Protein AF-A0A3A9S993-F1 (afdb_monomer)

Solvent-accessible surface area (backbone atoms only — not comparable to full-atom values): 33428 Å² total; per-residue (Å²): 135,88,78,90,83,90,81,91,81,90,83,92,88,86,88,84,90,84,88,78,88,81,77,88,74,76,76,78,79,77,74,83,68,61,94,80,61,79,64,64,43,38,79,45,79,43,74,45,74,96,81,61,45,75,48,29,54,49,59,45,53,54,51,40,36,55,51,61,76,62,25,7,29,41,31,34,38,33,38,44,38,29,40,39,41,36,42,41,33,54,72,67,96,79,45,78,22,34,43,37,39,35,38,45,25,48,34,39,37,44,37,26,16,35,92,86,67,34,37,20,30,41,40,36,38,41,34,39,37,41,37,39,38,42,44,79,54,94,88,46,104,55,74,61,71,45,80,50,74,50,49,27,37,35,41,38,36,41,34,41,46,98,92,46,76,50,76,47,60,36,29,34,70,42,61,63,76,50,64,59,62,43,60,65,49,59,75,40,68,67,72,89,62,42,32,30,67,49,75,48,80,54,91,64,33,37,37,39,35,34,33,67,61,46,62,68,54,42,70,23,40,32,90,54,42,74,50,50,89,39,52,47,38,37,37,43,32,25,35,58,85,81,53,44,70,40,36,42,36,42,31,21,64,50,74,50,75,68,57,42,79,46,67,57,82,60,86,88,58,102,60,82,59,65,45,40,36,42,36,36,40,38,40,39,24,39,38,38,37,38,51,76,45,78,34,75,56,62,31,79,72,70,83,79,79,91,70,90,51,48,43,40,61,58,34,28,34,75,73,56,77,31,59,30,34,67,48,80,44,65,44,37,91,86,46,65,88,36,70,45,29,48,53,46,43,51,45,49,46,50,36,53,59,68,69,68,57,74,57,46,33,58,60,56,51,52,53,39,44,49,60,52,36,45,83,74,64,20,80,45,67,47,45,29,36,36,80,20,35,43,63,54,100,80,71,57,64,67,54,29,36,37,37,34,40,36,34,16,38,95,86,39,60,54,31,32,38,39,36,50,32,26,57,54,98,88,40,38,34,24,57,45,34,39,33,35,44,38,85,43,46,77,46,35,32,40,51,31,31,39,42,36,39,40,75,80,46,101,56,30,39,40,40,35,33,33,34,56,42,98,86,47,47,76,41,75,49,36,39,35,42,38,33,60,32,32,41,54,32,69,38,68,74,60,33,62,76,48,60,78,89,50,38,68,52,48,32,49,41,22,78,67,44,92,54,15,84,76,21,17,35,31,44,38,32,38,51,38,67,63,58,92,84,61,66,88,83,70,85,76,79,66,80,86,76,46,62,70,43,72,50,71,35,32,30,56,62,53,98,64,56,73,70,50,45,52,54,51,24,72,73,61,76,49,62,53,52,52,63,70,55,52,54,50,54,38,59,76,68,65,67,72,90,82,89,54,77,55,74,76,42,73,61,77,88,130

Structure (mmCIF, N/CA/C/O backbone):
data_AF-A0A3A9S993-F1
#
_entry.id   AF-A0A3A9S993-F1
#
loop_
_atom_site.group_PDB
_atom_site.id
_atom_site.type_symbol
_atom_site.label_atom_id
_atom_site.label_alt_id
_atom_site.label_comp_id
_atom_site.label_asym_id
_atom_site.label_entity_id
_atom_site.label_seq_id
_atom_site.pdbx_PDB_ins_code
_atom_site.Cartn_x
_atom_site.Cartn_y
_atom_site.Cartn_z
_atom_site.occupancy
_atom_site.B_iso_or_equiv
_atom_site.auth_seq_id
_atom_site.auth_comp_id
_atom_site.auth_asym_id
_atom_site.auth_atom_id
_atom_site.pdbx_PDB_model_num
ATOM 1 N N . MET A 1 1 ? -81.563 -21.029 -22.749 1.00 35.44 1 MET A N 1
ATOM 2 C CA . MET A 1 1 ? -81.215 -22.412 -23.151 1.00 35.44 1 MET A CA 1
ATOM 3 C C . MET A 1 1 ? -80.610 -23.067 -21.913 1.00 35.44 1 MET A C 1
ATOM 5 O O . MET A 1 1 ? -79.522 -22.673 -21.546 1.00 35.44 1 MET A O 1
ATOM 9 N N . GLY A 1 2 ? -81.398 -23.685 -21.022 1.00 29.56 2 GLY A N 1
ATOM 10 C CA . GLY A 1 2 ? -81.874 -25.085 -21.059 1.00 29.56 2 GLY A CA 1
ATOM 11 C C . GLY A 1 2 ? -80.790 -25.985 -20.436 1.00 29.56 2 GLY A C 1
ATOM 12 O O . GLY A 1 2 ? -79.682 -25.943 -20.938 1.00 29.56 2 GLY A O 1
ATOM 13 N N . LYS A 1 3 ? -80.963 -26.784 -19.373 1.00 28.95 3 LYS A N 1
ATOM 14 C CA . LYS A 1 3 ? -82.096 -27.455 -18.689 1.00 28.95 3 LYS A CA 1
ATOM 15 C C . LYS A 1 3 ? -81.629 -27.811 -17.244 1.00 28.95 3 LYS A C 1
ATOM 17 O O . LYS A 1 3 ? -80.444 -28.054 -17.073 1.00 28.95 3 LYS A O 1
ATOM 22 N N . ASN A 1 4 ? -82.456 -27.648 -16.195 1.00 28.47 4 ASN A N 1
ATOM 23 C CA . ASN A 1 4 ? -83.209 -28.678 -15.415 1.00 28.47 4 ASN A CA 1
ATOM 24 C C . ASN A 1 4 ? -82.358 -29.870 -14.887 1.00 28.47 4 ASN A C 1
ATOM 26 O O . ASN A 1 4 ? -81.570 -30.401 -15.650 1.00 28.47 4 ASN A O 1
ATOM 30 N N . SER A 1 5 ? -82.492 -30.428 -13.670 1.00 27.62 5 SER A N 1
ATOM 31 C CA . SER A 1 5 ? -83.633 -30.513 -12.740 1.00 27.62 5 SER A CA 1
ATOM 32 C C . SER A 1 5 ? -83.249 -30.975 -11.314 1.00 27.62 5 SER A C 1
ATOM 34 O O . SER A 1 5 ? -82.358 -31.794 -11.122 1.00 27.62 5 SER A O 1
ATOM 36 N N . THR A 1 6 ? -84.068 -30.511 -10.371 1.00 32.75 6 THR A N 1
ATOM 37 C CA . THR A 1 6 ? -84.478 -30.978 -9.026 1.00 32.75 6 THR A CA 1
ATOM 38 C C . THR A 1 6 ? -84.558 -32.487 -8.717 1.00 32.75 6 THR A C 1
ATOM 40 O O . THR A 1 6 ? -84.897 -33.251 -9.606 1.00 32.75 6 THR A O 1
ATOM 43 N N . TYR A 1 7 ? -84.435 -32.861 -7.422 1.00 26.62 7 TYR A N 1
ATOM 44 C CA . TYR A 1 7 ? -85.343 -33.728 -6.600 1.00 26.62 7 TYR A CA 1
ATOM 45 C C . TYR A 1 7 ? -84.819 -33.789 -5.128 1.00 26.62 7 TYR A C 1
ATOM 47 O O . TYR A 1 7 ? -83.678 -34.171 -4.917 1.00 26.62 7 TYR A O 1
ATOM 55 N N . ARG A 1 8 ? -85.463 -33.170 -4.108 1.00 26.23 8 ARG A N 1
ATOM 56 C CA . ARG A 1 8 ? -86.430 -33.713 -3.093 1.00 26.23 8 ARG A CA 1
ATOM 57 C C . ARG A 1 8 ? -86.058 -35.088 -2.489 1.00 26.23 8 ARG A C 1
ATOM 59 O O . ARG A 1 8 ? -85.755 -35.980 -3.256 1.00 26.23 8 ARG A O 1
ATOM 66 N N . SER A 1 9 ? -86.262 -35.470 -1.218 1.00 26.28 9 SER A N 1
ATOM 67 C CA . SER A 1 9 ? -86.637 -34.909 0.105 1.00 26.28 9 SER A CA 1
ATOM 68 C C . SER A 1 9 ? -86.984 -36.116 1.025 1.00 26.28 9 SER A C 1
ATOM 70 O O . SER A 1 9 ? -87.501 -37.089 0.477 1.00 26.28 9 SER A O 1
ATOM 72 N N . LYS A 1 10 ? -86.923 -35.962 2.371 1.00 27.38 10 LYS A N 1
ATOM 73 C CA . LYS A 1 10 ? -87.619 -36.745 3.455 1.00 27.38 10 LYS A CA 1
ATOM 74 C C . LYS A 1 10 ? -86.937 -38.062 3.917 1.00 27.38 10 LYS A C 1
ATOM 76 O O . LYS A 1 10 ? -86.484 -38.804 3.065 1.00 27.38 10 LYS A O 1
ATOM 81 N N . LYS A 1 11 ? -86.831 -38.470 5.202 1.00 26.39 11 LYS A N 1
ATOM 82 C CA . LYS A 1 11 ? -87.576 -38.351 6.503 1.00 26.39 11 LYS A CA 1
ATOM 83 C C . LYS A 1 11 ? -86.542 -38.505 7.662 1.00 26.39 11 LYS A C 1
ATOM 85 O O . LYS A 1 11 ? -85.628 -39.292 7.478 1.00 26.39 11 LYS A O 1
ATOM 90 N N . ILE A 1 12 ? -86.477 -37.720 8.750 1.00 28.62 12 ILE A N 1
ATOM 91 C CA . ILE A 1 12 ? -87.251 -37.613 10.028 1.00 28.62 12 ILE A CA 1
ATOM 92 C C . ILE A 1 12 ? -87.418 -38.907 10.869 1.00 28.62 12 ILE A C 1
ATOM 94 O O . ILE A 1 12 ? -88.012 -39.864 10.377 1.00 28.62 12 ILE A O 1
ATOM 98 N N . TRP A 1 13 ? -87.052 -38.771 12.165 1.00 24.09 13 TRP A N 1
ATOM 99 C CA . TRP A 1 13 ? -87.422 -39.460 13.435 1.00 24.09 13 TRP A CA 1
ATOM 100 C C . TRP A 1 13 ? -86.230 -40.191 14.096 1.00 24.09 13 TRP A C 1
ATOM 102 O O . TRP A 1 13 ? -85.585 -40.988 13.436 1.00 24.09 13 TRP A O 1
ATOM 112 N N . GLY A 1 14 ? -85.861 -39.976 15.368 1.00 25.41 14 GLY A N 1
ATOM 113 C CA . GLY A 1 14 ? -86.586 -39.363 16.483 1.00 25.41 14 GLY A CA 1
ATOM 114 C C . GLY A 1 14 ? -85.701 -38.969 17.682 1.00 25.41 14 GLY A C 1
ATOM 115 O O . GLY A 1 14 ? -84.487 -39.139 17.686 1.00 25.41 14 GLY A O 1
ATOM 116 N N . ILE A 1 15 ? -86.383 -38.371 18.657 1.00 31.98 15 ILE A N 1
ATOM 117 C CA . ILE A 1 15 ? -85.934 -37.665 19.868 1.00 31.98 15 ILE A CA 1
ATOM 118 C C . ILE A 1 15 ? -85.658 -38.657 21.021 1.00 31.98 15 ILE A C 1
ATOM 120 O O . ILE A 1 15 ? -86.372 -3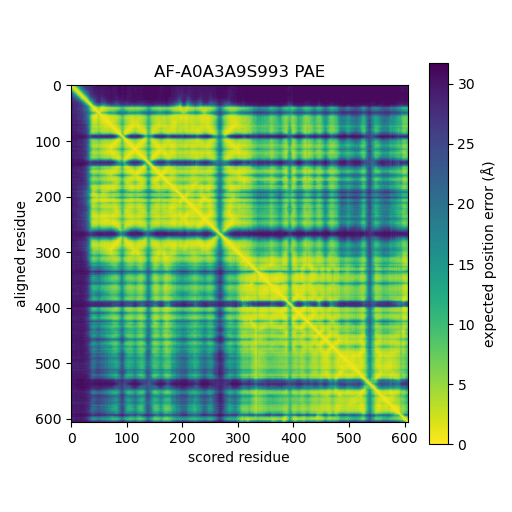9.652 21.103 1.00 31.98 15 ILE A O 1
ATOM 124 N N . ILE A 1 16 ? -84.701 -38.358 21.921 1.00 27.09 16 ILE A N 1
ATOM 125 C CA . ILE A 1 16 ? -84.865 -38.239 23.398 1.00 27.09 16 ILE A CA 1
ATOM 126 C C . ILE A 1 16 ? -83.532 -37.819 24.072 1.00 27.09 16 ILE A C 1
ATOM 128 O O . ILE A 1 16 ? -82.536 -38.530 24.056 1.00 27.09 16 ILE A O 1
ATOM 132 N N . SER A 1 17 ? -83.585 -36.609 24.630 1.00 28.86 17 SER A N 1
ATOM 133 C CA . SER A 1 17 ? -83.055 -36.056 25.889 1.00 28.86 17 SER A CA 1
ATOM 134 C C . SER A 1 17 ? -82.134 -36.893 26.799 1.00 28.86 17 SER A C 1
ATOM 136 O O . SER A 1 17 ? -82.541 -37.956 27.253 1.00 28.86 17 SER A O 1
ATOM 138 N N . ALA A 1 18 ? -81.021 -36.299 27.259 1.00 26.59 18 ALA A N 1
ATOM 139 C CA . ALA A 1 18 ? -80.761 -35.986 28.680 1.00 26.59 18 ALA A CA 1
ATOM 140 C C . ALA A 1 18 ? -79.409 -35.260 28.867 1.00 26.59 18 ALA A C 1
ATOM 142 O O . ALA A 1 18 ? -78.454 -35.487 28.136 1.00 26.59 18 ALA A O 1
ATOM 143 N N . ALA A 1 19 ? -79.384 -34.350 29.838 1.00 28.53 19 ALA A N 1
ATOM 144 C CA . ALA A 1 19 ? -78.362 -33.347 30.120 1.00 28.53 19 ALA A CA 1
ATOM 145 C C . ALA A 1 19 ? -77.058 -33.880 30.743 1.00 28.53 19 ALA A C 1
ATOM 147 O O . ALA A 1 19 ? -77.114 -34.800 31.551 1.00 28.53 19 ALA A O 1
ATOM 148 N N . ALA A 1 20 ? -75.935 -33.199 30.478 1.00 26.92 20 ALA A N 1
ATOM 149 C CA . ALA A 1 20 ? -74.957 -32.745 31.481 1.00 26.92 20 ALA A CA 1
ATOM 150 C C . ALA A 1 20 ? -73.824 -31.935 30.812 1.00 26.92 20 ALA A C 1
ATOM 152 O O . ALA A 1 20 ? -73.426 -32.235 29.694 1.00 26.92 20 ALA A O 1
ATOM 153 N N . LEU A 1 21 ? -73.369 -30.896 31.522 1.00 28.75 21 LEU A N 1
ATOM 154 C CA . LEU A 1 21 ? -72.207 -30.016 31.316 1.00 28.75 21 LEU A CA 1
ATOM 155 C C . LEU A 1 21 ? -71.199 -30.381 30.202 1.00 28.75 21 LEU A C 1
ATOM 157 O O . LEU A 1 21 ? -70.571 -31.434 30.255 1.00 28.75 21 LEU A O 1
ATOM 161 N N . ILE A 1 22 ? -70.896 -29.412 29.329 1.00 27.41 22 ILE A N 1
ATOM 162 C CA . ILE A 1 22 ? -69.614 -29.340 28.609 1.00 27.41 22 ILE A CA 1
ATOM 163 C C . ILE A 1 22 ? -68.898 -28.064 29.061 1.00 27.41 22 ILE A C 1
ATOM 165 O O . ILE A 1 22 ? -69.388 -26.953 28.862 1.00 27.41 22 ILE A O 1
ATOM 169 N N . ILE A 1 23 ? -67.754 -28.263 29.709 1.00 31.62 23 ILE A N 1
ATOM 170 C CA . ILE A 1 23 ? -66.717 -27.261 29.969 1.00 31.62 23 ILE A CA 1
ATOM 171 C C . ILE A 1 23 ? -66.101 -26.901 28.607 1.00 31.62 23 ILE A C 1
ATOM 173 O O . ILE A 1 23 ? -65.766 -27.829 27.866 1.00 31.62 23 ILE A O 1
ATOM 177 N N . PRO A 1 24 ? -65.928 -25.620 28.236 1.00 31.56 24 PRO A N 1
ATOM 178 C CA . PRO A 1 24 ? -65.099 -25.290 27.087 1.00 31.56 24 PRO A CA 1
ATOM 179 C C . PRO A 1 24 ? -63.650 -25.654 27.432 1.00 31.56 24 PRO A C 1
ATOM 181 O O . PRO A 1 24 ? -62.988 -24.955 28.193 1.00 31.56 24 PRO A O 1
ATOM 184 N N . MET A 1 25 ? -63.176 -26.787 26.907 1.00 28.31 25 MET A N 1
ATOM 185 C CA . MET A 1 25 ? -61.746 -27.038 26.776 1.00 28.31 25 MET A CA 1
ATOM 186 C C . MET A 1 25 ? -61.230 -26.054 25.733 1.00 28.31 25 MET A C 1
ATOM 188 O O . MET A 1 25 ? -61.443 -26.230 24.533 1.00 28.31 25 MET A O 1
ATOM 192 N N . THR A 1 26 ? -60.588 -24.993 26.206 1.00 33.97 26 THR A N 1
ATOM 193 C CA . THR A 1 26 ? -59.587 -24.265 25.437 1.00 33.97 26 THR A CA 1
ATOM 194 C C . THR A 1 26 ? -58.546 -25.304 25.040 1.00 33.97 26 THR A C 1
ATOM 196 O O . THR A 1 26 ? -57.849 -25.847 25.895 1.00 33.97 26 THR A O 1
ATOM 199 N N . ALA A 1 27 ? -58.532 -25.681 23.765 1.00 29.56 27 ALA A N 1
ATOM 200 C CA . ALA A 1 27 ? -57.491 -26.532 23.231 1.00 29.56 27 ALA A CA 1
ATOM 201 C C . ALA A 1 27 ? -56.166 -25.778 23.392 1.00 29.56 27 ALA A C 1
ATOM 203 O O . ALA A 1 27 ? -55.988 -24.725 22.780 1.00 29.56 27 ALA A O 1
ATOM 204 N N . CYS A 1 28 ? -55.270 -26.304 24.232 1.00 28.89 28 CYS A N 1
ATOM 205 C CA . CYS A 1 28 ? -53.845 -26.074 24.061 1.00 28.89 28 CYS A CA 1
ATOM 206 C C . CYS A 1 28 ? -53.520 -26.504 22.632 1.00 28.89 28 CYS A C 1
ATOM 208 O O . CYS A 1 28 ? -53.608 -27.685 22.294 1.00 28.89 28 CYS A O 1
ATOM 210 N N . SER A 1 29 ? -53.226 -25.538 21.769 1.00 33.25 29 SER A N 1
ATOM 211 C CA . SER A 1 29 ? -52.398 -25.811 20.611 1.00 33.25 29 SER A CA 1
ATOM 212 C C . SER A 1 29 ? -51.008 -26.085 21.164 1.00 33.25 29 SER A C 1
ATOM 214 O O . SER A 1 29 ? -50.263 -25.147 21.437 1.00 33.25 29 SER A O 1
ATOM 216 N N . ASP A 1 30 ? -50.699 -27.358 21.389 1.00 31.61 30 ASP A N 1
ATOM 217 C CA . ASP A 1 30 ? -49.319 -27.800 21.516 1.00 31.61 30 ASP A CA 1
ATOM 218 C C . ASP A 1 30 ? -48.651 -27.476 20.176 1.00 31.61 30 ASP A C 1
ATOM 220 O O . ASP A 1 30 ? -48.812 -28.187 19.180 1.00 31.61 30 ASP A O 1
ATOM 224 N N . THR A 1 31 ? -47.993 -26.321 20.117 1.00 34.41 31 THR A N 1
ATOM 225 C CA . THR A 1 31 ? -46.997 -26.029 19.095 1.00 34.41 31 THR A CA 1
ATOM 226 C C . THR A 1 31 ? -45.928 -27.093 19.244 1.00 34.41 31 THR A C 1
ATOM 228 O O . THR A 1 31 ? -45.228 -27.146 20.252 1.00 34.41 31 THR A O 1
ATOM 231 N N . TYR A 1 32 ? -45.866 -27.988 18.265 1.00 34.81 32 TYR A N 1
ATOM 232 C CA . TYR A 1 32 ? -44.762 -28.914 18.099 1.00 34.81 32 TYR A CA 1
ATOM 233 C C . TYR A 1 32 ? -43.539 -28.074 17.717 1.00 34.81 32 TYR A C 1
ATOM 235 O O . TYR A 1 32 ? -43.328 -27.794 16.540 1.00 34.81 32 TYR A O 1
ATOM 243 N N . THR A 1 33 ? -42.812 -27.585 18.718 1.00 38.16 33 THR A N 1
ATOM 244 C CA . THR A 1 33 ? -41.451 -27.080 18.553 1.00 38.16 33 THR A CA 1
ATOM 245 C C . THR A 1 33 ? -40.565 -28.273 18.221 1.00 38.16 33 THR A C 1
ATOM 247 O O . THR A 1 33 ? -40.626 -29.310 18.891 1.00 38.16 33 THR A O 1
ATOM 250 N N . ASP A 1 34 ? -39.788 -28.158 17.146 1.00 37.00 34 ASP A N 1
ATOM 251 C CA . ASP A 1 34 ? -38.694 -29.086 16.888 1.00 37.00 34 ASP A CA 1
ATOM 252 C C . ASP A 1 34 ? -37.802 -29.100 18.147 1.00 37.00 34 ASP A C 1
ATOM 254 O O . ASP A 1 34 ? -37.414 -28.029 18.614 1.00 37.00 34 ASP A O 1
ATOM 258 N N . PRO A 1 35 ? -37.503 -30.261 18.758 1.00 44.19 35 PRO A N 1
ATOM 259 C CA . PRO A 1 35 ? -36.670 -30.330 19.960 1.00 44.19 35 PRO A CA 1
ATOM 260 C C . PRO A 1 35 ? -35.242 -29.782 19.776 1.00 44.19 35 PRO A C 1
ATOM 262 O O . PRO A 1 35 ? -34.510 -29.726 20.762 1.00 44.19 35 PRO A O 1
ATOM 265 N N . ASN A 1 36 ? -34.854 -29.390 18.556 1.00 53.97 36 ASN A N 1
ATOM 266 C CA . ASN A 1 36 ? -33.572 -28.762 18.239 1.00 53.97 36 ASN A CA 1
ATOM 267 C C . ASN A 1 36 ? -33.658 -27.268 17.868 1.00 53.97 36 ASN A C 1
ATOM 269 O O . ASN A 1 36 ? -32.625 -26.692 17.534 1.00 53.97 36 ASN A O 1
ATOM 273 N N . GLU A 1 37 ? -34.833 -26.624 17.895 1.00 56.59 37 GLU A N 1
ATOM 274 C CA . GLU A 1 37 ? -34.885 -25.163 17.735 1.00 56.59 37 GLU A CA 1
ATOM 275 C C . GLU A 1 37 ? -34.406 -24.487 19.032 1.00 56.59 37 GLU A C 1
ATOM 277 O O . GLU A 1 37 ? -34.955 -24.772 20.104 1.00 56.59 37 GLU A O 1
ATOM 282 N N . PRO A 1 38 ? -33.385 -23.610 18.978 1.00 61.19 38 PRO A N 1
ATOM 283 C CA . PRO A 1 38 ? -32.906 -22.912 20.162 1.00 61.19 38 PRO A CA 1
ATOM 284 C C . PRO A 1 38 ? -34.041 -22.067 20.754 1.00 61.19 38 PRO A C 1
ATOM 286 O O . PRO A 1 38 ? -34.644 -21.227 20.084 1.00 61.19 38 PRO A O 1
ATOM 289 N N . VAL A 1 39 ? -34.367 -22.317 22.024 1.00 77.25 39 VAL A N 1
ATOM 290 C CA . VAL A 1 39 ? -35.382 -21.546 22.749 1.00 77.25 39 VAL A CA 1
ATOM 291 C C . VAL A 1 39 ? -34.809 -20.162 23.015 1.00 77.25 39 VAL A C 1
ATOM 293 O O . VAL A 1 39 ? -33.837 -20.039 23.749 1.00 77.25 39 VAL A O 1
ATOM 296 N N . ASN A 1 40 ? -35.421 -19.125 22.445 1.00 86.44 40 ASN A N 1
ATOM 297 C CA . ASN A 1 40 ? -34.977 -17.757 22.672 1.00 86.44 40 ASN A CA 1
ATOM 298 C C . ASN A 1 40 ? -35.274 -17.315 24.116 1.00 86.44 40 ASN A C 1
ATOM 300 O O . ASN A 1 40 ? -36.433 -17.109 24.483 1.00 86.44 40 ASN A O 1
ATOM 304 N N . ARG A 1 41 ? -34.224 -17.147 24.925 1.00 90.38 41 ARG A N 1
ATOM 305 C CA . ARG A 1 41 ? -34.296 -16.756 26.345 1.00 90.38 41 ARG A CA 1
ATOM 306 C C . ARG A 1 41 ? -34.270 -15.246 26.577 1.00 90.38 41 ARG A C 1
ATOM 308 O O . ARG A 1 41 ? -34.105 -14.799 27.707 1.00 90.38 41 ARG A O 1
ATOM 315 N N . ILE A 1 42 ? -34.446 -14.438 25.533 1.00 91.06 42 ILE A N 1
ATOM 316 C CA . ILE A 1 42 ? -34.303 -12.975 25.597 1.00 91.06 42 ILE A CA 1
ATOM 317 C C . ILE A 1 42 ? -35.191 -12.288 26.656 1.00 91.06 42 ILE A C 1
ATOM 319 O O . ILE A 1 42 ? -34.821 -11.243 27.194 1.00 91.06 42 ILE A O 1
ATOM 323 N N . ASP A 1 43 ? -36.336 -12.891 26.985 1.00 92.19 43 ASP A N 1
ATOM 324 C CA . ASP A 1 43 ? -37.299 -12.405 27.983 1.00 92.19 43 ASP A CA 1
ATOM 325 C C . ASP A 1 43 ? -37.334 -13.258 29.270 1.00 92.19 43 ASP A C 1
ATOM 327 O O . ASP A 1 43 ? -38.211 -13.066 30.113 1.00 92.19 43 ASP A O 1
ATOM 331 N N . GLU A 1 44 ? -36.399 -14.202 29.441 1.00 91.38 44 GLU A N 1
ATOM 332 C CA . GLU A 1 44 ? -36.276 -14.996 30.668 1.00 91.38 44 GLU A CA 1
ATOM 333 C C . GLU A 1 44 ? -35.801 -14.105 31.829 1.00 91.38 44 GLU A C 1
ATOM 335 O O . GLU A 1 44 ? -34.873 -13.305 31.687 1.00 91.38 44 GLU A O 1
ATOM 340 N N . GLU A 1 45 ? -36.471 -14.205 32.982 1.00 92.56 45 GLU A N 1
ATOM 341 C CA . GLU A 1 45 ? -36.102 -13.437 34.172 1.00 92.56 45 GLU A CA 1
ATOM 342 C C . GLU A 1 45 ? -34.791 -13.960 34.765 1.00 92.56 45 GLU A C 1
ATOM 344 O O . GLU A 1 45 ? -34.645 -15.145 35.062 1.00 92.56 45 GLU A O 1
ATOM 349 N N . ILE A 1 46 ? -33.854 -13.044 34.990 1.00 90.75 46 ILE A N 1
ATOM 350 C CA . ILE A 1 46 ? -32.575 -13.297 35.645 1.00 90.75 46 ILE A CA 1
ATOM 351 C C . ILE A 1 46 ? -32.654 -12.702 37.047 1.00 90.75 46 ILE A C 1
ATOM 353 O O . ILE A 1 46 ? -32.928 -11.508 37.189 1.00 90.75 46 ILE A O 1
ATOM 357 N N . THR A 1 47 ? -32.390 -13.510 38.073 1.00 85.94 47 THR A N 1
ATOM 358 C CA . THR A 1 47 ? -32.247 -13.049 39.462 1.00 85.94 47 THR A CA 1
ATOM 359 C C . THR A 1 47 ? -30.775 -13.034 39.856 1.00 85.94 47 THR A C 1
ATOM 361 O O . THR A 1 47 ? -30.073 -14.016 39.615 1.00 85.94 47 THR A O 1
ATOM 364 N N . TYR A 1 48 ? -30.301 -11.934 40.441 1.00 83.94 48 TYR A N 1
ATOM 365 C CA . TYR A 1 48 ? -28.888 -11.756 40.780 1.00 83.94 48 TYR A CA 1
ATOM 366 C C . TYR A 1 48 ? -28.678 -10.825 41.991 1.00 83.94 48 TYR A C 1
ATOM 368 O O . TYR A 1 48 ? -29.567 -10.058 42.373 1.00 83.94 48 TYR A O 1
ATOM 376 N N . GLY A 1 49 ? -27.471 -10.869 42.568 1.00 75.25 49 GLY A N 1
ATOM 377 C CA . GLY A 1 49 ? -27.076 -10.064 43.730 1.00 75.25 49 GLY A CA 1
ATOM 378 C C . GLY A 1 49 ? -27.708 -10.515 45.055 1.00 75.25 49 GLY A C 1
ATOM 379 O O . GLY A 1 49 ? -28.547 -11.410 45.094 1.00 75.25 49 GLY A O 1
ATOM 380 N N . GLU A 1 50 ? -27.301 -9.887 46.164 1.00 72.25 50 GLU A N 1
ATOM 381 C CA . GLU A 1 50 ? -27.814 -10.217 47.510 1.00 72.25 50 GLU A CA 1
ATOM 382 C C . GLU A 1 50 ? -29.271 -9.767 47.744 1.00 72.25 50 GLU A C 1
ATOM 384 O O . GLU A 1 50 ? -29.944 -10.298 48.627 1.00 72.25 50 GLU A O 1
ATOM 389 N N . ASP A 1 51 ? -29.762 -8.813 46.945 1.00 79.19 51 ASP A N 1
ATOM 390 C CA . ASP A 1 51 ? -31.110 -8.234 47.048 1.00 79.19 51 ASP A CA 1
ATOM 391 C C . ASP A 1 51 ? -32.144 -8.902 46.113 1.00 79.19 51 ASP A C 1
ATOM 393 O O . ASP A 1 51 ? -33.247 -8.373 45.949 1.00 79.19 51 ASP A O 1
ATOM 397 N N . ASP A 1 52 ? -31.805 -10.036 45.482 1.00 81.75 52 ASP A N 1
ATOM 398 C CA . ASP A 1 52 ? -32.643 -10.730 44.487 1.00 81.75 52 ASP A CA 1
ATOM 399 C C . ASP A 1 52 ? -33.163 -9.773 43.391 1.00 81.75 52 ASP A C 1
ATOM 401 O O . ASP A 1 52 ? -34.352 -9.740 43.051 1.00 81.75 52 ASP A O 1
ATOM 405 N N . LEU A 1 53 ? -32.269 -8.946 42.839 1.00 84.81 53 LEU A N 1
ATOM 406 C CA . LEU A 1 53 ? -32.615 -8.026 41.758 1.00 84.81 53 LEU A CA 1
ATOM 407 C C . LEU A 1 53 ? -33.029 -8.820 40.516 1.00 84.81 53 LEU A C 1
ATOM 409 O O . LEU A 1 53 ? -32.397 -9.815 40.171 1.00 84.81 53 LEU A O 1
ATOM 413 N N . VAL A 1 54 ? -34.077 -8.358 39.827 1.00 89.19 54 VAL A N 1
ATOM 414 C CA . VAL A 1 54 ? -34.632 -9.032 38.643 1.00 89.19 54 VAL A CA 1
ATOM 415 C C . VAL A 1 54 ? -34.434 -8.185 37.389 1.00 89.19 54 VAL A C 1
ATOM 417 O O . VAL A 1 54 ? -34.817 -7.011 37.352 1.00 89.19 54 VAL A O 1
ATOM 420 N N . THR A 1 55 ? -33.879 -8.791 36.341 1.00 92.88 55 THR A N 1
ATOM 421 C CA . THR A 1 55 ? -33.750 -8.204 34.997 1.00 92.88 55 THR A CA 1
ATOM 422 C C . THR A 1 55 ? -34.054 -9.246 33.913 1.00 92.88 55 THR A C 1
ATOM 424 O O . THR A 1 55 ? -34.443 -10.366 34.228 1.00 92.88 55 THR A O 1
ATOM 427 N N . THR A 1 56 ? -33.923 -8.879 32.640 1.00 94.12 56 THR A N 1
ATOM 428 C CA . THR A 1 56 ? -33.965 -9.801 31.491 1.00 94.12 56 THR A CA 1
ATOM 429 C C . THR A 1 56 ? -32.819 -9.468 30.531 1.00 94.12 56 THR A C 1
ATOM 431 O O . THR A 1 56 ? -32.361 -8.317 30.538 1.00 94.12 56 THR A O 1
ATOM 434 N N . PRO A 1 57 ? -32.369 -10.410 29.677 1.00 94.25 57 PRO A N 1
ATOM 435 C CA . PRO A 1 57 ? -31.400 -10.121 28.618 1.00 94.25 57 PRO A CA 1
ATOM 436 C C . PRO A 1 57 ? -31.807 -8.917 27.765 1.00 94.25 57 PRO A C 1
ATOM 438 O O . PRO A 1 57 ? -31.004 -8.007 27.574 1.00 94.25 57 PRO A O 1
ATOM 441 N N . ARG A 1 58 ? -33.083 -8.851 27.353 1.00 94.31 58 ARG A N 1
ATOM 442 C CA . ARG A 1 58 ? -33.643 -7.718 26.602 1.00 94.31 58 ARG A CA 1
ATOM 443 C C . ARG A 1 58 ? -33.352 -6.378 27.269 1.00 94.31 58 ARG A C 1
ATOM 445 O O . ARG A 1 58 ? -32.827 -5.481 26.628 1.00 94.31 58 ARG A O 1
ATOM 452 N N . LYS A 1 59 ? -33.676 -6.249 28.560 1.00 94.00 59 LYS A N 1
ATOM 453 C CA . LYS A 1 59 ? -33.515 -4.986 29.295 1.00 94.00 59 LYS A CA 1
ATOM 454 C C . LYS A 1 59 ? -32.057 -4.562 29.405 1.00 94.00 59 LYS A C 1
ATOM 456 O O . LYS A 1 59 ? -31.789 -3.369 29.380 1.00 94.00 59 LYS A O 1
ATOM 461 N N . LEU A 1 60 ? -31.140 -5.517 29.570 1.00 94.94 60 LEU A N 1
ATOM 462 C CA . LEU A 1 60 ? -29.707 -5.228 29.632 1.00 94.94 60 LEU A CA 1
ATOM 463 C C . LEU A 1 60 ? -29.189 -4.740 28.273 1.00 94.94 60 LEU A C 1
ATOM 465 O O . LEU A 1 60 ? -28.520 -3.712 28.213 1.00 94.94 60 LEU A O 1
ATOM 469 N N . LEU A 1 61 ? -29.562 -5.425 27.188 1.00 94.56 61 LEU A N 1
ATOM 470 C CA . LEU A 1 61 ? -29.151 -5.076 25.825 1.00 94.56 61 LEU A CA 1
ATOM 471 C C . LEU A 1 61 ? -29.747 -3.731 25.371 1.00 94.56 61 LEU A C 1
ATOM 473 O O . LEU A 1 61 ? -29.003 -2.873 24.909 1.00 94.56 61 LEU A O 1
ATOM 477 N N . GLU A 1 62 ? -31.046 -3.495 25.587 1.00 93.69 62 GLU A N 1
ATOM 478 C CA . GLU A 1 62 ? -31.714 -2.221 25.253 1.00 93.69 62 GLU A CA 1
ATOM 479 C C . GLU A 1 62 ? -31.154 -1.041 26.070 1.00 93.69 62 GLU A C 1
ATOM 481 O O . GLU A 1 62 ? -30.953 0.049 25.536 1.00 93.69 62 GLU A O 1
ATOM 486 N N . ALA A 1 63 ? -30.858 -1.243 27.361 1.00 91.94 63 ALA A N 1
ATOM 487 C CA . ALA A 1 63 ? -30.239 -0.202 28.186 1.00 91.94 63 ALA A CA 1
ATOM 488 C C . ALA A 1 63 ? -28.800 0.110 27.740 1.00 91.94 63 ALA A C 1
ATOM 490 O O . ALA A 1 63 ? -28.375 1.268 27.786 1.00 91.94 63 ALA A O 1
ATOM 491 N N . SER A 1 64 ? -28.054 -0.907 27.299 1.00 94.25 64 SER A N 1
ATOM 492 C CA . SER A 1 64 ? -26.714 -0.733 26.733 1.00 94.25 64 SER A CA 1
ATOM 493 C C . SER A 1 64 ? -26.754 0.012 25.404 1.00 94.25 64 SER A C 1
ATOM 495 O O . SER A 1 64 ? -25.970 0.940 25.219 1.00 94.25 64 SER A O 1
ATOM 497 N N . GLU A 1 65 ? -27.691 -0.332 24.515 1.00 94.12 65 GLU A N 1
ATOM 498 C CA . GLU A 1 65 ? -27.926 0.403 23.267 1.00 94.12 65 GLU A CA 1
ATOM 499 C C . GLU A 1 65 ? -28.147 1.890 23.553 1.00 94.12 65 GLU A C 1
ATOM 501 O O . GLU A 1 65 ? -27.453 2.733 22.987 1.00 94.12 65 GLU A O 1
ATOM 506 N N . GLU A 1 66 ? -29.086 2.220 24.446 1.00 92.75 66 GLU A N 1
ATOM 507 C CA . GLU A 1 66 ? -29.392 3.611 24.790 1.00 92.75 66 GLU A CA 1
ATOM 508 C C . GLU A 1 66 ? -28.152 4.326 25.347 1.00 92.75 66 GLU A C 1
ATOM 510 O O . GLU A 1 66 ? -27.838 5.446 24.940 1.00 92.75 66 GLU A O 1
ATOM 515 N N . THR A 1 67 ? -27.407 3.655 26.227 1.00 93.69 67 THR A N 1
ATOM 516 C CA . THR A 1 67 ? -26.195 4.206 26.843 1.00 93.69 67 THR A CA 1
ATOM 517 C C . THR A 1 67 ? -25.113 4.507 25.805 1.00 93.69 67 THR A C 1
ATOM 519 O O . THR A 1 67 ? -24.564 5.604 25.810 1.00 93.69 67 THR A O 1
ATOM 522 N N . ILE A 1 68 ? -24.832 3.583 24.883 1.00 94.00 68 ILE A N 1
ATOM 523 C CA . ILE A 1 68 ? -23.794 3.751 23.852 1.00 94.00 68 ILE A CA 1
ATOM 524 C C . ILE A 1 68 ? -24.222 4.798 22.818 1.00 94.00 68 ILE A C 1
ATOM 526 O O . ILE A 1 68 ? -23.451 5.697 22.481 1.00 94.00 68 ILE A O 1
ATOM 530 N N . LYS A 1 69 ? -25.472 4.733 22.350 1.00 91.38 69 LYS A N 1
ATOM 531 C CA . LYS A 1 69 ? -26.009 5.610 21.299 1.00 91.38 69 LYS A CA 1
ATOM 532 C C . LYS A 1 69 ? -26.017 7.087 21.688 1.00 91.38 69 LYS A C 1
ATOM 534 O O . LYS A 1 69 ? -25.867 7.946 20.819 1.00 91.38 69 LYS A O 1
ATOM 539 N N . TYR A 1 70 ? -26.205 7.382 22.974 1.00 91.44 70 TYR A N 1
ATOM 540 C CA . TYR A 1 70 ? -26.239 8.748 23.507 1.00 91.44 70 TYR A CA 1
ATOM 541 C C . TYR A 1 70 ? -24.972 9.149 24.275 1.00 91.44 70 TYR A C 1
ATOM 543 O O . TYR A 1 70 ? -24.913 10.260 24.806 1.00 91.44 70 TYR A O 1
ATOM 551 N N . ALA A 1 71 ? -23.948 8.294 24.317 1.00 95.44 71 ALA A N 1
ATOM 552 C CA . ALA A 1 71 ? -22.678 8.628 24.943 1.00 95.44 71 ALA A CA 1
ATOM 553 C C . ALA A 1 71 ? -21.924 9.697 24.138 1.00 95.44 71 ALA A C 1
ATOM 555 O O . ALA A 1 71 ? -21.769 9.596 22.918 1.00 95.44 71 ALA A O 1
ATOM 556 N N . GLY A 1 72 ? -21.401 10.700 24.846 1.00 96.94 72 GLY A N 1
ATOM 557 C CA . GLY A 1 72 ? -20.468 11.686 24.302 1.00 96.94 72 GLY A CA 1
ATOM 558 C C . GLY A 1 72 ? -19.075 11.110 24.034 1.00 96.94 72 GLY A C 1
ATOM 559 O O . GLY A 1 72 ? -18.358 11.632 23.182 1.00 96.94 72 GLY A O 1
ATOM 560 N N . LEU A 1 73 ? -18.708 10.020 24.716 1.00 97.62 73 LEU A N 1
ATOM 561 C CA . LEU A 1 73 ? -17.477 9.258 24.497 1.00 97.62 73 LEU A CA 1
ATOM 562 C C . LEU A 1 73 ? -17.723 7.762 24.723 1.00 97.62 73 LEU A C 1
ATOM 564 O O . LEU A 1 73 ? -18.298 7.388 25.748 1.00 97.62 73 LEU A O 1
ATOM 568 N N . VAL A 1 74 ? -17.226 6.933 23.807 1.00 97.75 74 VAL A N 1
ATOM 569 C CA . VAL A 1 74 ? -17.149 5.471 23.919 1.00 97.75 74 VAL A CA 1
ATOM 570 C C . VAL A 1 74 ? -15.725 5.050 23.580 1.00 97.75 74 VAL A C 1
ATOM 572 O O . VAL A 1 74 ? -15.248 5.337 22.485 1.00 97.75 74 VAL A O 1
ATOM 575 N N . GLU A 1 75 ? -15.049 4.372 24.501 1.00 98.25 75 GLU A N 1
ATOM 576 C CA . GLU A 1 75 ? -13.709 3.823 24.284 1.00 98.25 75 GLU A CA 1
ATOM 577 C C . GLU A 1 75 ? -13.727 2.315 24.507 1.00 98.25 75 GLU A C 1
ATOM 579 O O . GLU A 1 75 ? -14.214 1.829 25.534 1.00 98.25 75 GLU A O 1
ATOM 584 N N . ALA A 1 76 ? -13.179 1.579 23.545 1.00 98.19 76 ALA A N 1
ATOM 585 C CA . ALA A 1 76 ? -13.034 0.135 23.624 1.00 98.19 76 ALA A CA 1
ATOM 586 C C . ALA A 1 76 ? -11.642 -0.285 23.149 1.00 98.19 76 ALA A C 1
ATOM 588 O O . ALA A 1 76 ? -11.069 0.327 22.248 1.00 98.19 76 ALA A O 1
ATOM 589 N N . SER A 1 77 ? -11.100 -1.337 23.747 1.00 97.94 77 SER A N 1
ATOM 590 C CA . SER A 1 77 ? -9.861 -1.977 23.317 1.00 97.94 77 SER A CA 1
ATOM 591 C C . SER A 1 77 ? -10.115 -3.459 23.088 1.00 97.94 77 SER A C 1
ATOM 593 O O . SER A 1 77 ? -11.047 -4.027 23.649 1.00 97.94 77 SER A O 1
ATOM 595 N N . GLY A 1 78 ? -9.345 -4.101 22.224 1.00 96.56 78 GLY A N 1
ATOM 596 C CA . GLY A 1 78 ? -9.671 -5.459 21.833 1.00 96.56 78 GLY A CA 1
ATOM 597 C C . GLY A 1 78 ? -8.567 -6.191 21.114 1.00 96.56 78 GLY A C 1
ATOM 598 O O . GLY A 1 78 ? -7.474 -5.665 20.893 1.00 96.56 78 GLY A O 1
ATOM 599 N N . ARG A 1 79 ? -8.871 -7.430 20.744 1.00 96.81 79 ARG A N 1
ATOM 600 C CA . ARG A 1 79 ? -7.969 -8.279 19.977 1.00 96.81 79 ARG A CA 1
ATOM 601 C C . ARG A 1 79 ? -8.743 -9.062 18.930 1.00 96.81 79 ARG A C 1
ATOM 603 O O . ARG A 1 79 ? -9.711 -9.743 19.260 1.00 96.81 79 ARG A O 1
ATOM 610 N N . TYR A 1 80 ? -8.290 -8.959 17.690 1.00 95.25 80 TYR A N 1
ATOM 611 C CA . TYR A 1 80 ? -8.713 -9.792 16.574 1.00 95.25 80 TYR A CA 1
ATOM 612 C C . TYR A 1 80 ? -7.736 -10.960 16.441 1.00 95.25 80 TYR A C 1
ATOM 614 O O . TYR A 1 80 ? -6.520 -10.769 16.504 1.00 95.25 80 TYR A O 1
ATOM 622 N N . ARG A 1 81 ? -8.266 -12.172 16.277 1.00 97.12 81 ARG A N 1
ATOM 623 C CA . ARG A 1 81 ? -7.499 -13.370 15.956 1.00 97.12 81 ARG A CA 1
ATOM 624 C C . ARG A 1 81 ? -8.210 -14.199 14.898 1.00 97.12 81 ARG A C 1
ATOM 626 O O . ARG A 1 81 ? -9.405 -14.474 15.000 1.00 97.12 81 ARG A O 1
ATOM 633 N N . TYR A 1 82 ? -7.428 -14.685 13.952 1.00 97.12 82 TYR A N 1
ATOM 634 C CA . TYR A 1 82 ? -7.802 -15.746 13.036 1.00 97.12 82 TYR A CA 1
ATOM 635 C C . TYR A 1 82 ? -6.711 -16.810 13.028 1.00 97.12 82 TYR A C 1
ATOM 637 O O . TYR A 1 82 ? -5.524 -16.485 13.073 1.00 97.12 82 TYR A O 1
ATOM 645 N N . SER A 1 83 ? -7.101 -18.077 12.943 1.00 97.06 83 SER A N 1
ATOM 646 C CA . SER A 1 83 ? -6.166 -19.172 12.703 1.00 97.06 83 SER A CA 1
ATOM 647 C C . SER A 1 83 ? -6.765 -20.196 11.754 1.00 97.06 83 SER A C 1
ATOM 649 O O . SER A 1 83 ? -7.870 -20.680 12.002 1.00 97.06 83 SER A O 1
ATOM 651 N N . TYR A 1 84 ? -5.992 -20.571 10.748 1.00 95.94 84 TYR A N 1
ATOM 652 C CA . TYR A 1 84 ? -6.216 -21.700 9.863 1.00 95.94 84 TYR A CA 1
ATOM 653 C C . TYR A 1 84 ? -5.076 -22.703 10.029 1.00 95.94 84 TYR A C 1
ATOM 655 O O . TYR A 1 84 ? -3.901 -22.333 10.029 1.00 95.94 84 TYR A O 1
ATOM 663 N N . ASP A 1 85 ? -5.432 -23.972 10.183 1.00 93.56 85 ASP A N 1
ATOM 664 C CA . ASP A 1 85 ? -4.502 -25.098 10.188 1.00 93.56 85 ASP A CA 1
ATOM 665 C C . ASP A 1 85 ? -5.069 -26.184 9.275 1.00 93.56 85 ASP A C 1
ATOM 667 O O . ASP A 1 85 ? -6.149 -26.729 9.536 1.00 93.56 85 ASP A O 1
ATOM 671 N N . HIS A 1 86 ? -4.351 -26.475 8.193 1.00 91.62 86 HIS A N 1
ATOM 672 C CA . HIS A 1 86 ? -4.627 -27.589 7.300 1.00 91.62 86 HIS A CA 1
ATOM 673 C C . HIS A 1 86 ? -3.503 -28.599 7.380 1.00 91.62 86 HIS A C 1
ATOM 675 O O . HIS A 1 86 ? -2.398 -28.370 6.895 1.00 91.62 86 HIS A O 1
ATOM 681 N N . SER A 1 87 ? -3.816 -29.741 7.974 1.00 86.88 87 SER A N 1
ATOM 682 C CA . SER A 1 87 ? -2.916 -30.880 8.071 1.00 86.88 87 SER A CA 1
ATOM 683 C C . SER A 1 87 ? -3.365 -31.959 7.092 1.00 86.88 87 SER A C 1
ATOM 685 O O . SER A 1 87 ? -4.491 -32.460 7.190 1.00 86.88 87 SER A O 1
ATOM 687 N N . PHE A 1 88 ? -2.489 -32.347 6.162 1.00 83.62 88 PHE A N 1
ATOM 688 C CA . PHE A 1 88 ? -2.781 -33.399 5.190 1.00 83.62 88 PHE A CA 1
ATOM 689 C C . PHE A 1 88 ? -1.591 -34.332 4.957 1.00 83.62 88 PHE A C 1
ATOM 691 O O . PHE A 1 88 ? -0.444 -33.911 4.819 1.00 83.62 88 PHE A O 1
ATOM 698 N N . GLY A 1 89 ? -1.849 -35.639 4.878 1.00 77.25 89 GLY A N 1
ATOM 699 C CA . GLY A 1 89 ? -0.769 -36.607 4.692 1.00 77.25 89 GLY A CA 1
ATOM 700 C C . GLY A 1 89 ? -1.118 -38.042 5.054 1.00 77.25 89 GLY A C 1
ATOM 701 O O . GLY A 1 89 ? -2.223 -38.374 5.480 1.00 77.25 89 GLY A O 1
ATOM 702 N N . ALA A 1 90 ? -0.156 -38.944 4.856 1.00 68.88 90 ALA A N 1
ATOM 703 C CA . ALA A 1 90 ? -0.285 -40.326 5.306 1.00 68.88 90 ALA A CA 1
ATOM 704 C C . ALA A 1 90 ? 0.128 -40.397 6.782 1.00 68.88 90 ALA A C 1
ATOM 706 O O . ALA A 1 90 ? 1.312 -40.255 7.072 1.00 68.88 90 ALA A O 1
ATOM 707 N N . GLY A 1 91 ? -0.828 -40.667 7.680 1.00 56.31 91 GLY A N 1
ATOM 708 C CA . GLY A 1 91 ? -0.733 -40.640 9.151 1.00 56.31 91 GLY A CA 1
ATOM 709 C C . GLY A 1 91 ? 0.218 -41.664 9.792 1.00 56.31 91 GLY A C 1
ATOM 710 O O . GLY A 1 91 ? -0.120 -42.346 10.760 1.00 56.31 91 GLY A O 1
ATOM 711 N N . SER A 1 92 ? 1.424 -41.817 9.248 1.00 54.31 92 SER A N 1
ATOM 712 C CA . SER A 1 92 ? 2.546 -42.538 9.837 1.00 54.31 92 SER A CA 1
ATOM 713 C C . SER A 1 92 ? 3.682 -41.568 10.168 1.00 54.31 92 SER A C 1
ATOM 715 O O . SER A 1 92 ? 4.728 -41.625 9.534 1.00 54.31 92 SER A O 1
ATOM 717 N N . SER A 1 93 ? 3.454 -40.687 11.147 1.00 51.88 93 SER A N 1
ATOM 718 C CA . SER A 1 93 ? 4.425 -39.987 12.020 1.00 51.88 93 SER A CA 1
ATOM 719 C C . SER A 1 93 ? 5.685 -39.334 11.415 1.00 51.88 93 SER A C 1
ATOM 721 O O . SER A 1 93 ? 6.595 -39.006 12.172 1.00 51.88 93 SER A O 1
ATOM 723 N N . TYR A 1 94 ? 5.802 -39.198 10.095 1.00 49.50 94 TYR A N 1
ATOM 724 C CA . TYR A 1 94 ? 7.014 -38.723 9.413 1.00 49.50 94 TYR A CA 1
ATOM 725 C C . TYR A 1 94 ? 6.717 -37.895 8.150 1.00 49.50 94 TYR A C 1
ATOM 727 O O . TYR A 1 94 ? 7.655 -37.583 7.424 1.00 49.50 94 TYR A O 1
ATOM 735 N N . LEU A 1 95 ? 5.445 -37.610 7.844 1.00 55.12 95 LEU A N 1
ATOM 736 C CA . LEU A 1 95 ? 4.995 -37.077 6.548 1.00 55.12 95 LEU A CA 1
ATOM 737 C C . LEU A 1 95 ? 3.746 -36.192 6.715 1.00 55.12 95 LEU A C 1
ATOM 739 O O . LEU A 1 95 ? 2.758 -36.383 6.003 1.00 55.12 95 LEU A O 1
ATOM 743 N N . ASP A 1 96 ? 3.769 -35.300 7.701 1.00 63.81 96 ASP A N 1
ATOM 744 C CA . ASP A 1 96 ? 2.668 -34.368 7.931 1.00 63.81 96 ASP A CA 1
ATOM 745 C C . ASP A 1 96 ? 2.982 -33.102 7.134 1.00 63.81 96 ASP A C 1
ATOM 747 O O . ASP A 1 96 ? 3.884 -32.356 7.507 1.00 63.81 96 ASP A O 1
ATOM 751 N N . ASN A 1 97 ? 2.291 -32.906 6.007 1.00 78.81 97 ASN A N 1
ATOM 752 C CA . ASN A 1 97 ? 2.307 -31.613 5.337 1.00 78.81 97 ASN A CA 1
ATOM 753 C C . ASN A 1 97 ? 1.309 -30.706 6.048 1.00 78.81 97 ASN A C 1
ATOM 755 O O . ASN A 1 97 ? 0.234 -31.157 6.461 1.00 78.81 97 ASN A O 1
ATOM 759 N N . GLY A 1 98 ? 1.670 -29.438 6.174 1.00 85.19 98 GLY A N 1
ATOM 760 C CA . GLY A 1 98 ? 0.886 -28.458 6.898 1.00 85.19 98 GLY A CA 1
ATOM 761 C C . GLY A 1 98 ? 0.859 -27.128 6.173 1.00 85.19 98 GLY A C 1
ATOM 762 O O . GLY A 1 98 ? 1.893 -26.653 5.709 1.00 85.19 98 GLY A O 1
ATOM 763 N N . ILE A 1 99 ? -0.315 -26.515 6.115 1.00 88.94 99 ILE A N 1
ATOM 764 C CA . ILE A 1 99 ? -0.454 -25.089 5.839 1.00 88.94 99 ILE A CA 1
ATOM 765 C C . ILE A 1 99 ? -1.020 -24.456 7.100 1.00 88.94 99 ILE A C 1
ATOM 767 O O . ILE A 1 99 ? -2.042 -24.904 7.620 1.00 88.94 99 ILE A O 1
ATOM 771 N N . LYS A 1 100 ? -0.349 -23.424 7.599 1.00 92.19 100 LYS A N 1
ATOM 772 C CA . LYS A 1 100 ? -0.830 -22.626 8.722 1.00 92.19 100 LYS A CA 1
ATOM 773 C C . LYS A 1 100 ? -0.898 -21.179 8.317 1.00 92.19 100 LYS A C 1
ATOM 775 O O . LYS A 1 100 ? 0.030 -20.658 7.710 1.00 92.19 100 LYS A O 1
ATOM 780 N N . GLU A 1 101 ? -1.980 -20.533 8.696 1.00 94.69 101 GLU A N 1
ATOM 781 C CA . GLU A 1 101 ? -2.167 -19.108 8.497 1.00 94.69 101 GLU A CA 1
ATOM 782 C C . GLU A 1 101 ? -2.765 -18.519 9.768 1.00 94.69 101 GLU A C 1
ATOM 784 O O . GLU A 1 101 ? -3.676 -19.094 10.365 1.00 94.69 101 GLU A O 1
ATOM 789 N N . SER A 1 102 ? -2.252 -17.385 10.220 1.00 95.25 102 SER A N 1
ATOM 790 C CA . SER A 1 102 ? -2.808 -16.707 11.383 1.00 95.25 102 SER A CA 1
ATOM 791 C C . SER A 1 102 ? -2.740 -15.205 11.235 1.00 95.25 102 SER A C 1
ATOM 793 O O . SER A 1 102 ? -1.725 -14.679 10.785 1.00 95.25 102 SER A O 1
ATOM 795 N N . TYR A 1 1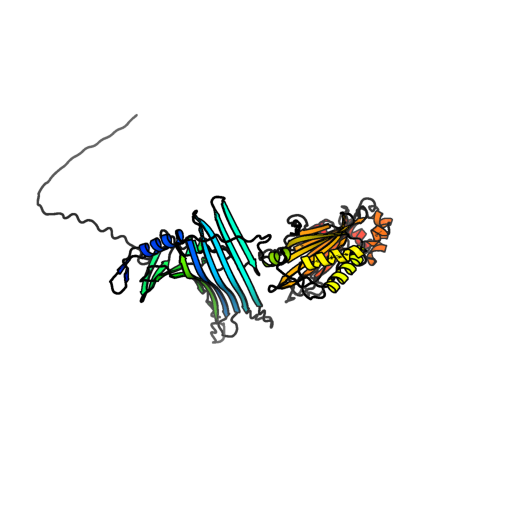03 ? -3.795 -14.545 11.701 1.00 95.69 103 TYR A N 1
ATOM 796 C CA . TYR A 1 103 ? -3.840 -13.106 11.909 1.00 95.69 103 TYR A CA 1
ATOM 797 C C . TYR A 1 103 ? -4.015 -12.877 13.400 1.00 95.69 103 TYR A C 1
ATOM 799 O O . TYR A 1 103 ? -4.857 -13.517 14.030 1.00 95.69 103 TYR A O 1
ATOM 807 N N . ASP A 1 104 ? -3.239 -11.978 13.978 1.00 95.62 104 ASP A N 1
ATOM 808 C CA . ASP A 1 104 ? -3.350 -11.643 15.389 1.00 95.62 104 ASP A CA 1
ATOM 809 C C . ASP A 1 104 ? -3.041 -10.164 15.570 1.00 95.62 104 ASP A C 1
ATOM 811 O O . ASP A 1 104 ? -1.979 -9.694 15.173 1.00 95.62 104 ASP A O 1
ATOM 815 N N . GLY A 1 105 ? -3.964 -9.414 16.162 1.00 95.19 105 GLY A N 1
ATOM 816 C CA . GLY A 1 105 ? -3.745 -7.993 16.336 1.00 95.19 105 GLY A CA 1
ATOM 817 C C . GLY A 1 105 ? -4.591 -7.339 17.403 1.00 95.19 105 GLY A C 1
ATOM 818 O O . GLY A 1 105 ? -5.687 -7.789 17.732 1.00 95.19 105 GLY A O 1
ATOM 819 N N . VAL A 1 106 ? -4.057 -6.255 17.955 1.00 96.62 106 VAL A N 1
ATOM 820 C CA . VAL A 1 106 ? -4.748 -5.411 18.935 1.00 96.62 106 VAL A CA 1
ATOM 821 C C . VAL A 1 106 ? -5.478 -4.305 18.193 1.00 96.62 106 VAL A C 1
ATOM 823 O O . VAL A 1 106 ? -4.926 -3.713 17.267 1.00 96.62 106 VAL A O 1
ATOM 826 N N . ILE A 1 107 ? -6.693 -4.003 18.636 1.00 96.88 107 ILE A N 1
ATOM 827 C CA . ILE A 1 107 ? -7.495 -2.895 18.124 1.00 96.88 107 ILE A CA 1
ATOM 828 C C . ILE A 1 107 ? -7.903 -1.955 19.257 1.00 96.88 107 ILE A C 1
ATOM 830 O O . ILE A 1 107 ? -8.085 -2.374 20.401 1.00 96.88 107 ILE A O 1
ATOM 834 N N . THR A 1 108 ? -8.063 -0.678 18.942 1.00 98.00 108 THR A N 1
ATOM 835 C CA . THR A 1 108 ? -8.572 0.345 19.858 1.00 98.00 108 THR A CA 1
ATOM 836 C C . THR A 1 108 ? -9.568 1.232 19.139 1.00 98.00 108 THR A C 1
ATOM 838 O O . THR A 1 108 ? -9.360 1.596 17.988 1.00 98.00 108 THR A O 1
ATOM 841 N N . TYR A 1 109 ? -10.630 1.617 19.828 1.00 98.38 109 TYR A N 1
ATOM 842 C CA . TYR A 1 109 ? -11.705 2.437 19.300 1.00 98.38 109 TYR A CA 1
ATOM 843 C C . TYR A 1 109 ? -11.960 3.629 20.212 1.00 98.38 109 TYR A C 1
ATOM 845 O O . TYR A 1 109 ? -12.031 3.474 21.433 1.00 98.38 109 TYR A O 1
ATOM 853 N N . SER A 1 110 ? -12.151 4.802 19.614 1.00 98.31 110 SER A N 1
ATOM 854 C CA . SER A 1 110 ? -12.652 5.994 20.295 1.00 98.31 110 SER A CA 1
ATOM 855 C C . SER A 1 110 ? -13.756 6.614 19.449 1.00 98.31 110 SER A C 1
ATOM 857 O O . SER A 1 110 ? -13.487 7.135 18.370 1.00 98.31 110 SER A O 1
ATOM 859 N N . GLY A 1 111 ? -14.994 6.545 19.933 1.00 97.81 111 GLY A N 1
ATOM 860 C CA . GLY A 1 111 ? -16.165 7.205 19.362 1.00 97.81 111 GLY A CA 1
ATOM 861 C C . GLY A 1 111 ? -16.554 8.425 20.189 1.00 97.81 111 GLY A C 1
ATOM 862 O O . GLY A 1 111 ? -16.566 8.372 21.419 1.00 97.81 111 GLY A O 1
ATOM 863 N N . ARG A 1 112 ? -16.871 9.538 19.531 1.00 97.75 112 ARG A N 1
ATOM 864 C CA . ARG A 1 112 ? -17.156 10.835 20.151 1.00 97.75 112 ARG A CA 1
ATOM 865 C C . ARG A 1 112 ? -18.418 11.456 19.580 1.00 97.75 112 ARG A C 1
ATOM 867 O O . ARG A 1 112 ? -18.657 11.382 18.375 1.00 97.75 112 ARG A O 1
ATOM 874 N N . ARG A 1 113 ? -19.194 12.106 20.448 1.00 97.19 113 ARG A N 1
ATOM 875 C CA . ARG A 1 113 ? -20.354 12.929 20.080 1.00 97.19 113 ARG A CA 1
ATOM 876 C C . ARG A 1 113 ? -20.256 14.312 20.704 1.00 97.19 113 ARG A C 1
ATOM 878 O O . ARG A 1 113 ? -20.034 14.429 21.912 1.00 97.19 113 ARG A O 1
ATOM 885 N N . ASP A 1 114 ? -20.443 15.343 19.887 1.00 95.94 114 ASP A N 1
ATOM 886 C CA . ASP A 1 114 ? -20.452 16.734 20.344 1.00 95.94 114 ASP A CA 1
ATOM 887 C C . ASP A 1 114 ? -21.842 17.181 20.846 1.00 95.94 114 ASP A C 1
ATOM 889 O O . ASP A 1 114 ? -22.817 16.428 20.825 1.00 95.94 114 ASP A O 1
ATOM 893 N N . GLU A 1 115 ? -21.953 18.428 21.318 1.00 93.94 115 GLU A N 1
ATOM 894 C CA . GLU A 1 115 ? -23.221 18.986 21.825 1.00 93.94 115 GLU A CA 1
ATOM 895 C C . GLU A 1 115 ? -24.324 19.088 20.758 1.00 93.94 115 GLU A C 1
ATOM 897 O O . GLU A 1 115 ? -25.507 19.155 21.100 1.00 93.94 115 GLU A O 1
ATOM 902 N N . SER A 1 116 ? -23.947 19.118 19.479 1.00 93.12 116 SER A N 1
ATOM 903 C CA . SER A 1 116 ? -24.874 19.207 18.346 1.00 93.12 116 SER A CA 1
ATOM 904 C C . SER A 1 116 ? -25.323 17.826 17.859 1.00 93.12 116 SER A C 1
ATOM 906 O O . SER A 1 116 ? -26.213 17.738 17.015 1.00 93.12 116 SER A O 1
ATOM 908 N N . GLY A 1 117 ? -24.748 16.751 18.408 1.00 91.94 117 GLY A N 1
ATOM 909 C CA . GLY A 1 117 ? -25.004 15.376 17.993 1.00 91.94 117 GLY A CA 1
ATOM 910 C C . GLY A 1 117 ? -24.191 14.935 16.775 1.00 91.94 117 GLY A C 1
ATOM 911 O O . GLY A 1 117 ? -24.490 13.877 16.220 1.00 91.94 117 GLY A O 1
ATOM 912 N N . ASN A 1 118 ? -23.176 15.702 16.360 1.00 95.94 118 ASN A N 1
ATOM 913 C CA . ASN A 1 118 ? -22.224 15.243 15.350 1.00 95.94 118 ASN A CA 1
ATOM 914 C C . ASN A 1 118 ? -21.394 14.097 15.936 1.00 95.94 118 ASN A C 1
ATOM 916 O O . ASN A 1 118 ? -21.080 14.107 17.127 1.00 95.94 118 ASN A O 1
ATOM 920 N N . THR A 1 119 ? -21.030 13.121 15.106 1.00 96.31 119 THR A N 1
ATOM 921 C CA . THR A 1 119 ? -20.246 11.950 15.527 1.00 96.31 119 THR A CA 1
ATOM 922 C C . THR A 1 119 ? -18.885 11.949 14.850 1.00 96.31 119 THR A C 1
ATOM 924 O O . THR A 1 119 ? -18.775 12.288 13.674 1.00 96.31 119 THR A O 1
ATOM 927 N N . SER A 1 120 ? -17.843 11.569 15.579 1.00 97.56 120 SER A N 1
ATOM 928 C CA . SER A 1 120 ? -16.545 11.213 15.003 1.00 97.56 120 SER A CA 1
ATOM 929 C C . SER A 1 120 ? -16.007 9.980 15.699 1.00 97.56 120 SER A C 1
ATOM 931 O O . SER A 1 120 ? -16.211 9.808 16.898 1.00 97.56 120 SER A O 1
ATOM 933 N N . SER A 1 121 ? -15.325 9.119 14.967 1.00 97.62 121 SER A N 1
ATOM 934 C CA . SER A 1 121 ? -14.712 7.928 15.525 1.00 97.62 121 SER A CA 1
ATOM 935 C C . SER A 1 121 ? -13.402 7.610 14.837 1.00 97.62 121 SER A C 1
ATOM 937 O O . SER A 1 121 ? -13.269 7.848 13.639 1.00 97.62 121 SER A O 1
ATOM 939 N N . VAL A 1 122 ? -12.483 7.016 15.591 1.00 98.06 122 VAL A N 1
ATOM 940 C CA . VAL A 1 122 ? -11.282 6.371 15.064 1.00 98.06 122 VAL A CA 1
ATOM 941 C C . VAL A 1 122 ? -11.230 4.929 15.560 1.00 98.06 122 VAL A C 1
ATOM 943 O O . VAL A 1 122 ? -11.396 4.671 16.756 1.00 98.06 122 VAL A O 1
ATOM 946 N N . LEU A 1 123 ? -11.032 3.995 14.635 1.00 97.81 123 LEU A N 1
ATOM 947 C CA . LEU A 1 123 ? -10.641 2.617 14.911 1.00 97.81 123 LEU A CA 1
ATOM 948 C C . LEU A 1 123 ? -9.183 2.455 14.495 1.00 97.81 123 LEU A C 1
ATOM 950 O O . LEU A 1 123 ? -8.882 2.550 13.311 1.00 97.81 123 LEU A O 1
ATOM 954 N N . SER A 1 124 ? -8.318 2.155 15.450 1.00 97.50 124 SER A N 1
ATOM 955 C CA . SER A 1 124 ? -6.915 1.842 15.204 1.00 97.50 124 SER A CA 1
ATOM 956 C C . SER A 1 124 ? -6.672 0.348 15.364 1.00 97.50 124 SER A C 1
ATOM 958 O O . SER A 1 124 ? -7.210 -0.262 16.290 1.00 97.50 124 SER A O 1
ATOM 960 N N . GLY A 1 125 ? -5.827 -0.240 14.526 1.00 95.81 125 GLY A N 1
ATOM 961 C CA . GLY A 1 125 ? -5.417 -1.635 14.642 1.00 95.81 125 GLY A CA 1
ATOM 962 C C . GLY A 1 125 ? -3.939 -1.846 14.344 1.00 95.81 125 GLY A C 1
ATOM 963 O O . GLY A 1 125 ? -3.314 -1.070 13.626 1.00 95.81 125 GLY A O 1
ATOM 964 N N . ASN A 1 126 ? -3.371 -2.894 14.932 1.00 95.44 126 ASN A N 1
ATOM 965 C CA . ASN A 1 126 ? -2.035 -3.397 14.624 1.00 95.44 126 ASN A CA 1
ATOM 966 C C . ASN A 1 126 ? -2.117 -4.918 14.496 1.00 95.44 126 ASN A C 1
ATOM 968 O O . ASN A 1 126 ? -2.365 -5.581 15.506 1.00 95.44 126 ASN A O 1
ATOM 972 N N . ILE A 1 127 ? -1.981 -5.426 13.273 1.00 93.06 127 ILE A N 1
ATOM 973 C CA . ILE A 1 127 ? -2.238 -6.810 12.883 1.00 93.06 127 ILE A CA 1
ATOM 974 C C . ILE A 1 127 ? -0.946 -7.444 12.376 1.00 93.06 127 ILE A C 1
ATOM 976 O O . ILE A 1 127 ? -0.338 -6.954 11.426 1.00 93.06 127 ILE A O 1
ATOM 980 N N . ASP A 1 128 ? -0.583 -8.569 12.978 1.00 93.31 128 ASP A N 1
ATOM 981 C CA . ASP A 1 128 ? 0.471 -9.454 12.505 1.00 93.31 128 ASP A CA 1
ATOM 982 C C . ASP A 1 128 ? -0.157 -10.602 11.708 1.00 93.31 128 ASP A C 1
ATOM 984 O O . ASP A 1 128 ? -1.141 -11.212 12.136 1.00 93.31 128 ASP A O 1
ATOM 988 N N . TYR A 1 129 ? 0.442 -10.927 10.569 1.00 91.69 129 TYR A N 1
ATOM 989 C CA . TYR A 1 129 ? 0.108 -12.071 9.731 1.00 91.69 129 TYR A CA 1
ATOM 990 C C . TYR A 1 129 ? 1.299 -13.023 9.631 1.00 91.69 129 TYR A C 1
ATOM 992 O O . TYR A 1 129 ? 2.453 -12.611 9.469 1.00 91.69 129 TYR A O 1
ATOM 1000 N N . LEU A 1 130 ? 1.001 -14.316 9.698 1.00 92.19 130 LEU A N 1
ATOM 1001 C CA . LEU A 1 130 ? 1.958 -15.399 9.531 1.00 92.19 130 LEU A CA 1
ATOM 1002 C C . LEU A 1 130 ? 1.346 -16.458 8.623 1.00 92.19 130 LEU A C 1
ATOM 1004 O O . LEU A 1 130 ? 0.256 -16.947 8.915 1.00 92.19 130 LEU A O 1
ATOM 1008 N N . HIS A 1 131 ? 2.085 -16.853 7.591 1.00 90.56 131 HIS A N 1
ATOM 1009 C CA . HIS A 1 131 ? 1.762 -18.001 6.757 1.00 90.56 131 HIS A CA 1
ATOM 1010 C C . HIS A 1 131 ? 2.957 -18.946 6.681 1.00 90.56 131 HIS A C 1
ATOM 1012 O O . HIS A 1 131 ? 4.077 -18.539 6.369 1.00 90.56 131 HIS A O 1
ATOM 1018 N N . GLU A 1 132 ? 2.724 -20.211 7.009 1.00 88.50 132 GLU A N 1
ATOM 1019 C CA . GLU A 1 132 ? 3.732 -21.263 7.052 1.00 88.50 132 GLU A CA 1
ATOM 1020 C C . GLU A 1 132 ? 3.284 -22.434 6.182 1.00 88.50 132 GLU A C 1
ATOM 1022 O O . GLU A 1 132 ? 2.185 -22.966 6.347 1.00 88.50 132 GLU A O 1
ATOM 1027 N N . ILE A 1 133 ? 4.170 -22.851 5.281 1.00 84.94 133 ILE A N 1
ATOM 1028 C CA . ILE A 1 133 ? 4.016 -24.046 4.461 1.00 84.94 133 ILE A CA 1
ATOM 1029 C C . ILE A 1 133 ? 5.114 -25.029 4.857 1.00 84.94 133 ILE A C 1
ATOM 1031 O O . ILE A 1 133 ? 6.300 -24.728 4.718 1.00 84.94 133 ILE A O 1
ATOM 1035 N N . ASP A 1 134 ? 4.702 -26.210 5.306 1.00 79.50 134 ASP A N 1
ATOM 1036 C CA . ASP A 1 134 ? 5.563 -27.371 5.522 1.00 79.50 134 ASP A CA 1
ATOM 1037 C C . ASP A 1 134 ? 5.155 -28.448 4.507 1.00 79.50 134 ASP A C 1
ATOM 1039 O O . ASP A 1 134 ? 4.072 -29.036 4.597 1.00 79.50 134 ASP A O 1
ATOM 1043 N N . MET A 1 135 ? 5.980 -28.647 3.474 1.00 72.25 135 MET A N 1
ATOM 1044 C CA . MET A 1 135 ? 5.736 -29.634 2.420 1.00 72.25 135 MET A CA 1
ATOM 1045 C C . MET A 1 135 ? 6.907 -30.604 2.284 1.00 72.25 135 MET A C 1
ATOM 1047 O O . MET A 1 135 ? 8.015 -30.250 1.877 1.00 72.25 135 MET A O 1
ATOM 1051 N N . TYR A 1 136 ? 6.611 -31.878 2.519 1.00 65.31 136 TYR A N 1
ATOM 1052 C CA . TYR A 1 136 ? 7.509 -33.001 2.318 1.00 65.31 136 TYR A CA 1
ATOM 1053 C C . TYR A 1 136 ? 7.232 -33.677 0.962 1.00 65.31 136 TYR A C 1
ATOM 1055 O O . TYR A 1 136 ? 6.301 -34.477 0.818 1.00 65.31 136 TYR A O 1
ATOM 1063 N N . ASP A 1 137 ? 8.046 -33.383 -0.057 1.00 55.34 137 ASP A N 1
ATOM 1064 C CA . ASP A 1 137 ? 7.954 -34.052 -1.363 1.00 55.34 137 ASP A CA 1
ATOM 1065 C C . ASP A 1 137 ? 8.664 -35.423 -1.347 1.00 55.34 137 ASP A C 1
ATOM 1067 O O . ASP A 1 137 ? 9.854 -35.557 -1.062 1.00 55.34 137 ASP A O 1
ATOM 1071 N N . PHE A 1 138 ? 7.934 -36.479 -1.716 1.00 48.03 138 PHE A N 1
ATOM 1072 C CA . PHE A 1 138 ? 8.457 -37.843 -1.853 1.00 48.03 138 PHE A CA 1
ATOM 1073 C C . PHE A 1 138 ? 9.469 -38.015 -2.996 1.00 48.03 138 PHE A C 1
ATOM 1075 O O . PHE A 1 138 ? 10.178 -39.028 -3.021 1.00 48.03 138 PHE A O 1
ATOM 1082 N N . GLN A 1 139 ? 9.506 -37.106 -3.976 1.00 45.62 139 GLN A N 1
ATOM 1083 C CA . GLN A 1 139 ? 10.319 -37.268 -5.188 1.00 45.62 139 GLN A CA 1
ATOM 1084 C C . GLN A 1 139 ? 11.563 -36.376 -5.237 1.00 45.62 139 GLN A C 1
ATOM 1086 O O . GLN A 1 139 ? 12.453 -36.640 -6.054 1.00 45.62 139 GLN A O 1
ATOM 1091 N N . ARG A 1 140 ? 11.689 -35.384 -4.349 1.00 41.91 140 ARG A N 1
ATOM 1092 C CA . ARG A 1 140 ? 12.833 -34.467 -4.301 1.00 41.91 140 ARG A CA 1
ATOM 1093 C C . ARG A 1 140 ? 13.214 -34.149 -2.862 1.00 41.91 140 ARG A C 1
ATOM 1095 O O . ARG A 1 140 ? 12.385 -33.756 -2.061 1.00 41.91 140 ARG A O 1
ATOM 1102 N N . ILE A 1 141 ? 14.498 -34.313 -2.544 1.00 45.25 141 ILE A N 1
ATOM 1103 C CA . ILE A 1 141 ? 15.112 -33.884 -1.277 1.00 45.25 141 ILE A CA 1
ATOM 1104 C C . ILE A 1 141 ? 15.238 -32.352 -1.308 1.00 45.25 141 ILE A C 1
ATOM 1106 O O . ILE A 1 141 ? 16.337 -31.809 -1.374 1.00 45.25 141 ILE A O 1
ATOM 1110 N N . THR A 1 142 ? 14.114 -31.654 -1.368 1.00 42.16 142 THR A N 1
ATOM 1111 C CA . THR A 1 142 ? 14.029 -30.198 -1.297 1.00 42.16 142 THR A CA 1
ATOM 1112 C C . THR A 1 142 ? 12.787 -29.892 -0.485 1.00 42.16 142 THR A C 1
ATOM 1114 O O . THR A 1 142 ? 11.680 -29.972 -1.008 1.00 42.16 142 THR A O 1
ATOM 1117 N N . ASN A 1 143 ? 12.982 -29.610 0.802 1.00 48.06 143 ASN A N 1
ATOM 1118 C CA . ASN A 1 143 ? 11.958 -28.973 1.613 1.00 48.06 143 ASN A CA 1
ATOM 1119 C C . ASN A 1 143 ? 11.681 -27.606 0.983 1.00 48.06 143 ASN A C 1
ATOM 1121 O O . ASN A 1 143 ? 12.600 -26.790 0.881 1.00 48.06 143 ASN A O 1
ATOM 1125 N N . SER A 1 144 ? 10.455 -27.363 0.538 1.00 53.38 144 SER A N 1
ATOM 1126 C CA . SER A 1 144 ? 9.986 -26.007 0.268 1.00 53.38 144 SER A CA 1
ATOM 1127 C C . SER A 1 144 ? 9.334 -25.494 1.548 1.00 53.38 144 SER A C 1
ATOM 1129 O O . SER A 1 144 ? 8.112 -25.411 1.632 1.00 53.38 144 SER A O 1
ATOM 1131 N N . ASP A 1 145 ? 10.161 -25.237 2.561 1.00 62.28 145 ASP A N 1
ATOM 1132 C CA . ASP A 1 145 ? 9.717 -24.573 3.783 1.00 62.28 145 ASP A CA 1
ATOM 1133 C C . ASP A 1 145 ? 9.584 -23.085 3.444 1.00 62.28 145 ASP A C 1
ATOM 1135 O O . ASP A 1 145 ? 10.575 -22.416 3.134 1.00 62.28 145 ASP A O 1
ATOM 1139 N N . GLY A 1 146 ? 8.351 -22.586 3.435 1.00 74.00 146 GLY A N 1
ATOM 1140 C CA . GLY A 1 146 ? 8.042 -21.181 3.191 1.00 74.00 146 GLY A CA 1
ATOM 1141 C C . GLY A 1 146 ? 7.448 -20.568 4.448 1.00 74.00 146 GLY A C 1
ATOM 1142 O O . GLY A 1 146 ? 6.448 -21.066 4.959 1.00 74.00 146 GLY A O 1
ATOM 1143 N N . THR A 1 147 ? 8.049 -19.495 4.956 1.00 81.50 147 THR A N 1
ATOM 1144 C CA . THR A 1 147 ? 7.444 -18.675 6.011 1.00 81.50 147 THR A CA 1
ATOM 1145 C C . THR A 1 147 ? 7.323 -17.250 5.504 1.00 81.50 147 THR A C 1
ATOM 1147 O O . THR A 1 147 ? 8.330 -16.586 5.271 1.00 81.50 147 THR A O 1
ATOM 1150 N N . GLU A 1 148 ? 6.091 -16.786 5.360 1.00 84.38 148 GLU A N 1
ATOM 1151 C CA . GLU A 1 148 ? 5.757 -15.403 5.048 1.00 84.38 148 GLU A CA 1
ATOM 1152 C C . GLU A 1 148 ? 5.284 -14.711 6.330 1.00 84.38 148 GLU A C 1
ATOM 1154 O O . GLU A 1 148 ? 4.525 -15.277 7.122 1.00 84.38 148 GLU A O 1
ATOM 1159 N N . ARG A 1 149 ? 5.752 -13.483 6.551 1.00 86.56 149 ARG A N 1
ATOM 1160 C CA . ARG A 1 149 ? 5.316 -12.628 7.654 1.00 86.56 149 ARG A CA 1
ATOM 1161 C C . ARG A 1 149 ? 4.991 -11.254 7.114 1.00 86.56 149 ARG A C 1
ATOM 1163 O O . ARG A 1 149 ? 5.756 -10.724 6.316 1.00 86.56 149 ARG A O 1
ATOM 1170 N N . LYS A 1 150 ? 3.877 -10.699 7.572 1.00 86.31 150 LYS A N 1
ATOM 1171 C CA . LYS A 1 150 ? 3.461 -9.331 7.270 1.00 86.31 150 LYS A CA 1
ATOM 1172 C C . LYS A 1 150 ? 2.986 -8.673 8.546 1.00 86.31 150 LYS A C 1
ATOM 1174 O O . LYS A 1 150 ? 2.404 -9.334 9.401 1.00 86.31 150 LYS A O 1
ATOM 1179 N N . ASP A 1 151 ? 3.199 -7.378 8.637 1.00 87.69 151 ASP A N 1
ATOM 1180 C CA . ASP A 1 151 ? 2.603 -6.530 9.651 1.00 87.69 151 ASP A CA 1
ATOM 1181 C C . ASP A 1 151 ? 1.855 -5.386 8.979 1.00 87.69 151 ASP A C 1
ATOM 1183 O O . ASP A 1 151 ? 2.175 -4.953 7.861 1.00 87.69 151 ASP A O 1
ATOM 1187 N N . ALA A 1 152 ? 0.813 -4.924 9.655 1.00 88.44 152 ALA A N 1
ATOM 1188 C CA . ALA A 1 152 ? 0.095 -3.750 9.227 1.00 88.44 152 ALA A CA 1
ATOM 1189 C C . ALA A 1 152 ? -0.524 -3.011 10.405 1.00 88.44 152 ALA A C 1
ATOM 1191 O O . ALA A 1 152 ? -1.062 -3.597 11.346 1.00 88.44 152 ALA A O 1
ATOM 1192 N N . ARG A 1 153 ? -0.470 -1.686 10.331 1.00 93.00 153 ARG A N 1
ATOM 1193 C CA . ARG A 1 153 ? -1.091 -0.785 11.301 1.00 93.00 153 ARG A CA 1
ATOM 1194 C C . ARG A 1 153 ? -2.077 0.081 10.558 1.00 93.00 153 ARG A C 1
ATOM 1196 O O . ARG A 1 153 ? -1.736 0.558 9.489 1.00 93.00 153 ARG A O 1
ATOM 1203 N N . TYR A 1 154 ? -3.262 0.310 11.094 1.00 94.44 154 TYR A N 1
ATOM 1204 C CA . TYR A 1 154 ? -4.255 1.120 10.400 1.00 94.44 154 TYR A CA 1
ATOM 1205 C C . TYR A 1 154 ? -5.046 1.999 11.350 1.00 94.44 154 TYR A C 1
ATOM 1207 O O . TYR A 1 154 ? -5.209 1.652 12.516 1.00 94.44 154 TYR A O 1
ATOM 1215 N N . ASP A 1 155 ? -5.555 3.100 10.809 1.00 96.62 155 ASP A N 1
ATOM 1216 C CA . ASP A 1 155 ? -6.500 4.014 11.426 1.00 96.62 155 ASP A CA 1
ATOM 1217 C C . ASP A 1 155 ? -7.671 4.245 10.458 1.00 96.62 155 ASP A C 1
ATOM 1219 O O . ASP A 1 155 ? -7.496 4.665 9.311 1.00 96.62 155 ASP A O 1
ATOM 1223 N N . TYR A 1 156 ? -8.886 3.964 10.921 1.00 96.38 156 TYR A N 1
ATOM 1224 C CA . TYR A 1 156 ? -10.129 4.224 10.206 1.00 96.38 156 TYR A CA 1
ATOM 1225 C C . TYR A 1 156 ? -10.919 5.321 10.912 1.00 96.38 156 TYR A C 1
ATOM 1227 O O . TYR A 1 156 ? -11.452 5.119 12.005 1.00 96.38 156 TYR A O 1
ATOM 1235 N N . TYR A 1 157 ? -11.004 6.473 10.260 1.00 97.12 157 TYR A N 1
ATOM 1236 C CA . TYR A 1 157 ? -11.749 7.639 10.696 1.00 97.12 157 TYR A CA 1
ATOM 1237 C C . TYR A 1 157 ? -13.124 7.658 10.036 1.00 97.12 157 TYR A C 1
ATOM 1239 O O . TYR A 1 157 ? -13.248 7.472 8.824 1.00 97.12 157 TYR A O 1
ATOM 1247 N N . ARG A 1 158 ? -14.155 7.949 10.826 1.00 96.38 158 ARG A N 1
ATOM 1248 C CA . ARG A 1 158 ? -15.515 8.219 10.346 1.00 96.38 158 ARG A CA 1
ATOM 1249 C C . ARG A 1 158 ? -16.045 9.442 11.068 1.00 96.38 158 ARG A C 1
ATOM 1251 O O . ARG A 1 158 ? -15.980 9.503 12.293 1.00 96.38 158 ARG A O 1
ATOM 1258 N N . GLN A 1 159 ? -16.586 10.400 10.335 1.00 96.44 159 GLN A N 1
ATOM 1259 C CA . GLN A 1 159 ? -17.212 11.595 10.878 1.00 96.44 159 GLN A CA 1
ATOM 1260 C C . GLN A 1 159 ? -18.560 11.819 10.199 1.00 96.44 159 GLN A C 1
ATOM 1262 O O . GLN A 1 159 ? -18.658 11.776 8.982 1.00 96.44 159 GLN A O 1
ATOM 1267 N N . SER A 1 160 ? -19.604 12.091 10.978 1.00 96.25 160 SER A N 1
ATOM 1268 C CA . SER A 1 160 ? -20.914 12.496 10.467 1.00 96.25 160 SER A CA 1
ATOM 1269 C C . SER A 1 160 ? -21.314 13.819 11.102 1.00 96.25 160 SER A C 1
ATOM 1271 O O . SER A 1 160 ? -21.466 13.916 12.324 1.00 96.25 160 SER A O 1
ATOM 1273 N N . THR A 1 161 ? -21.522 14.829 10.262 1.00 94.25 161 THR A N 1
ATOM 1274 C CA . THR A 1 161 ? -21.969 16.171 10.652 1.00 94.25 161 THR A CA 1
ATOM 1275 C C . THR A 1 161 ? -23.220 16.585 9.876 1.00 94.25 161 THR A C 1
ATOM 1277 O O . THR A 1 161 ? -23.625 15.915 8.928 1.00 94.25 161 THR A O 1
ATOM 1280 N N . GLU A 1 162 ? -23.814 17.736 10.206 1.00 90.12 162 GLU A N 1
ATOM 1281 C CA . GLU A 1 162 ? -24.875 18.333 9.374 1.00 90.12 162 GLU A CA 1
ATOM 1282 C C . GLU A 1 162 ? -24.445 18.584 7.912 1.00 90.12 162 GLU A C 1
ATOM 1284 O O . GLU A 1 162 ? -25.297 18.635 7.023 1.00 90.12 162 GLU A O 1
ATOM 1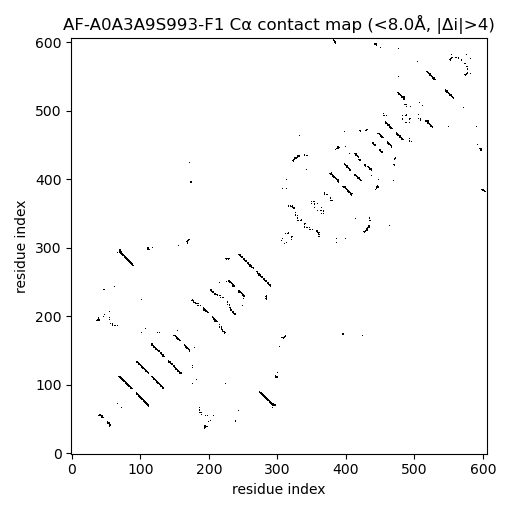289 N N . ALA A 1 163 ? -23.142 18.759 7.653 1.00 89.12 163 ALA A N 1
ATOM 1290 C CA . ALA A 1 163 ? -22.608 18.997 6.313 1.00 89.12 163 ALA A CA 1
ATOM 1291 C C . ALA A 1 163 ? -22.491 17.713 5.470 1.00 89.12 163 ALA A C 1
ATOM 1293 O O . ALA A 1 163 ? -22.459 17.805 4.242 1.00 89.12 163 ALA A O 1
ATOM 1294 N N . GLY A 1 164 ? -22.457 16.540 6.110 1.00 93.69 164 GLY A N 1
ATOM 1295 C CA . GLY A 1 164 ? -22.296 15.242 5.460 1.00 93.69 164 GLY A CA 1
ATOM 1296 C C . GLY A 1 164 ? -21.468 14.256 6.283 1.00 93.69 164 GLY A C 1
ATOM 1297 O O . GLY A 1 164 ? -21.066 14.547 7.414 1.00 93.69 164 GLY A O 1
ATOM 1298 N N . GLU A 1 165 ? -21.228 13.093 5.682 1.00 94.62 165 GLU A N 1
ATOM 1299 C CA . GLU A 1 165 ? -20.344 12.047 6.196 1.00 94.62 165 GLU A CA 1
ATOM 1300 C C . GLU A 1 165 ? -18.979 12.131 5.506 1.00 94.62 165 GLU A C 1
ATOM 1302 O O . GLU A 1 165 ? -18.897 12.337 4.293 1.00 94.62 165 GLU A O 1
ATOM 1307 N N . GLU A 1 166 ? -17.917 11.966 6.284 1.00 94.69 166 GLU A N 1
ATOM 1308 C CA . GLU A 1 166 ? -16.540 11.870 5.820 1.00 94.69 166 GLU A CA 1
ATOM 1309 C C . GLU A 1 166 ? -15.894 10.618 6.416 1.00 94.69 166 GLU A C 1
ATOM 1311 O O . GLU A 1 166 ? -16.039 10.327 7.604 1.00 94.69 166 GLU A O 1
ATOM 1316 N N . GLU A 1 167 ? -15.170 9.871 5.588 1.00 93.69 167 GLU A N 1
ATOM 1317 C CA . GLU A 1 167 ? -14.410 8.700 6.008 1.00 93.69 167 GLU A CA 1
ATOM 1318 C C . GLU A 1 167 ? -12.962 8.810 5.543 1.00 93.69 167 GLU A C 1
ATOM 1320 O O . GLU A 1 167 ? -12.674 9.350 4.469 1.00 93.69 167 GLU A O 1
ATOM 1325 N N . ARG A 1 168 ? -12.042 8.251 6.331 1.00 93.88 168 ARG A N 1
ATOM 1326 C CA . ARG A 1 168 ? -10.649 8.087 5.925 1.00 93.88 168 ARG A CA 1
ATOM 1327 C C . ARG A 1 168 ? -10.082 6.778 6.432 1.00 93.88 168 ARG A C 1
ATOM 1329 O O . ARG A 1 168 ? -10.225 6.469 7.608 1.00 93.88 168 ARG A O 1
ATOM 1336 N N . PHE A 1 169 ? -9.431 6.026 5.556 1.00 92.19 169 PHE A N 1
ATOM 1337 C CA . PHE A 1 169 ? -8.702 4.820 5.921 1.00 92.19 169 PHE A CA 1
ATOM 1338 C C . PHE A 1 169 ? -7.225 5.038 5.620 1.00 92.19 169 PHE A C 1
ATOM 1340 O O . PHE A 1 169 ? -6.873 5.387 4.495 1.00 92.19 169 PHE A O 1
ATOM 1347 N N . VAL A 1 170 ? -6.383 4.883 6.635 1.00 92.19 170 VAL A N 1
ATOM 1348 C CA . VAL A 1 170 ? -4.932 5.020 6.518 1.00 92.19 170 VAL A CA 1
ATOM 1349 C C . VAL A 1 170 ? -4.307 3.758 7.069 1.00 92.19 170 VAL A C 1
ATOM 1351 O O . VAL A 1 170 ? -4.621 3.374 8.191 1.00 92.19 170 VAL A O 1
ATOM 1354 N N . PHE A 1 171 ? -3.417 3.121 6.320 1.00 89.94 171 PHE A N 1
ATOM 1355 C CA . PHE A 1 171 ? -2.668 1.969 6.809 1.00 89.94 171 PHE A CA 1
ATOM 1356 C C . PHE A 1 171 ? -1.174 2.112 6.526 1.00 89.94 171 PHE A C 1
ATOM 1358 O O . PHE A 1 171 ? -0.755 2.781 5.593 1.00 89.94 171 PHE A O 1
ATOM 1365 N N . PHE A 1 172 ? -0.363 1.457 7.335 1.00 88.00 172 PHE A N 1
ATOM 1366 C CA . PHE A 1 172 ? 1.080 1.339 7.217 1.00 88.00 172 PHE A CA 1
ATOM 1367 C C . PHE A 1 172 ? 1.399 -0.149 7.106 1.00 88.00 172 PHE A C 1
ATOM 1369 O O . PHE A 1 172 ? 0.780 -0.954 7.802 1.00 88.00 172 PHE A O 1
ATOM 1376 N N . GLY A 1 173 ? 2.354 -0.515 6.256 1.00 82.88 173 GLY A N 1
ATOM 1377 C CA . GLY A 1 173 ? 2.663 -1.918 5.974 1.00 82.88 173 GLY A CA 1
ATOM 1378 C C . GLY A 1 173 ? 1.702 -2.509 4.941 1.00 82.88 173 GLY A C 1
ATOM 1379 O O . GLY A 1 173 ? 1.467 -1.895 3.903 1.00 82.88 173 GLY A O 1
ATOM 1380 N N . SER A 1 174 ? 1.170 -3.703 5.207 1.00 79.12 174 SER A N 1
ATOM 1381 C CA . SER A 1 174 ? 0.370 -4.467 4.234 1.00 79.12 174 SER A CA 1
ATOM 1382 C C . SER A 1 174 ? -1.135 -4.151 4.299 1.00 79.12 174 SER A C 1
ATOM 1384 O O . SER A 1 174 ? -1.837 -4.647 5.183 1.00 79.12 174 SER A O 1
ATOM 1386 N N . GLY A 1 175 ? -1.682 -3.407 3.330 1.00 77.19 175 GLY A N 1
ATOM 1387 C CA . GLY A 1 175 ? -3.116 -3.067 3.283 1.00 77.19 175 GLY A CA 1
ATOM 1388 C C . GLY A 1 175 ? -4.062 -4.263 3.080 1.00 77.19 175 GLY A C 1
ATOM 1389 O O . GLY A 1 175 ? -5.266 -4.169 3.314 1.00 77.19 175 GLY A O 1
ATOM 1390 N N . GLU A 1 176 ? -3.534 -5.421 2.680 1.00 76.06 176 GLU A N 1
ATOM 1391 C CA . GLU A 1 176 ? -4.290 -6.662 2.462 1.00 76.06 176 GLU A CA 1
ATOM 1392 C C . GLU A 1 176 ? -4.818 -7.339 3.731 1.00 76.06 176 GLU A C 1
ATOM 1394 O O . GLU A 1 176 ? -5.754 -8.133 3.644 1.00 76.06 176 GLU A O 1
ATOM 1399 N N . ILE A 1 177 ? -4.219 -7.053 4.889 1.00 82.06 177 ILE A N 1
ATOM 1400 C CA . ILE A 1 177 ? -4.564 -7.690 6.169 1.00 82.06 177 ILE A CA 1
ATOM 1401 C C . ILE A 1 177 ? -5.341 -6.751 7.105 1.00 82.06 177 ILE A C 1
ATOM 1403 O O . ILE A 1 177 ? -5.546 -7.074 8.274 1.00 82.06 177 ILE A O 1
ATOM 1407 N N . CYS A 1 178 ? -5.769 -5.589 6.597 1.00 84.00 178 CYS A N 1
ATOM 1408 C CA . CYS A 1 178 ? -6.491 -4.564 7.349 1.00 84.00 178 CYS A CA 1
ATOM 1409 C C . CYS A 1 178 ? -7.861 -4.272 6.732 1.00 84.00 178 CYS A C 1
ATOM 1411 O O . CYS A 1 178 ? -8.022 -4.278 5.511 1.00 84.00 178 CYS A O 1
ATOM 1413 N N . ASP A 1 179 ? -8.842 -3.951 7.579 1.00 87.75 179 ASP A N 1
ATOM 1414 C CA . ASP A 1 179 ? -10.142 -3.447 7.135 1.00 87.75 179 ASP A CA 1
ATOM 1415 C C . ASP A 1 179 ? -10.871 -2.664 8.238 1.00 87.75 179 ASP A C 1
ATOM 1417 O O . ASP A 1 179 ? -10.460 -2.616 9.401 1.00 87.75 179 ASP A O 1
ATOM 1421 N N . LYS A 1 180 ? -12.000 -2.072 7.855 1.00 91.19 180 LYS A N 1
ATOM 1422 C CA . LYS A 1 180 ? -12.949 -1.371 8.713 1.00 91.19 180 LYS A CA 1
ATOM 1423 C C . LYS A 1 180 ? -13.706 -2.360 9.609 1.00 91.19 180 LYS A C 1
ATOM 1425 O O . LYS A 1 180 ? -14.094 -3.444 9.177 1.00 91.19 180 LYS A O 1
ATOM 1430 N N . ILE A 1 181 ? -13.978 -1.959 10.849 1.00 93.56 181 ILE A N 1
ATOM 1431 C CA . ILE A 1 181 ? -14.873 -2.670 11.773 1.00 93.56 181 ILE A CA 1
ATOM 1432 C C . ILE A 1 181 ? -15.812 -1.634 12.403 1.00 93.56 181 ILE A C 1
ATOM 1434 O O . ILE A 1 181 ? -15.351 -0.670 13.015 1.00 93.56 181 ILE A O 1
ATOM 1438 N N . ASP A 1 182 ? -17.125 -1.817 12.272 1.00 94.31 182 ASP A N 1
ATOM 1439 C CA . ASP A 1 182 ? -18.119 -1.004 12.975 1.00 94.31 182 ASP A CA 1
ATOM 1440 C C . ASP A 1 182 ? -18.255 -1.490 14.421 1.00 94.31 182 ASP A C 1
ATOM 1442 O O . ASP A 1 182 ? -19.076 -2.344 14.763 1.00 94.31 182 ASP A O 1
ATOM 1446 N N . ILE A 1 183 ? -17.404 -0.936 15.283 1.00 95.88 183 ILE A N 1
ATOM 1447 C CA . ILE A 1 183 ? -17.360 -1.285 16.703 1.00 95.88 183 ILE A CA 1
ATOM 1448 C C . ILE A 1 183 ? -18.700 -1.009 17.382 1.00 95.88 183 ILE A C 1
ATOM 1450 O O . ILE A 1 183 ? -19.169 -1.844 18.148 1.00 95.88 183 ILE A O 1
ATOM 1454 N N . GLU A 1 184 ? -19.362 0.111 17.088 1.00 93.12 184 GLU A N 1
ATOM 1455 C CA . GLU A 1 184 ? -20.666 0.402 17.693 1.00 93.12 184 GLU A CA 1
ATOM 1456 C C . GLU A 1 184 ? -21.745 -0.576 17.222 1.00 93.12 184 GLU A C 1
ATOM 1458 O O . GLU A 1 184 ? -22.560 -1.000 18.040 1.00 93.12 184 GLU A O 1
ATOM 1463 N N . GLY A 1 185 ? -21.703 -1.006 15.957 1.00 92.06 185 GLY A N 1
ATOM 1464 C CA . GLY A 1 185 ? -22.568 -2.070 15.436 1.00 92.06 185 GLY A CA 1
ATOM 1465 C C . GLY A 1 185 ? -22.370 -3.427 16.126 1.00 92.06 185 GLY A C 1
ATOM 1466 O O . GLY A 1 185 ? -23.325 -4.182 16.288 1.00 92.06 185 GLY A O 1
ATOM 1467 N N . ILE A 1 186 ? -21.157 -3.728 16.601 1.00 95.12 186 ILE A N 1
ATOM 1468 C CA . ILE A 1 186 ? -20.874 -4.945 17.385 1.00 95.12 186 ILE A CA 1
ATOM 1469 C C . ILE A 1 186 ? -21.341 -4.790 18.838 1.00 95.12 186 ILE A C 1
ATOM 1471 O O . ILE A 1 186 ? -21.923 -5.715 19.418 1.00 95.12 186 ILE A O 1
ATOM 1475 N N . LEU A 1 187 ? -21.094 -3.623 19.441 1.00 94.31 187 LEU A N 1
ATOM 1476 C CA . LEU A 1 187 ? -21.485 -3.338 20.823 1.00 94.31 187 LEU A CA 1
ATOM 1477 C C . LEU A 1 187 ? -23.012 -3.227 20.995 1.00 94.31 187 LEU A C 1
ATOM 1479 O O . LEU A 1 187 ? -23.516 -3.461 22.096 1.00 94.31 187 LEU A O 1
ATOM 1483 N N . ILE A 1 188 ? -23.739 -2.890 19.926 1.00 90.62 188 ILE A N 1
ATOM 1484 C CA . ILE A 1 188 ? -25.198 -2.744 19.891 1.00 90.62 188 ILE A CA 1
ATOM 1485 C C . ILE A 1 188 ? -25.801 -3.852 19.010 1.00 90.62 188 ILE A C 1
ATOM 1487 O O . ILE A 1 188 ? -25.993 -3.651 17.810 1.00 90.62 188 ILE A O 1
ATOM 1491 N N . PRO A 1 189 ? -26.126 -5.031 19.571 1.00 85.81 189 PRO A N 1
ATOM 1492 C CA . PRO A 1 189 ? -26.664 -6.123 18.770 1.00 85.81 189 PRO A CA 1
ATOM 1493 C C . PRO A 1 189 ? -28.081 -5.847 18.265 1.00 85.81 189 PRO A C 1
ATOM 1495 O O . PRO A 1 189 ? -28.931 -5.352 19.009 1.00 85.81 189 PRO A O 1
ATOM 1498 N N . ASP A 1 190 ? -28.385 -6.302 17.044 1.00 83.62 190 ASP A N 1
ATOM 1499 C CA . ASP A 1 190 ? -29.765 -6.373 16.556 1.00 83.62 190 ASP A CA 1
ATOM 1500 C C . ASP A 1 190 ? -30.503 -7.555 17.206 1.00 83.62 190 ASP A C 1
ATOM 1502 O O . ASP A 1 190 ? -30.561 -8.684 16.706 1.00 83.62 190 ASP A O 1
ATOM 1506 N N . ILE A 1 191 ? -31.125 -7.273 18.349 1.00 81.38 191 ILE A N 1
ATOM 1507 C CA . ILE A 1 191 ? -31.910 -8.243 19.118 1.00 81.38 191 ILE A CA 1
ATOM 1508 C C . ILE A 1 191 ? -33.188 -8.728 18.408 1.00 81.38 191 ILE A C 1
ATOM 1510 O O . ILE A 1 191 ? -33.897 -9.577 18.956 1.00 81.38 191 ILE A O 1
ATOM 1514 N N . SER A 1 192 ? -33.532 -8.190 17.229 1.00 79.12 192 SER A N 1
ATOM 1515 C CA . SER A 1 192 ? -34.669 -8.668 16.430 1.00 79.12 192 SER A CA 1
ATOM 1516 C C . SER A 1 192 ? -34.338 -9.903 15.585 1.00 79.12 192 SER A C 1
ATOM 1518 O O . SER A 1 192 ? -35.256 -10.649 15.231 1.00 79.12 192 SER A O 1
ATOM 1520 N N . GLN A 1 193 ? -33.052 -10.134 15.302 1.00 71.44 193 GLN A N 1
ATOM 1521 C CA . GLN A 1 193 ? -32.570 -11.215 14.433 1.00 71.44 193 GLN A CA 1
ATOM 1522 C C . GLN A 1 193 ? -31.879 -12.340 15.213 1.00 71.44 193 GLN A C 1
ATOM 1524 O O . GLN A 1 193 ? -31.964 -13.506 14.827 1.00 71.44 193 GLN A O 1
ATOM 1529 N N . ALA A 1 194 ? -31.248 -12.013 16.340 1.00 73.88 194 ALA A N 1
ATOM 1530 C CA . ALA A 1 194 ? -30.475 -12.966 17.124 1.00 73.88 194 ALA A CA 1
ATOM 1531 C C . ALA A 1 194 ? -31.304 -13.755 18.157 1.00 73.88 194 ALA A C 1
ATOM 1533 O O . ALA A 1 194 ? -32.315 -13.288 18.695 1.00 73.88 194 ALA A O 1
ATOM 1534 N N . VAL A 1 195 ? -30.832 -14.960 18.487 1.00 86.88 195 VAL A N 1
ATOM 1535 C CA . VAL A 1 195 ? -31.418 -15.826 19.516 1.00 86.88 195 VAL A CA 1
ATOM 1536 C C . VAL A 1 195 ? -30.527 -15.817 20.752 1.00 86.88 195 VAL A C 1
ATOM 1538 O O . VAL A 1 195 ? -29.341 -16.123 20.669 1.00 86.88 195 VAL A O 1
ATOM 1541 N N . VAL A 1 196 ? -31.096 -15.504 21.919 1.00 89.75 196 VAL A N 1
ATOM 1542 C CA . VAL A 1 196 ? -30.391 -15.696 23.194 1.00 89.75 196 VAL A CA 1
ATOM 1543 C C . VAL A 1 196 ? -30.475 -17.174 23.564 1.00 89.75 196 VAL A C 1
ATOM 1545 O O . VAL A 1 196 ? -31.553 -17.658 23.915 1.00 89.75 196 VAL A O 1
ATOM 1548 N N . GLU A 1 197 ? -29.353 -17.885 23.464 1.00 90.62 197 GLU A N 1
ATOM 1549 C CA . GLU A 1 197 ? -29.260 -19.327 23.733 1.00 90.62 197 GLU A CA 1
ATOM 1550 C C . GLU A 1 197 ? -29.129 -19.613 25.231 1.00 90.62 197 GLU A C 1
ATOM 1552 O O . GLU A 1 197 ? -29.789 -20.513 25.764 1.00 90.62 197 GLU A O 1
ATOM 1557 N N . ASP A 1 198 ? -28.275 -18.842 25.907 1.00 90.56 198 ASP A N 1
ATOM 1558 C CA . ASP A 1 198 ? -27.919 -19.065 27.303 1.00 90.56 198 ASP A CA 1
ATOM 1559 C C . ASP A 1 198 ? -27.629 -17.758 28.043 1.00 90.56 198 ASP A C 1
ATOM 1561 O O . ASP A 1 198 ? -27.220 -16.750 27.456 1.00 90.56 198 ASP A O 1
ATOM 1565 N N . VAL A 1 199 ? -27.844 -17.796 29.355 1.00 91.69 199 VAL A N 1
ATOM 1566 C CA . VAL A 1 199 ? -27.557 -16.694 30.267 1.00 91.69 199 VAL A CA 1
ATOM 1567 C C . VAL A 1 199 ? -26.918 -17.253 31.525 1.00 91.69 199 VAL A C 1
ATOM 1569 O O . VAL A 1 199 ? -27.501 -18.078 32.229 1.00 91.69 199 VAL A O 1
ATOM 1572 N N . LEU A 1 200 ? -25.730 -16.754 31.840 1.00 92.19 200 LEU A N 1
ATOM 1573 C CA . LEU A 1 200 ? -24.928 -17.219 32.955 1.00 92.19 200 LEU A CA 1
ATOM 1574 C C . LEU A 1 200 ? -24.662 -16.069 33.924 1.00 92.19 200 LEU A C 1
ATOM 1576 O O . LEU A 1 200 ? -24.097 -15.047 33.547 1.00 92.19 200 LEU A O 1
ATOM 1580 N N . VAL A 1 201 ? -25.049 -16.251 35.185 1.00 89.75 201 VAL A N 1
ATOM 1581 C CA . VAL A 1 201 ? -24.727 -15.321 36.275 1.00 89.75 201 VAL A CA 1
ATOM 1582 C C . VAL A 1 201 ? -23.625 -15.950 37.117 1.00 89.75 201 VAL A C 1
ATOM 1584 O O . VAL A 1 201 ? -23.841 -16.993 37.739 1.00 89.75 201 VAL A O 1
ATOM 1587 N N . ILE A 1 202 ? -22.442 -15.341 37.114 1.00 87.56 202 ILE A N 1
ATOM 1588 C CA . ILE A 1 202 ? -21.299 -15.753 37.937 1.00 87.56 202 ILE A CA 1
ATOM 1589 C C . ILE A 1 202 ? -20.846 -14.539 38.730 1.00 87.56 202 ILE A C 1
ATOM 1591 O O . ILE A 1 202 ? -20.416 -13.550 38.143 1.00 87.56 202 ILE A O 1
ATOM 1595 N N . ASP A 1 203 ? -20.913 -14.644 40.056 1.00 85.56 203 ASP A N 1
ATOM 1596 C CA . ASP A 1 203 ? -20.532 -13.580 40.985 1.00 85.56 203 ASP A CA 1
ATOM 1597 C C . ASP A 1 203 ? -21.197 -12.236 40.608 1.00 85.56 203 ASP A C 1
ATOM 1599 O O . ASP A 1 203 ? -22.426 -12.148 40.565 1.00 85.56 203 ASP A O 1
ATOM 1603 N N . ASP A 1 204 ? -20.395 -11.213 40.306 1.00 88.06 204 ASP A N 1
ATOM 1604 C CA . ASP A 1 204 ? -20.828 -9.870 39.909 1.00 88.06 204 ASP A CA 1
ATOM 1605 C C . ASP A 1 204 ? -20.928 -9.695 38.376 1.00 88.06 204 ASP A C 1
ATOM 1607 O O . ASP A 1 204 ? -20.884 -8.573 37.871 1.00 88.06 204 ASP A O 1
ATOM 1611 N N . THR A 1 205 ? -21.044 -10.779 37.601 1.00 93.12 205 THR A N 1
ATOM 1612 C CA . THR A 1 205 ? -21.081 -10.737 36.128 1.00 93.12 205 THR A CA 1
ATOM 1613 C C . THR A 1 205 ? -22.276 -11.496 35.557 1.00 93.12 205 THR A C 1
ATOM 1615 O O . THR A 1 205 ? -22.559 -12.634 35.937 1.00 93.12 205 THR A O 1
ATOM 1618 N N . ILE A 1 206 ? -22.956 -10.877 34.589 1.00 95.31 206 ILE A N 1
ATOM 1619 C CA . ILE A 1 206 ? -24.019 -11.494 33.788 1.00 95.31 206 ILE A CA 1
ATOM 1620 C C . ILE A 1 206 ? -23.493 -11.664 32.362 1.00 95.31 206 ILE A C 1
ATOM 1622 O O . ILE A 1 206 ? -23.188 -10.676 31.701 1.00 95.31 206 ILE A O 1
ATOM 1626 N N . LYS A 1 207 ? -23.400 -12.904 31.878 1.00 96.25 207 LYS A N 1
ATOM 1627 C CA . LYS A 1 207 ? -22.973 -13.235 30.513 1.00 96.25 207 LYS A CA 1
ATOM 1628 C C . LYS A 1 207 ? -24.160 -13.722 29.696 1.00 96.25 207 LYS A C 1
ATOM 1630 O O . LYS A 1 207 ? -24.869 -14.631 30.123 1.00 96.25 207 LYS A O 1
ATOM 1635 N N . ILE A 1 208 ? -24.364 -13.134 28.526 1.00 95.50 208 ILE A N 1
ATOM 1636 C CA . ILE A 1 208 ? -25.437 -13.480 27.590 1.00 95.50 208 ILE A CA 1
ATOM 1637 C C . ILE A 1 208 ? -24.795 -14.086 26.348 1.00 95.50 208 ILE A C 1
ATOM 1639 O O . ILE A 1 208 ? -23.989 -13.420 25.701 1.00 95.50 208 ILE A O 1
ATOM 1643 N N . LYS A 1 209 ? -25.160 -15.326 26.011 1.00 95.19 209 LYS A N 1
ATOM 1644 C CA . LYS A 1 209 ? -24.733 -15.993 24.780 1.00 95.19 209 LYS A CA 1
ATOM 1645 C C . LYS A 1 209 ? -25.805 -15.845 23.705 1.00 95.19 209 LYS A C 1
ATOM 1647 O O . LYS A 1 209 ? -26.956 -16.239 23.907 1.00 95.19 209 LYS A O 1
ATOM 1652 N N . MET A 1 210 ? -25.407 -15.322 22.555 1.00 93.00 210 MET A N 1
ATOM 1653 C CA . MET A 1 210 ? -26.244 -15.152 21.374 1.00 93.00 210 MET A CA 1
ATOM 1654 C C . MET A 1 210 ? -25.768 -16.088 20.260 1.00 93.00 210 MET A C 1
ATOM 1656 O O . MET A 1 210 ? -24.568 -16.194 20.012 1.00 93.00 210 MET A O 1
ATOM 1660 N N . THR A 1 211 ? -26.710 -16.753 19.592 1.00 90.25 211 THR A N 1
ATOM 1661 C CA . THR A 1 211 ? -26.494 -17.614 18.413 1.00 90.25 211 THR A CA 1
ATOM 1662 C C . THR A 1 211 ? -27.602 -17.397 17.375 1.00 90.25 211 THR A C 1
ATOM 1664 O O . THR A 1 211 ? -28.532 -16.614 17.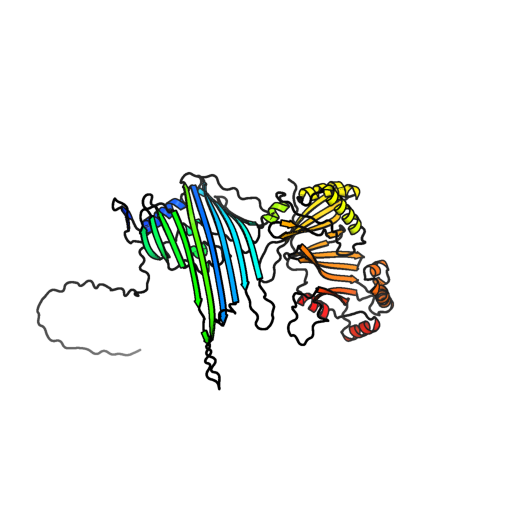596 1.00 90.25 211 THR A O 1
ATOM 1667 N N . GLY A 1 212 ? -27.503 -18.058 16.219 1.00 83.19 212 GLY A N 1
ATOM 1668 C CA . GLY A 1 212 ? -28.491 -17.969 15.141 1.00 83.19 212 GLY A CA 1
ATOM 1669 C C . GLY A 1 212 ? -27.997 -17.134 13.963 1.00 83.19 212 GLY A C 1
ATOM 1670 O O . GLY A 1 212 ? -26.848 -17.277 13.555 1.00 83.19 212 GLY A O 1
ATOM 1671 N N . ASP A 1 213 ? -28.878 -16.309 13.395 1.00 83.44 213 ASP A N 1
ATOM 1672 C CA . ASP A 1 213 ? -28.514 -15.404 12.304 1.00 83.44 213 ASP A CA 1
ATOM 1673 C C . ASP A 1 213 ? -27.652 -14.252 12.844 1.00 83.44 213 ASP A C 1
ATOM 1675 O O . ASP A 1 213 ? -28.117 -13.419 13.624 1.00 83.44 213 ASP A O 1
ATOM 1679 N N . MET A 1 214 ? -26.380 -14.251 12.448 1.00 88.44 214 MET A N 1
ATOM 1680 C CA . MET A 1 214 ? -25.365 -13.283 12.867 1.00 88.44 214 MET A CA 1
ATOM 1681 C C . MET A 1 214 ? -25.011 -12.294 11.756 1.00 88.44 214 MET A C 1
ATOM 1683 O O . MET A 1 214 ? -23.950 -11.669 11.816 1.00 88.44 214 MET A O 1
ATOM 1687 N N . HIS A 1 215 ? -25.880 -12.121 10.752 1.00 87.31 215 HIS A N 1
ATOM 1688 C CA . HIS A 1 215 ? -25.598 -11.232 9.626 1.00 87.31 215 HIS A CA 1
ATOM 1689 C C . HIS A 1 215 ? -25.255 -9.800 10.052 1.00 87.31 215 HIS A C 1
ATOM 1691 O O . HIS A 1 215 ? -24.319 -9.217 9.516 1.00 87.31 215 HIS A O 1
ATOM 1697 N N . PHE A 1 216 ? -25.906 -9.266 11.089 1.00 87.25 216 PHE A N 1
ATOM 1698 C CA . PHE A 1 216 ? -25.575 -7.938 11.618 1.00 87.25 216 PHE A CA 1
ATOM 1699 C C . PHE A 1 216 ? -24.121 -7.823 12.126 1.00 87.25 216 PHE A C 1
ATOM 1701 O O . PHE A 1 216 ? -23.515 -6.765 11.979 1.00 87.25 216 PHE A O 1
ATOM 1708 N N . LEU A 1 217 ? -23.534 -8.898 12.677 1.00 91.75 217 LEU A N 1
ATOM 1709 C CA . LEU A 1 217 ? -22.120 -8.924 13.086 1.00 91.75 217 LEU A CA 1
ATOM 1710 C C . LEU A 1 217 ? -21.195 -9.100 11.887 1.00 91.75 217 LEU A C 1
ATOM 1712 O O . LEU A 1 217 ? -20.142 -8.471 11.836 1.00 91.75 217 LEU A O 1
ATOM 1716 N N . THR A 1 218 ? -21.578 -9.939 10.920 1.00 90.31 218 THR A N 1
ATOM 1717 C CA . THR A 1 218 ? -20.779 -10.111 9.699 1.00 90.31 218 THR A CA 1
ATOM 1718 C C . THR A 1 218 ? -20.741 -8.835 8.865 1.00 90.31 218 THR A C 1
ATOM 1720 O O . THR A 1 218 ? -19.715 -8.553 8.260 1.00 90.31 218 THR A O 1
ATOM 1723 N N . ASP A 1 219 ? -21.829 -8.060 8.860 1.00 91.00 219 ASP A N 1
ATOM 1724 C CA . ASP A 1 219 ? -21.940 -6.779 8.155 1.00 91.00 219 ASP A CA 1
ATOM 1725 C C . ASP A 1 219 ? -21.165 -5.665 8.874 1.00 91.00 219 ASP A C 1
ATOM 1727 O O . ASP A 1 219 ? -20.643 -4.758 8.228 1.00 91.00 219 ASP A O 1
ATOM 1731 N N . ALA A 1 220 ? -21.040 -5.750 10.204 1.00 92.94 220 ALA A N 1
ATOM 1732 C CA . ALA A 1 220 ? -20.214 -4.843 10.997 1.00 92.94 220 ALA A CA 1
ATOM 1733 C C . ALA A 1 220 ? -18.702 -5.090 10.821 1.00 92.94 220 ALA A C 1
ATOM 1735 O O . ALA A 1 220 ? -17.894 -4.272 11.255 1.00 92.94 220 ALA A O 1
ATOM 1736 N N . ILE A 1 221 ? -18.294 -6.199 10.201 1.00 93.50 221 ILE A N 1
ATOM 1737 C CA . ILE A 1 221 ? -16.889 -6.567 9.998 1.00 93.50 221 ILE A CA 1
ATOM 1738 C C . ILE A 1 221 ? -16.559 -6.489 8.503 1.00 93.50 221 ILE A C 1
ATOM 1740 O O . ILE A 1 221 ? -17.189 -7.156 7.678 1.00 93.50 221 ILE A O 1
ATOM 1744 N N . GLY A 1 222 ? -15.550 -5.687 8.150 1.00 88.75 222 GLY A N 1
ATOM 1745 C CA . GLY A 1 222 ? -15.129 -5.441 6.770 1.00 88.75 222 GLY A CA 1
ATOM 1746 C C . GLY A 1 222 ? -14.828 -6.713 5.969 1.00 88.75 222 GLY A C 1
ATOM 1747 O O . GLY A 1 222 ? -14.502 -7.766 6.522 1.00 88.75 222 GLY A O 1
ATOM 1748 N N . GLU A 1 223 ? -14.980 -6.639 4.646 1.00 86.81 223 GLU A N 1
ATOM 1749 C CA . GLU A 1 223 ? -14.908 -7.804 3.756 1.00 86.81 223 GLU A CA 1
ATOM 1750 C C . GLU A 1 223 ? -13.533 -8.465 3.678 1.00 86.81 223 GLU A C 1
ATOM 1752 O O . GLU A 1 223 ? -13.461 -9.669 3.418 1.00 86.81 223 GLU A O 1
ATOM 1757 N N . LYS A 1 224 ? -12.470 -7.696 3.919 1.00 83.56 224 LYS A N 1
ATOM 1758 C CA . LYS A 1 224 ? -11.079 -8.151 3.936 1.00 83.56 224 LYS A CA 1
ATOM 1759 C C . LYS A 1 224 ? -10.688 -8.804 5.267 1.00 83.56 224 LYS A C 1
ATOM 1761 O O . LYS A 1 224 ? -9.627 -9.414 5.333 1.00 83.56 224 LYS A O 1
ATOM 1766 N N . ILE A 1 225 ? -11.519 -8.736 6.317 1.00 88.25 225 ILE A N 1
ATOM 1767 C CA . ILE A 1 225 ? -11.238 -9.441 7.576 1.00 88.25 225 ILE A CA 1
ATOM 1768 C C . ILE A 1 225 ? -11.434 -10.949 7.384 1.00 88.25 225 ILE A C 1
ATOM 1770 O O . ILE A 1 225 ? -12.556 -11.456 7.237 1.00 88.25 225 ILE A O 1
ATOM 1774 N N . THR A 1 226 ? -10.320 -11.677 7.416 1.00 89.94 226 THR A N 1
ATOM 1775 C CA . THR A 1 226 ? -10.283 -13.135 7.292 1.00 89.94 226 THR A CA 1
ATOM 1776 C C . THR A 1 226 ? -11.116 -13.812 8.385 1.00 89.94 226 THR A C 1
ATOM 1778 O O . THR A 1 226 ? -11.172 -13.379 9.533 1.00 89.94 226 THR A O 1
ATOM 1781 N N . GLY A 1 227 ? -11.833 -14.877 8.020 1.00 89.31 227 GLY A N 1
ATOM 1782 C CA . GLY A 1 227 ? -12.664 -15.636 8.956 1.00 89.31 227 GLY A CA 1
ATOM 1783 C C . GLY A 1 227 ? -13.998 -14.992 9.342 1.00 89.31 227 GLY A C 1
ATOM 1784 O O . GLY A 1 227 ? -14.783 -15.650 10.021 1.00 89.31 227 GLY A O 1
ATOM 1785 N N . ARG A 1 228 ? -14.347 -13.781 8.867 1.00 91.81 228 ARG A N 1
ATOM 1786 C CA . ARG A 1 228 ? -15.640 -13.138 9.209 1.00 91.81 228 ARG A CA 1
ATOM 1787 C C . ARG A 1 228 ? -16.867 -14.017 8.919 1.00 91.81 228 ARG A C 1
ATOM 1789 O O . ARG A 1 228 ? -17.884 -13.922 9.590 1.00 91.81 228 ARG A O 1
ATOM 1796 N N . LYS A 1 229 ? -16.781 -14.896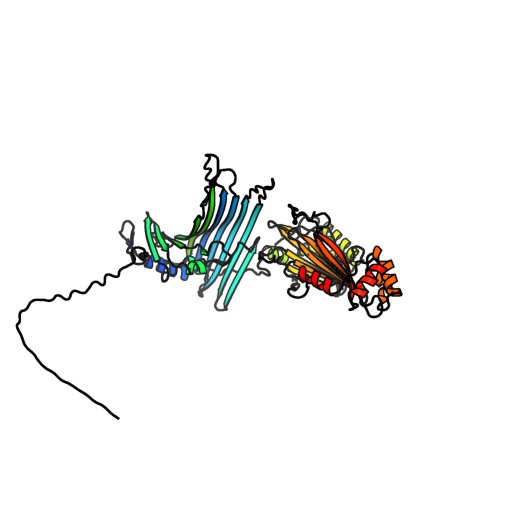 7.915 1.00 91.94 229 LYS A N 1
ATOM 1797 C CA . LYS A 1 229 ? -17.867 -15.816 7.523 1.00 91.94 229 LYS A CA 1
ATOM 1798 C C . LYS A 1 229 ? -18.092 -16.953 8.525 1.00 91.94 229 LYS A C 1
ATOM 1800 O O . LYS A 1 229 ? -19.115 -17.621 8.440 1.00 91.94 229 LYS A O 1
ATOM 1805 N N . LEU A 1 230 ? -17.145 -17.180 9.436 1.00 93.38 230 LEU A N 1
ATOM 1806 C CA . LEU A 1 230 ? -17.213 -18.221 10.461 1.00 93.38 230 LEU A CA 1
ATOM 1807 C C . LEU A 1 230 ? -18.055 -17.794 11.662 1.00 93.38 230 LEU A C 1
ATOM 1809 O O . LEU A 1 230 ? -18.398 -18.645 12.479 1.00 93.38 230 LEU A O 1
ATOM 1813 N N . ILE A 1 231 ? -18.357 -16.497 11.794 1.00 94.62 231 ILE A N 1
ATOM 1814 C CA . ILE A 1 231 ? -19.064 -15.935 12.947 1.00 94.62 231 ILE A CA 1
ATOM 1815 C C . ILE A 1 231 ? -20.383 -16.672 13.156 1.00 94.62 231 ILE A C 1
ATOM 1817 O O . ILE A 1 231 ? -21.279 -16.645 12.314 1.00 94.62 231 ILE A O 1
ATOM 1821 N N . SER A 1 232 ? -20.495 -17.310 14.317 1.00 92.75 232 SER A N 1
ATOM 1822 C CA . S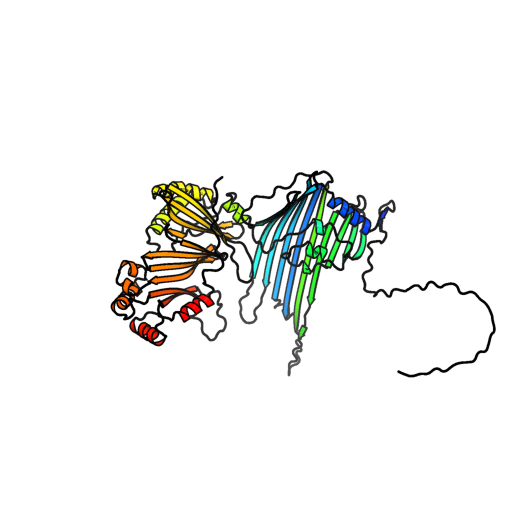ER A 1 232 ? -21.648 -18.135 14.677 1.00 92.75 232 SER A CA 1
ATOM 1823 C C . SER A 1 232 ? -22.217 -17.795 16.050 1.00 92.75 232 SER A C 1
ATOM 1825 O O . SER A 1 232 ? -23.361 -18.141 16.350 1.00 92.75 232 SER A O 1
ATOM 1827 N N . GLU A 1 233 ? -21.426 -17.144 16.904 1.00 94.31 233 GLU A N 1
ATOM 1828 C CA . GLU A 1 233 ? -21.828 -16.801 18.261 1.00 94.31 233 GLU A CA 1
ATOM 1829 C C . GLU A 1 233 ? -21.237 -15.474 18.739 1.00 94.31 233 GLU A C 1
ATOM 1831 O O . GLU A 1 233 ? -20.178 -15.032 18.285 1.00 94.31 233 GLU A O 1
ATOM 1836 N N . ALA A 1 234 ? -21.937 -14.854 19.687 1.00 96.62 234 ALA A N 1
ATOM 1837 C CA . ALA A 1 234 ? -21.481 -13.669 20.394 1.00 96.62 234 ALA A CA 1
ATOM 1838 C C . ALA A 1 234 ? -21.793 -13.763 21.891 1.00 96.62 234 ALA A C 1
ATOM 1840 O O . ALA A 1 234 ? -22.823 -14.307 22.295 1.00 96.62 234 ALA A O 1
ATOM 1841 N N . TYR A 1 235 ? -20.915 -13.208 22.718 1.00 96.81 235 TYR A N 1
ATOM 1842 C CA . TYR A 1 235 ? -21.058 -13.127 24.165 1.00 96.81 235 TYR A CA 1
ATOM 1843 C C . TYR A 1 235 ? -21.046 -11.666 24.595 1.00 96.81 235 TYR A C 1
ATOM 1845 O O . TYR A 1 235 ? -20.128 -10.931 24.241 1.00 96.81 235 TYR A O 1
ATOM 1853 N N . TYR A 1 236 ? -22.034 -11.270 25.392 1.00 97.38 236 TYR A N 1
ATOM 1854 C CA . TYR A 1 236 ? -22.126 -9.940 25.992 1.00 97.38 236 TYR A CA 1
ATOM 1855 C C . TYR A 1 236 ? -22.015 -10.072 27.509 1.00 97.38 236 TYR A C 1
ATOM 1857 O O . TYR A 1 236 ? -22.820 -10.772 28.130 1.00 97.38 236 TYR A O 1
ATOM 1865 N N . GLU A 1 237 ? -21.020 -9.422 28.109 1.00 97.31 237 GLU A N 1
ATOM 1866 C CA . GLU A 1 237 ? -20.764 -9.471 29.549 1.00 97.31 237 GLU A CA 1
ATOM 1867 C C . GLU A 1 237 ? -21.092 -8.135 30.213 1.00 97.31 237 GLU A C 1
ATOM 1869 O O . GLU A 1 237 ? -20.571 -7.087 29.830 1.00 97.31 237 GLU A O 1
ATOM 1874 N N . PHE A 1 238 ? -21.931 -8.186 31.243 1.00 96.56 238 PHE A N 1
ATOM 1875 C CA . PHE A 1 238 ? -22.395 -7.036 32.010 1.00 96.56 238 PHE A CA 1
ATOM 1876 C C . PHE A 1 238 ? -21.921 -7.122 33.456 1.00 96.56 238 PHE A C 1
ATOM 1878 O O . PHE A 1 238 ? -21.939 -8.197 34.062 1.00 96.56 238 PHE A O 1
ATOM 1885 N N . ASP A 1 239 ? -21.590 -5.973 34.039 1.00 94.06 239 ASP A N 1
ATOM 1886 C CA . ASP A 1 239 ? -21.445 -5.843 35.488 1.00 94.06 239 ASP A CA 1
ATOM 1887 C C . ASP A 1 239 ? -22.828 -5.955 36.139 1.00 94.06 239 ASP A C 1
ATOM 1889 O O . ASP A 1 239 ? -23.750 -5.212 35.803 1.00 94.06 239 ASP A O 1
ATOM 1893 N N . ALA A 1 240 ? -23.008 -6.894 37.063 1.00 90.00 240 ALA A N 1
ATOM 1894 C CA . ALA A 1 240 ? -24.305 -7.139 37.684 1.00 90.00 240 ALA A CA 1
ATOM 1895 C C . ALA A 1 240 ? -24.781 -5.934 38.521 1.00 90.00 240 ALA A C 1
ATOM 1897 O O . ALA A 1 240 ? -25.978 -5.631 38.563 1.00 90.00 240 ALA A O 1
ATOM 1898 N N . ASN A 1 241 ? -23.855 -5.213 39.158 1.00 87.94 241 ASN A N 1
ATOM 1899 C CA . ASN A 1 241 ? -24.158 -4.118 40.076 1.00 87.94 241 ASN A CA 1
ATOM 1900 C C . ASN A 1 241 ? -24.539 -2.836 39.328 1.00 87.94 241 ASN A C 1
ATOM 1902 O O . ASN A 1 241 ? -25.550 -2.209 39.659 1.00 87.94 241 ASN A O 1
ATOM 1906 N N . THR A 1 242 ? -23.758 -2.450 38.317 1.00 90.12 242 THR A N 1
ATOM 1907 C CA . THR A 1 242 ? -24.001 -1.233 37.525 1.00 90.12 242 THR A CA 1
ATOM 1908 C C . THR A 1 242 ? -24.907 -1.478 36.324 1.00 90.12 242 THR A C 1
ATOM 1910 O O . THR A 1 242 ? -25.557 -0.539 35.866 1.00 90.12 242 THR A O 1
ATOM 1913 N N . ARG A 1 243 ? -25.016 -2.733 35.863 1.00 89.88 243 ARG A N 1
ATOM 1914 C CA . ARG A 1 243 ? -25.693 -3.156 34.619 1.00 89.88 243 ARG A CA 1
ATOM 1915 C C . ARG A 1 243 ? -25.043 -2.607 33.353 1.00 89.88 243 ARG A C 1
ATOM 1917 O O . ARG A 1 243 ? -25.659 -2.627 32.292 1.00 89.88 243 ARG A O 1
ATOM 1924 N N . GLU A 1 244 ? -23.819 -2.110 33.462 1.00 93.31 244 GLU A N 1
ATOM 1925 C CA . GLU A 1 244 ? -23.059 -1.616 32.321 1.00 93.31 244 GLU A CA 1
ATOM 1926 C C . GLU A 1 244 ? -22.438 -2.788 31.567 1.00 93.31 244 GLU A C 1
ATOM 1928 O O . GLU A 1 244 ? -21.909 -3.720 32.182 1.00 93.31 244 GLU A O 1
ATOM 1933 N N . LEU A 1 245 ? -22.465 -2.717 30.237 1.00 96.38 245 LEU A N 1
ATOM 1934 C CA . LEU A 1 245 ? -21.709 -3.621 29.380 1.00 96.38 245 LEU A CA 1
ATOM 1935 C C . LEU A 1 245 ? -20.208 -3.418 29.648 1.00 96.38 245 LEU A C 1
ATOM 1937 O O . LEU A 1 245 ? -19.732 -2.285 29.738 1.00 96.38 245 LEU A O 1
ATOM 1941 N N . LYS A 1 246 ? -19.472 -4.517 29.810 1.00 97.06 246 LYS A N 1
ATOM 1942 C CA . LYS A 1 246 ? -18.025 -4.526 30.077 1.00 97.06 246 LYS A CA 1
ATOM 1943 C C . LYS A 1 246 ? -17.233 -5.142 28.939 1.00 97.06 246 LYS A C 1
ATOM 1945 O O . LYS A 1 246 ? -16.123 -4.694 28.672 1.00 97.06 246 LYS A O 1
ATOM 1950 N N . GLN A 1 247 ? -17.792 -6.149 28.277 1.00 97.69 247 GLN A N 1
ATOM 1951 C CA . GLN A 1 247 ? -17.086 -6.881 27.238 1.00 97.69 247 GLN A CA 1
ATOM 1952 C C . GLN A 1 247 ? -18.056 -7.473 26.215 1.00 97.69 247 GLN A C 1
ATOM 1954 O O . GLN A 1 247 ? -19.154 -7.909 26.565 1.00 97.69 247 GLN A O 1
ATOM 1959 N N . VAL A 1 248 ? -17.615 -7.520 24.960 1.00 98.00 248 VAL A N 1
ATOM 1960 C CA . VAL A 1 248 ? -18.258 -8.248 23.866 1.00 98.00 248 VAL A CA 1
ATOM 1961 C C . VAL A 1 248 ? -17.231 -9.169 23.224 1.00 98.00 248 VAL A C 1
ATOM 1963 O O . VAL A 1 248 ? -16.095 -8.767 22.989 1.00 98.00 248 VAL A O 1
ATOM 1966 N N . ARG A 1 249 ? -17.611 -10.410 22.937 1.00 97.88 249 ARG A N 1
ATOM 1967 C CA . ARG A 1 249 ? -16.770 -11.359 22.205 1.00 97.88 249 ARG A CA 1
ATOM 1968 C C . ARG A 1 249 ? -17.562 -11.982 21.071 1.00 97.88 249 ARG A C 1
ATOM 1970 O O . ARG A 1 249 ? -18.600 -12.576 21.330 1.00 97.88 249 ARG A O 1
ATOM 1977 N N . VAL A 1 250 ? -17.066 -11.870 19.848 1.00 97.00 250 VAL A N 1
ATOM 1978 C CA . VAL A 1 250 ? -17.645 -12.468 18.642 1.00 97.00 250 VAL A CA 1
ATOM 1979 C C . VAL A 1 250 ? -16.719 -13.583 18.181 1.00 97.00 250 VAL A C 1
ATOM 1981 O O . VAL A 1 250 ? -15.520 -13.358 18.036 1.00 97.00 250 VAL A O 1
ATOM 1984 N N . SER A 1 251 ? -17.245 -14.786 17.968 1.00 97.06 251 SER A N 1
ATOM 1985 C CA . SER A 1 251 ? -16.408 -15.932 17.610 1.00 97.06 251 SER A CA 1
ATOM 1986 C C . SER A 1 251 ? -17.097 -16.925 16.682 1.00 97.06 251 SER A C 1
ATOM 1988 O O . SER A 1 251 ? -18.324 -16.965 16.534 1.00 97.06 251 SER A O 1
ATOM 1990 N N . GLY A 1 252 ? -16.268 -17.741 16.045 1.00 96.12 252 GLY A N 1
ATOM 1991 C CA . GLY A 1 252 ? -16.678 -18.749 15.086 1.00 96.12 252 GLY A CA 1
ATOM 1992 C C . GLY A 1 252 ? -15.587 -19.782 14.869 1.00 96.12 252 GLY A C 1
ATOM 1993 O O . GLY A 1 252 ? -14.403 -19.486 15.018 1.00 96.12 252 GLY A O 1
ATOM 1994 N N . SER A 1 253 ? -15.974 -21.001 14.520 1.00 95.50 253 SER A N 1
ATOM 1995 C CA . SER A 1 253 ? -15.012 -22.024 14.118 1.00 95.50 253 SER A CA 1
ATOM 1996 C C . SER A 1 253 ? -15.643 -23.004 13.149 1.00 95.50 253 SER A C 1
ATOM 1998 O O . SER A 1 253 ? -16.779 -23.424 13.375 1.00 95.50 253 SER A O 1
ATOM 2000 N N . ASP A 1 254 ? -14.880 -23.430 12.152 1.00 94.44 254 ASP A N 1
ATOM 2001 C CA . ASP A 1 254 ? -15.231 -24.551 11.291 1.00 94.44 254 ASP A CA 1
ATOM 2002 C C . ASP A 1 254 ? -14.151 -25.632 11.373 1.00 94.44 254 ASP A C 1
ATOM 2004 O O . ASP A 1 254 ? -12.968 -25.359 11.594 1.00 94.44 254 ASP A O 1
ATOM 2008 N N . LYS A 1 255 ? -14.576 -26.886 11.243 1.00 91.94 255 LYS A N 1
ATOM 2009 C CA . LYS A 1 255 ? -13.676 -28.032 11.215 1.00 91.94 255 LYS A CA 1
ATOM 2010 C C . LYS A 1 255 ? -14.149 -29.036 10.178 1.00 91.94 255 LYS A C 1
ATOM 2012 O O . LYS A 1 255 ? -15.159 -29.716 10.371 1.00 91.94 255 LYS A O 1
ATOM 2017 N N . ASN A 1 256 ? -13.346 -29.200 9.136 1.00 88.56 256 ASN A N 1
ATOM 2018 C CA . ASN A 1 256 ? -13.559 -30.168 8.074 1.00 88.56 256 ASN A CA 1
ATOM 2019 C C . ASN A 1 256 ? -12.586 -31.336 8.261 1.00 88.56 256 ASN A C 1
ATOM 2021 O O . ASN A 1 256 ? -11.376 -31.167 8.170 1.00 88.56 256 ASN A O 1
ATOM 2025 N N . ASP A 1 257 ? -13.105 -32.528 8.551 1.00 85.81 257 ASP A N 1
ATOM 2026 C CA . ASP A 1 257 ? -12.299 -33.748 8.658 1.00 85.81 257 ASP A CA 1
ATOM 2027 C C . ASP A 1 257 ? -12.712 -34.719 7.550 1.00 85.81 257 ASP A C 1
ATOM 2029 O O . ASP A 1 257 ? -13.758 -35.377 7.622 1.00 85.81 257 ASP A O 1
ATOM 2033 N N . GLN A 1 258 ? -11.893 -34.788 6.501 1.00 82.12 258 GLN A N 1
ATOM 2034 C CA . GLN A 1 258 ? -12.092 -35.676 5.356 1.00 82.12 258 GLN A CA 1
ATOM 2035 C C . GLN A 1 258 ? -11.215 -36.928 5.418 1.00 82.12 258 GLN A C 1
ATOM 2037 O O . GLN A 1 258 ? -11.090 -37.638 4.412 1.00 82.12 258 GLN A O 1
ATOM 2042 N N . SER A 1 259 ? -10.643 -37.239 6.584 1.00 78.94 259 SER A N 1
ATOM 2043 C CA . SER A 1 259 ? -9.687 -38.332 6.750 1.00 78.94 259 SER A CA 1
ATOM 2044 C C . SER A 1 259 ? -10.247 -39.675 6.266 1.00 78.94 259 SER A C 1
ATOM 2046 O O . SER A 1 259 ? -11.363 -40.092 6.599 1.00 78.94 259 SER A O 1
ATOM 2048 N N . ARG A 1 260 ? -9.461 -40.406 5.465 1.00 74.44 260 ARG A N 1
ATOM 2049 C CA . ARG A 1 260 ? -9.857 -41.699 4.880 1.00 74.44 260 ARG A CA 1
ATOM 2050 C C . ARG A 1 260 ? -8.889 -42.797 5.266 1.00 74.44 260 ARG A C 1
ATOM 2052 O O . ARG A 1 260 ? -7.681 -42.692 5.087 1.00 74.44 260 ARG A O 1
ATOM 2059 N N . VAL A 1 261 ? -9.432 -43.931 5.697 1.00 67.06 261 VAL A N 1
ATOM 2060 C CA . VAL A 1 261 ? -8.633 -45.141 5.913 1.00 67.06 261 VAL A CA 1
ATOM 2061 C C . VAL A 1 261 ? -8.466 -45.876 4.586 1.00 67.06 261 VAL A C 1
ATOM 2063 O O . VAL A 1 261 ? -9.385 -46.547 4.111 1.00 67.06 261 VAL A O 1
ATOM 2066 N N . ASN A 1 262 ? -7.273 -45.800 3.999 1.00 61.12 262 ASN A N 1
ATOM 2067 C CA . ASN A 1 262 ? -6.926 -46.572 2.813 1.00 61.12 262 ASN A CA 1
ATOM 2068 C C . ASN A 1 262 ? -6.326 -47.919 3.229 1.00 61.12 262 ASN A C 1
ATOM 2070 O O . ASN A 1 262 ? -5.213 -48.022 3.747 1.00 61.12 262 ASN A O 1
ATOM 2074 N N . THR A 1 263 ? -7.074 -48.994 2.977 1.00 57.22 263 THR A N 1
ATOM 2075 C CA . THR A 1 263 ? -6.562 -50.360 3.135 1.00 57.22 263 THR A CA 1
ATOM 2076 C C . THR A 1 263 ? -6.061 -50.857 1.788 1.00 57.22 263 THR A C 1
ATOM 2078 O O . THR A 1 263 ? -6.853 -51.233 0.923 1.00 57.22 263 THR A O 1
ATOM 2081 N N . ILE A 1 264 ? -4.742 -50.891 1.598 1.00 54.75 264 ILE A N 1
ATOM 2082 C CA . ILE A 1 264 ? -4.160 -51.512 0.407 1.00 54.75 264 ILE A CA 1
ATOM 2083 C C . ILE A 1 264 ? -4.227 -53.030 0.597 1.00 54.75 264 ILE A C 1
ATOM 2085 O O . ILE A 1 264 ? -3.439 -53.629 1.329 1.00 54.75 264 ILE A O 1
ATOM 2089 N N . GLY A 1 265 ? -5.192 -53.670 -0.067 1.00 44.91 265 GLY A N 1
ATOM 2090 C CA . GLY A 1 265 ? -5.253 -55.124 -0.168 1.00 44.91 265 GLY A CA 1
ATOM 2091 C C . GLY A 1 265 ? -4.102 -55.636 -1.028 1.00 44.91 265 GLY A C 1
ATOM 2092 O O . GLY A 1 265 ? -4.204 -55.654 -2.254 1.00 44.91 265 GLY A O 1
ATOM 2093 N N . SER A 1 266 ? -2.999 -56.059 -0.410 1.00 44.09 266 SER A N 1
ATOM 2094 C CA . SER A 1 266 ? -1.911 -56.697 -1.148 1.00 44.09 266 SER A CA 1
ATOM 2095 C C . SER A 1 266 ? -2.298 -58.135 -1.509 1.00 44.09 266 SER A C 1
ATOM 2097 O O . SER A 1 266 ? -2.413 -59.036 -0.674 1.00 44.09 266 SER A O 1
ATOM 2099 N N . GLY A 1 267 ? -2.502 -58.375 -2.805 1.00 46.66 267 GLY A N 1
ATOM 2100 C CA . GLY A 1 267 ? -2.426 -59.721 -3.351 1.00 46.66 267 GLY A CA 1
ATOM 2101 C C . GLY A 1 267 ? -1.055 -60.312 -3.010 1.00 46.66 267 GLY A C 1
ATOM 2102 O O . GLY A 1 267 ? -0.034 -59.816 -3.467 1.00 46.66 267 GLY A O 1
ATOM 2103 N N . GLN A 1 268 ? -1.052 -61.377 -2.208 1.00 45.31 268 GLN A N 1
ATOM 2104 C CA . GLN A 1 268 ? 0.112 -62.193 -1.844 1.00 45.31 268 GLN A CA 1
ATOM 2105 C C . GLN A 1 268 ? 1.205 -61.529 -0.980 1.00 45.31 268 GLN A C 1
ATOM 2107 O O . GLN A 1 268 ? 2.353 -61.424 -1.401 1.00 45.31 268 GLN A O 1
ATOM 2112 N N . ARG A 1 269 ? 0.896 -61.236 0.288 1.00 43.78 269 ARG A N 1
ATOM 2113 C CA . ARG A 1 269 ? 1.656 -61.635 1.503 1.00 43.78 269 ARG A CA 1
ATOM 2114 C C . ARG A 1 269 ? 1.041 -60.906 2.702 1.00 43.78 269 ARG A C 1
ATOM 2116 O O . ARG A 1 269 ? 0.763 -59.726 2.607 1.00 43.78 269 ARG A O 1
ATOM 2123 N N . ASN A 1 270 ? 0.815 -61.626 3.801 1.00 45.34 270 ASN A N 1
ATOM 2124 C CA . ASN A 1 270 ? 0.027 -61.237 4.984 1.00 45.34 270 ASN A CA 1
ATOM 2125 C C . ASN A 1 270 ? 0.538 -60.010 5.783 1.00 45.34 270 ASN A C 1
ATOM 2127 O O . ASN A 1 270 ? 0.752 -60.133 6.985 1.00 45.34 270 ASN A O 1
ATOM 2131 N N . ASN A 1 271 ? 0.681 -58.838 5.164 1.00 48.53 271 ASN A N 1
ATOM 2132 C CA . ASN A 1 271 ? 0.839 -57.560 5.853 1.00 48.53 271 ASN A CA 1
ATOM 2133 C C . ASN A 1 271 ? -0.273 -56.621 5.365 1.00 48.53 271 ASN A C 1
ATOM 2135 O O . ASN A 1 271 ? -0.157 -55.996 4.311 1.00 48.53 271 ASN A O 1
ATOM 2139 N N . ASN A 1 272 ? -1.370 -56.552 6.123 1.00 48.53 272 ASN A N 1
ATOM 2140 C CA . ASN A 1 272 ? -2.370 -55.500 5.967 1.00 48.53 272 ASN A CA 1
ATOM 2141 C C . ASN A 1 272 ? -1.785 -54.216 6.563 1.00 48.53 272 ASN A C 1
ATOM 2143 O O . ASN A 1 272 ? -2.000 -53.939 7.740 1.00 48.53 272 ASN A O 1
ATOM 2147 N N . ASN A 1 273 ? -1.032 -53.452 5.776 1.00 56.94 273 ASN A N 1
ATOM 2148 C CA . ASN A 1 273 ? -0.729 -52.079 6.156 1.00 56.94 273 ASN A CA 1
ATOM 2149 C C . ASN A 1 273 ? -1.917 -51.215 5.716 1.00 56.94 273 ASN A C 1
ATOM 2151 O O . ASN A 1 273 ? -2.067 -50.901 4.535 1.00 56.94 273 ASN A O 1
ATOM 2155 N N . SER A 1 274 ? -2.806 -50.906 6.659 1.00 59.28 274 SER A N 1
ATOM 2156 C CA . SER A 1 274 ? -3.741 -49.792 6.515 1.00 59.28 274 SER A CA 1
ATOM 2157 C C . SER A 1 274 ? -2.984 -48.507 6.815 1.00 59.28 274 SER A C 1
ATOM 2159 O O . SER A 1 274 ? -2.350 -48.419 7.867 1.00 59.28 274 SER A O 1
ATOM 2161 N N . TYR A 1 275 ? -3.070 -47.530 5.924 1.00 66.25 275 TYR A N 1
ATOM 2162 C CA . TYR A 1 275 ? -2.611 -46.175 6.200 1.00 66.25 275 TYR A CA 1
ATOM 2163 C C . TYR A 1 275 ? -3.841 -45.271 6.236 1.00 66.25 275 TYR A C 1
ATOM 2165 O O . TYR A 1 275 ? -4.721 -45.381 5.377 1.00 66.25 275 TYR A O 1
ATOM 2173 N N . THR A 1 276 ? -3.928 -44.422 7.254 1.00 67.25 276 THR A N 1
ATOM 2174 C CA . THR A 1 276 ? -4.921 -43.348 7.297 1.00 67.25 276 THR A CA 1
ATOM 2175 C C . THR A 1 276 ? -4.341 -42.178 6.523 1.00 67.25 276 THR A C 1
ATOM 2177 O O . THR A 1 276 ? -3.202 -41.798 6.768 1.00 67.25 276 THR A O 1
ATOM 2180 N N . PHE A 1 277 ? -5.081 -41.674 5.545 1.00 72.50 277 PHE A N 1
ATOM 2181 C CA . PHE A 1 277 ? -4.819 -40.364 4.975 1.00 72.50 277 PHE A CA 1
ATOM 2182 C C . PHE A 1 277 ? -5.597 -39.366 5.824 1.00 72.50 277 PHE A C 1
ATOM 2184 O O . PHE A 1 277 ? -6.821 -39.492 5.906 1.00 72.50 277 PHE A O 1
ATOM 2191 N N . GLU A 1 278 ? -4.891 -38.478 6.508 1.00 78.06 278 GLU A N 1
ATOM 2192 C CA . GLU A 1 278 ? -5.492 -37.387 7.267 1.00 78.06 278 GLU A CA 1
ATOM 2193 C C . GLU A 1 278 ? -5.611 -36.177 6.346 1.00 78.06 278 GLU A C 1
ATOM 2195 O O . GLU A 1 278 ? -4.737 -35.946 5.511 1.00 78.06 278 GLU A O 1
ATOM 2200 N N . ASP A 1 279 ? -6.745 -35.497 6.441 1.00 84.62 279 ASP A N 1
ATOM 2201 C CA . ASP A 1 279 ? -7.071 -34.283 5.696 1.00 84.62 279 ASP A CA 1
ATOM 2202 C C . ASP A 1 279 ? -8.009 -33.476 6.592 1.00 84.62 279 ASP A C 1
ATOM 2204 O O . ASP A 1 279 ? -9.220 -33.727 6.638 1.00 84.62 279 ASP A O 1
ATOM 2208 N N . ILE A 1 280 ? -7.399 -32.659 7.447 1.00 86.94 280 ILE A N 1
ATOM 2209 C CA . ILE A 1 280 ? -8.067 -31.953 8.535 1.00 86.94 280 ILE A CA 1
ATOM 2210 C C . ILE A 1 280 ? -7.805 -30.467 8.358 1.00 86.94 280 ILE A C 1
ATOM 2212 O O . ILE A 1 280 ? -6.670 -30.020 8.500 1.00 86.94 280 ILE A O 1
ATOM 2216 N N . GLU A 1 281 ? -8.868 -29.713 8.114 1.00 91.19 281 GLU A N 1
ATOM 2217 C CA . GLU A 1 281 ? -8.862 -28.253 8.071 1.00 91.19 281 GLU A CA 1
ATOM 2218 C C . GLU A 1 281 ? -9.570 -27.738 9.326 1.00 91.19 281 GLU A C 1
ATOM 2220 O O . GLU A 1 281 ? -10.661 -28.201 9.679 1.00 91.19 281 GLU A O 1
ATOM 2225 N N . THR A 1 282 ? -8.939 -26.810 10.038 1.00 93.44 282 THR A N 1
ATOM 2226 C CA . THR A 1 282 ? -9.531 -26.115 11.184 1.00 93.44 282 THR A CA 1
ATOM 2227 C C . THR A 1 282 ? -9.382 -24.617 10.988 1.00 93.44 282 THR A C 1
ATOM 2229 O O . THR A 1 282 ? -8.265 -24.129 10.850 1.00 93.44 282 THR A O 1
ATOM 2232 N N . GLU A 1 283 ? -10.497 -23.896 11.033 1.00 96.56 283 GLU A N 1
ATOM 2233 C CA . GLU A 1 283 ? -10.547 -22.436 10.982 1.00 96.56 283 GLU A CA 1
ATOM 2234 C C . GLU A 1 283 ? -11.184 -21.890 12.259 1.00 96.56 283 GLU A C 1
ATOM 2236 O O . GLU A 1 283 ? -12.194 -22.414 12.735 1.00 96.56 283 GLU A O 1
ATOM 2241 N N . ILE A 1 284 ? -10.607 -20.833 12.826 1.00 97.00 284 ILE A N 1
ATOM 2242 C CA . ILE A 1 284 ? -11.115 -20.170 14.031 1.00 97.00 284 ILE A CA 1
ATOM 2243 C C . ILE A 1 284 ? -11.048 -18.660 13.827 1.00 97.00 284 ILE A C 1
ATOM 2245 O O . ILE A 1 284 ? -10.006 -18.134 13.446 1.00 97.00 284 ILE A O 1
ATOM 2249 N N . PHE A 1 285 ? -12.147 -17.976 14.136 1.00 97.38 285 PHE A N 1
ATOM 2250 C CA . PHE A 1 285 ? -12.261 -16.523 14.204 1.00 97.38 285 PHE A CA 1
ATOM 2251 C C . PHE A 1 285 ? -12.631 -16.099 15.630 1.00 97.38 285 PHE A C 1
ATOM 2253 O O . PHE A 1 285 ? -13.523 -16.687 16.250 1.00 97.38 285 PHE A O 1
ATOM 2260 N N . ASP A 1 286 ? -11.971 -15.064 16.140 1.00 97.69 286 ASP A N 1
ATOM 2261 C CA . ASP A 1 286 ? -12.197 -14.516 17.475 1.00 97.69 286 ASP A CA 1
ATOM 2262 C C . ASP A 1 286 ? -11.956 -13.000 17.478 1.00 97.69 286 ASP A C 1
ATOM 2264 O O . ASP A 1 286 ? -10.887 -12.526 17.097 1.00 97.69 286 ASP A O 1
ATOM 2268 N N . LEU A 1 287 ? -12.944 -12.233 17.926 1.00 97.81 287 LEU A N 1
ATOM 2269 C CA . LEU A 1 287 ? -12.850 -10.794 18.140 1.00 97.81 287 LEU A CA 1
ATOM 2270 C C . LEU A 1 287 ? -13.357 -10.474 19.543 1.00 97.81 287 LEU A C 1
ATOM 2272 O O . LEU A 1 287 ? -14.538 -10.639 19.842 1.00 97.81 287 LEU A O 1
ATOM 2276 N N . GLU A 1 288 ? -12.466 -10.005 20.403 1.00 97.94 288 GLU A N 1
ATOM 2277 C CA . GLU A 1 288 ? -12.773 -9.619 21.779 1.00 97.94 288 GLU A CA 1
ATOM 2278 C C . GLU A 1 288 ? -12.667 -8.100 21.926 1.00 97.94 288 GLU A C 1
ATOM 2280 O O . GLU A 1 288 ? -11.661 -7.520 21.530 1.00 97.94 288 GLU A O 1
ATOM 2285 N N . LEU A 1 289 ? -13.689 -7.465 22.501 1.00 98.25 289 LEU A N 1
ATOM 2286 C CA . LEU A 1 289 ? -13.778 -6.031 22.774 1.00 98.25 289 LEU A CA 1
ATOM 2287 C C . LEU A 1 289 ? -14.073 -5.809 24.258 1.00 98.25 289 LEU A C 1
ATOM 2289 O O . LEU A 1 289 ? -15.108 -6.239 24.762 1.00 98.25 289 LEU A O 1
ATOM 2293 N N . VAL A 1 290 ? -13.195 -5.098 24.950 1.00 98.19 290 VAL A N 1
ATOM 2294 C CA . VAL A 1 290 ? -13.347 -4.643 26.331 1.00 98.19 290 VAL A CA 1
ATOM 2295 C C . VAL A 1 290 ? -13.692 -3.159 26.315 1.00 98.19 290 VAL A C 1
ATOM 2297 O O . VAL A 1 290 ? -13.032 -2.359 25.654 1.00 98.19 290 VAL A O 1
ATOM 2300 N N . ILE A 1 291 ? -14.744 -2.786 27.035 1.00 97.69 291 ILE A N 1
ATOM 2301 C CA . ILE A 1 291 ? -15.192 -1.398 27.149 1.00 97.69 291 ILE A CA 1
ATOM 2302 C C . ILE A 1 291 ? -14.406 -0.737 28.274 1.00 97.69 291 ILE A C 1
ATOM 2304 O O . ILE A 1 291 ? -14.560 -1.083 29.446 1.00 97.69 291 ILE A O 1
ATOM 2308 N N . GLU A 1 292 ? -13.588 0.241 27.909 1.00 96.94 292 GLU A N 1
ATOM 2309 C CA . GLU A 1 292 ? -12.728 0.961 28.846 1.00 96.94 292 GLU A CA 1
ATOM 2310 C C . GLU A 1 292 ? -13.481 2.114 29.509 1.00 96.94 292 GLU A C 1
ATOM 2312 O O . GLU A 1 292 ? -13.335 2.374 30.706 1.00 96.94 292 GLU A O 1
ATOM 2317 N N . ASN A 1 293 ? -14.299 2.823 28.727 1.00 95.94 293 ASN A N 1
ATOM 2318 C CA . ASN A 1 293 ? -14.937 4.051 29.173 1.00 95.94 293 ASN A CA 1
ATOM 2319 C C . ASN A 1 293 ? -16.200 4.362 28.368 1.00 95.94 293 ASN A C 1
ATOM 2321 O O . ASN A 1 293 ? -16.210 4.293 27.139 1.00 95.94 293 ASN A O 1
ATOM 2325 N N . ILE A 1 294 ? -17.250 4.776 29.075 1.00 95.50 294 ILE A N 1
ATOM 2326 C CA . ILE A 1 294 ? -18.434 5.394 28.486 1.00 95.50 294 ILE A CA 1
ATOM 2327 C C . ILE A 1 294 ? -18.750 6.652 29.290 1.00 95.50 294 ILE A C 1
ATOM 2329 O O . ILE A 1 294 ? -18.926 6.601 30.509 1.00 95.50 294 ILE A O 1
ATOM 2333 N N . SER A 1 295 ? -18.849 7.793 28.609 1.00 95.19 295 SER A N 1
ATOM 2334 C CA . SER A 1 295 ? -19.204 9.069 29.229 1.00 95.19 295 SER A CA 1
ATOM 2335 C C . SER A 1 295 ? -20.359 9.727 28.494 1.00 95.19 295 SER A C 1
ATOM 2337 O O . SER A 1 295 ? -20.331 9.899 27.280 1.00 95.19 295 SER A O 1
ATOM 2339 N N . ASN A 1 296 ? -21.344 10.197 29.257 1.00 93.75 296 ASN A N 1
ATOM 2340 C CA . ASN A 1 296 ? -22.473 10.980 28.745 1.00 93.75 296 ASN A CA 1
ATOM 2341 C C . ASN A 1 296 ? -22.139 12.473 28.571 1.00 93.75 296 ASN A C 1
ATOM 2343 O O . ASN A 1 296 ? -23.013 13.268 28.234 1.00 93.75 296 ASN A O 1
ATOM 2347 N N . THR A 1 297 ? -20.898 12.880 28.857 1.00 95.44 297 THR A N 1
ATOM 2348 C CA . THR A 1 297 ? -20.460 14.265 28.644 1.00 95.44 297 THR A CA 1
ATOM 2349 C C . THR A 1 297 ? -20.057 14.433 27.181 1.00 95.44 297 THR A C 1
ATOM 2351 O O . THR A 1 297 ? -19.218 13.649 26.736 1.00 95.44 297 THR A O 1
ATOM 2354 N N . PRO A 1 298 ? -20.597 15.431 26.454 1.00 95.31 298 PRO A N 1
ATOM 2355 C CA . PRO A 1 298 ? -20.176 15.733 25.089 1.00 95.31 298 PRO A CA 1
ATOM 2356 C C . PRO A 1 298 ? -18.656 15.879 24.976 1.00 95.31 298 PRO A C 1
ATOM 2358 O O . PRO A 1 298 ? -18.012 16.409 25.886 1.00 95.31 298 PRO A O 1
ATOM 2361 N N . SER A 1 299 ? -18.099 15.409 23.863 1.00 96.00 299 SER A N 1
ATOM 2362 C CA . SER A 1 299 ? -16.657 15.369 23.619 1.00 96.00 299 SER A CA 1
ATOM 2363 C C . SER A 1 299 ? -16.283 16.132 22.349 1.00 96.00 299 SER A C 1
ATOM 2365 O O . SER A 1 299 ? -17.095 16.294 21.440 1.00 96.00 299 SER A O 1
ATOM 2367 N N . GLU A 1 300 ? -15.044 16.619 22.297 1.00 95.69 300 GLU A N 1
ATOM 2368 C CA . GLU A 1 300 ? -14.489 17.287 21.118 1.00 95.69 300 GLU A CA 1
ATOM 2369 C C . GLU A 1 300 ? -14.277 16.282 19.983 1.00 95.69 300 GLU A C 1
ATOM 2371 O O . GLU A 1 300 ? -13.791 15.176 20.225 1.00 95.69 300 GLU A O 1
ATOM 2376 N N . MET A 1 301 ? -14.627 16.673 18.759 1.00 95.75 301 MET A N 1
ATOM 2377 C CA . MET A 1 301 ? -14.538 15.819 17.574 1.00 95.75 301 MET A CA 1
ATOM 2378 C C . MET A 1 301 ? -13.088 15.432 17.257 1.00 95.75 301 MET A C 1
ATOM 2380 O O . MET A 1 301 ? -12.162 16.197 17.515 1.00 95.75 301 MET A O 1
ATOM 2384 N N . ILE A 1 302 ? -12.899 14.238 16.700 1.00 96.19 302 ILE A N 1
ATOM 2385 C CA . ILE A 1 302 ? -11.599 13.764 16.215 1.00 96.19 302 ILE A CA 1
ATOM 2386 C C . ILE A 1 302 ? -11.305 14.445 14.877 1.00 96.19 302 ILE A C 1
ATOM 2388 O O . ILE A 1 302 ? -12.155 14.447 13.989 1.00 96.19 302 ILE A O 1
ATOM 2392 N N . GLU A 1 303 ? -10.114 15.025 14.749 1.00 94.00 303 GLU A N 1
ATOM 2393 C CA . GLU A 1 303 ? -9.626 15.596 13.494 1.00 94.00 303 GLU A CA 1
ATOM 2394 C C . GLU A 1 303 ? -9.254 14.471 12.521 1.00 94.00 303 GLU A C 1
ATOM 2396 O O . GLU A 1 303 ? -8.541 13.534 12.890 1.00 94.00 303 GLU A O 1
ATOM 2401 N N . ILE A 1 304 ? -9.771 14.548 11.293 1.00 93.31 304 ILE A N 1
ATOM 2402 C CA . ILE A 1 304 ? -9.408 13.624 10.217 1.00 93.31 304 ILE A CA 1
ATOM 2403 C C . ILE A 1 304 ? -8.088 14.114 9.610 1.00 93.31 304 ILE A C 1
ATOM 2405 O O . ILE A 1 304 ? -8.001 15.292 9.265 1.00 93.31 304 ILE A O 1
ATOM 2409 N N . PRO A 1 305 ? -7.067 13.251 9.470 1.00 90.19 305 PRO A N 1
ATOM 2410 C CA . PRO A 1 305 ? -5.788 13.665 8.914 1.00 90.19 305 PRO A CA 1
ATOM 2411 C C . PRO A 1 305 ? -5.889 13.987 7.418 1.00 90.19 305 PRO A C 1
ATOM 2413 O O . PRO A 1 305 ? -6.526 13.260 6.643 1.00 90.19 305 PRO A O 1
ATOM 2416 N N . ASP A 1 306 ? -5.164 15.025 7.001 1.00 86.88 306 ASP A N 1
ATOM 2417 C CA . ASP A 1 306 ? -4.901 15.297 5.593 1.00 86.88 306 ASP A CA 1
ATOM 2418 C C . ASP A 1 306 ? -4.033 14.172 5.017 1.00 86.88 306 ASP A C 1
ATOM 2420 O O . ASP A 1 306 ? -2.936 13.884 5.489 1.00 86.88 306 ASP A O 1
ATOM 2424 N N . THR A 1 307 ? -4.553 13.487 4.005 1.00 82.44 307 THR A N 1
ATOM 2425 C CA . THR A 1 307 ? -3.927 12.300 3.411 1.00 82.44 307 THR A CA 1
ATOM 2426 C C . THR A 1 307 ? -4.100 12.334 1.907 1.00 82.44 307 THR A C 1
ATOM 2428 O O . THR A 1 307 ? -5.166 12.706 1.405 1.00 82.44 307 THR A O 1
ATOM 2431 N N . VAL A 1 308 ? -3.046 11.951 1.187 1.00 82.75 308 VAL A N 1
ATOM 2432 C CA . VAL A 1 308 ? -3.033 11.952 -0.283 1.00 82.75 308 VAL A CA 1
ATOM 2433 C C . VAL A 1 308 ? -3.070 10.535 -0.865 1.00 82.75 308 VAL A C 1
ATOM 2435 O O . VAL A 1 308 ? -3.495 10.352 -2.001 1.00 82.75 308 VAL A O 1
ATOM 2438 N N . CYS A 1 309 ? -2.685 9.531 -0.072 1.00 82.88 309 CYS A N 1
ATOM 2439 C CA . CYS A 1 309 ? -2.791 8.101 -0.354 1.00 82.88 309 CYS A CA 1
ATOM 2440 C C . CYS A 1 309 ? -3.383 7.376 0.873 1.00 82.88 309 CYS A C 1
ATOM 2442 O O . CYS A 1 309 ? -3.262 7.865 1.994 1.00 82.88 309 CYS A O 1
ATOM 2444 N N . GLU A 1 310 ? -4.003 6.207 0.702 1.00 83.56 310 GLU A N 1
ATOM 2445 C CA . GLU A 1 310 ? -4.405 5.363 1.844 1.00 83.56 310 GLU A CA 1
ATOM 2446 C C . GLU A 1 310 ? -3.183 4.734 2.543 1.00 83.56 310 GLU A C 1
ATOM 2448 O O . GLU A 1 310 ? -3.220 4.473 3.744 1.00 83.56 310 GLU A O 1
ATOM 2453 N N . ASN A 1 311 ? -2.066 4.561 1.826 1.00 85.31 311 ASN A N 1
ATOM 2454 C CA . ASN A 1 311 ? -0.813 4.102 2.413 1.00 85.31 311 ASN A CA 1
ATOM 2455 C C . ASN A 1 311 ? -0.109 5.250 3.166 1.00 85.31 311 ASN A C 1
ATOM 2457 O O . ASN A 1 311 ? 0.469 6.173 2.584 1.00 85.31 311 ASN A O 1
ATOM 2461 N N . GLY A 1 312 ? -0.115 5.158 4.490 1.00 87.94 312 GLY A N 1
ATOM 2462 C CA . GLY A 1 312 ? 0.548 6.053 5.423 1.00 87.94 312 GLY A CA 1
ATOM 2463 C C . GLY A 1 312 ? 2.071 6.099 5.279 1.00 87.94 312 GLY A C 1
ATOM 2464 O O . GLY A 1 312 ? 2.655 7.152 5.521 1.00 87.94 312 GLY A O 1
ATOM 2465 N N . ASN A 1 313 ? 2.732 5.028 4.821 1.00 86.69 313 ASN A N 1
ATOM 2466 C CA . ASN A 1 313 ? 4.173 5.066 4.532 1.00 86.69 313 ASN A CA 1
ATOM 2467 C C . ASN A 1 313 ? 4.477 6.018 3.362 1.00 86.69 313 ASN A C 1
ATOM 2469 O O . ASN A 1 313 ? 5.440 6.786 3.419 1.00 86.69 313 ASN A O 1
ATOM 2473 N N . ILE A 1 314 ? 3.619 6.020 2.335 1.00 87.69 314 ILE A N 1
ATOM 2474 C CA . ILE A 1 314 ? 3.707 6.945 1.198 1.00 87.69 314 ILE A CA 1
ATOM 2475 C C . ILE A 1 314 ? 3.407 8.376 1.660 1.00 87.69 314 ILE A C 1
ATOM 2477 O O . ILE A 1 314 ? 4.186 9.279 1.354 1.00 87.69 314 ILE A O 1
ATOM 2481 N N . ASN A 1 315 ? 2.344 8.578 2.452 1.00 88.62 315 ASN A N 1
ATOM 2482 C CA . ASN A 1 315 ? 2.018 9.890 3.028 1.00 88.62 315 ASN A CA 1
ATOM 2483 C C . ASN A 1 315 ? 3.176 10.456 3.857 1.00 88.62 315 ASN A C 1
ATOM 2485 O O . ASN A 1 315 ? 3.553 11.603 3.649 1.00 88.62 315 ASN A O 1
ATOM 2489 N N . ASN A 1 316 ? 3.782 9.654 4.740 1.00 89.50 316 ASN A N 1
ATOM 2490 C CA . ASN A 1 316 ? 4.924 10.090 5.542 1.00 89.50 316 ASN A CA 1
ATOM 2491 C C . ASN A 1 316 ? 6.065 10.587 4.648 1.00 89.50 316 ASN A C 1
ATOM 2493 O O . ASN A 1 316 ? 6.662 11.625 4.924 1.00 89.50 316 ASN A O 1
ATOM 2497 N N . LEU A 1 317 ? 6.356 9.880 3.553 1.00 90.00 317 LEU A N 1
ATOM 2498 C CA . LEU A 1 317 ? 7.423 10.275 2.641 1.00 90.00 317 LEU A CA 1
ATOM 2499 C C . LEU A 1 317 ? 7.121 11.607 1.933 1.00 90.00 317 LEU A C 1
ATOM 2501 O O . LEU A 1 317 ? 7.956 12.511 1.941 1.00 90.00 317 LEU A O 1
ATOM 2505 N N . ILE A 1 318 ? 5.937 11.746 1.332 1.00 89.56 318 ILE A N 1
ATOM 2506 C CA . ILE A 1 318 ? 5.584 12.909 0.492 1.00 89.56 318 ILE A CA 1
ATOM 2507 C C . ILE A 1 318 ? 5.163 14.147 1.289 1.00 89.56 318 ILE A C 1
ATOM 2509 O O . ILE A 1 318 ? 5.356 15.263 0.810 1.00 89.56 318 ILE A O 1
ATOM 2513 N N . LEU A 1 319 ? 4.647 13.970 2.508 1.00 88.75 319 LEU A N 1
ATOM 2514 C CA . LEU A 1 319 ? 4.368 15.060 3.451 1.00 88.75 319 LEU A CA 1
ATOM 2515 C C . LEU A 1 319 ? 5.614 15.471 4.257 1.00 88.75 319 LEU A C 1
ATOM 2517 O O . LEU A 1 319 ? 5.557 16.417 5.035 1.00 88.75 319 LEU A O 1
ATOM 2521 N N . ASN A 1 320 ? 6.769 14.840 3.999 1.00 87.56 320 ASN A N 1
ATOM 2522 C CA . ASN A 1 320 ? 8.064 15.108 4.641 1.00 87.56 320 ASN A CA 1
ATOM 2523 C C . ASN A 1 320 ? 8.139 14.762 6.140 1.00 87.56 320 ASN A C 1
ATOM 2525 O O . ASN A 1 320 ? 8.989 15.301 6.851 1.00 87.56 320 ASN A O 1
ATOM 2529 N N . ASP A 1 321 ? 7.308 13.828 6.599 1.00 88.00 321 ASP A N 1
ATOM 2530 C CA . ASP A 1 321 ? 7.360 13.251 7.948 1.00 88.00 321 ASP A CA 1
ATOM 2531 C C . ASP A 1 321 ? 8.232 11.977 8.022 1.00 88.00 321 ASP A C 1
ATOM 2533 O O . ASP A 1 321 ? 8.507 11.462 9.108 1.00 88.00 321 ASP A O 1
ATOM 2537 N N . GLY A 1 322 ? 8.680 11.463 6.872 1.00 88.62 322 GLY A N 1
ATOM 2538 C CA . GLY A 1 322 ? 9.507 10.267 6.724 1.00 88.62 322 GLY A CA 1
ATOM 2539 C C . GLY A 1 322 ? 10.822 10.507 5.978 1.00 88.62 322 GLY A C 1
ATOM 2540 O O . GLY A 1 322 ? 11.005 11.495 5.265 1.00 88.62 322 GLY A O 1
ATOM 2541 N N . GLU A 1 323 ? 11.739 9.554 6.126 1.00 92.25 323 GLU A N 1
ATOM 2542 C CA . GLU A 1 323 ? 13.011 9.496 5.404 1.00 92.25 323 GLU A CA 1
ATOM 2543 C C . GLU A 1 323 ? 13.127 8.161 4.659 1.00 92.25 323 GLU A C 1
ATOM 2545 O O . GLU A 1 323 ? 12.501 7.169 5.038 1.00 92.25 323 GLU A O 1
ATOM 2550 N N . PHE A 1 324 ? 13.966 8.116 3.627 1.00 92.31 324 PHE A N 1
ATOM 2551 C CA . PHE A 1 324 ? 14.279 6.897 2.887 1.00 92.31 324 PHE A CA 1
ATOM 2552 C C . PHE A 1 324 ? 15.781 6.767 2.630 1.00 92.31 324 PHE A C 1
ATOM 2554 O O . PHE A 1 324 ? 16.513 7.760 2.600 1.00 92.31 324 PHE A O 1
ATOM 2561 N N . LYS A 1 325 ? 16.250 5.527 2.465 1.00 91.56 325 LYS A N 1
ATOM 2562 C CA . LYS A 1 325 ? 17.621 5.221 2.030 1.00 91.56 325 LYS A CA 1
ATOM 2563 C C . LYS A 1 325 ? 17.729 5.442 0.527 1.00 91.56 325 LYS A C 1
ATOM 2565 O O . LYS A 1 325 ? 16.851 5.011 -0.212 1.00 91.56 325 LYS A O 1
ATOM 2570 N N . PHE A 1 326 ? 18.802 6.061 0.058 1.00 87.31 326 PHE A N 1
ATOM 2571 C CA . PHE A 1 326 ? 18.977 6.359 -1.363 1.00 87.31 326 PHE A CA 1
ATOM 2572 C C . PHE A 1 326 ? 20.381 5.969 -1.837 1.00 87.31 326 PHE A C 1
ATOM 2574 O O . PHE A 1 326 ? 21.374 6.194 -1.144 1.00 87.31 326 PHE A O 1
ATOM 2581 N N . GLY A 1 327 ? 20.450 5.347 -3.013 1.00 84.31 327 GLY A N 1
ATOM 2582 C CA . GLY A 1 327 ? 21.687 4.947 -3.679 1.00 84.31 327 GLY A CA 1
ATOM 2583 C C . GLY A 1 327 ? 22.277 6.048 -4.563 1.00 84.31 327 GLY A C 1
ATOM 2584 O O . GLY A 1 327 ? 21.598 6.991 -4.968 1.00 84.31 327 GLY A O 1
ATOM 2585 N N . ASP A 1 328 ? 23.555 5.906 -4.906 1.00 84.44 328 ASP A N 1
ATOM 2586 C CA . ASP A 1 328 ? 24.288 6.790 -5.824 1.00 84.44 328 ASP A CA 1
ATOM 2587 C C . ASP A 1 328 ? 24.240 6.320 -7.289 1.00 84.44 328 ASP A C 1
ATOM 2589 O O . ASP A 1 328 ? 24.758 6.996 -8.177 1.00 84.44 328 ASP A O 1
ATOM 2593 N N . THR A 1 329 ? 23.611 5.174 -7.558 1.00 88.19 329 THR A N 1
ATOM 2594 C CA . THR A 1 329 ? 23.551 4.601 -8.903 1.00 88.19 329 THR A CA 1
ATOM 2595 C C . THR A 1 329 ? 22.602 5.405 -9.783 1.00 88.19 329 THR A C 1
ATOM 2597 O O . THR A 1 329 ? 21.428 5.579 -9.459 1.00 88.19 329 THR A O 1
ATOM 2600 N N . VAL A 1 330 ? 23.111 5.855 -10.928 1.00 88.38 330 VAL A N 1
ATOM 2601 C CA . VAL A 1 330 ? 22.326 6.508 -11.978 1.00 88.38 330 VAL A CA 1
ATOM 2602 C C . VAL A 1 330 ? 22.245 5.581 -13.181 1.00 88.38 330 VAL A C 1
ATOM 2604 O O . VAL A 1 330 ? 23.228 4.936 -13.544 1.00 88.38 330 VAL A O 1
ATOM 2607 N N . SER A 1 331 ? 21.063 5.504 -13.778 1.00 88.31 331 SER A N 1
ATOM 2608 C CA . SER A 1 331 ? 20.775 4.741 -14.989 1.00 88.31 331 SER A CA 1
ATOM 2609 C C . SER A 1 331 ? 20.064 5.628 -16.008 1.00 88.31 331 SER A C 1
ATOM 2611 O O . SER A 1 331 ? 19.473 6.642 -15.644 1.00 88.31 331 SER A O 1
ATOM 2613 N N . SER A 1 332 ? 20.107 5.252 -17.281 1.00 87.25 332 SER A N 1
ATOM 2614 C CA . SER A 1 332 ? 19.352 5.896 -18.352 1.00 87.25 332 SER A CA 1
ATOM 2615 C C . SER A 1 332 ? 18.822 4.814 -19.290 1.00 87.25 332 SER A C 1
ATOM 2617 O O . SER A 1 332 ? 19.598 3.931 -19.665 1.00 87.25 332 SER A O 1
ATOM 2619 N N . PRO A 1 333 ? 17.537 4.866 -19.677 1.00 84.94 333 PRO A N 1
ATOM 2620 C CA . PRO A 1 333 ? 16.932 3.837 -20.515 1.00 84.94 333 PRO A CA 1
ATOM 2621 C C . PRO A 1 333 ? 17.407 3.874 -21.975 1.00 84.94 333 PRO A C 1
ATOM 2623 O O . PRO A 1 333 ? 17.284 2.879 -22.677 1.00 84.94 333 PRO A O 1
ATOM 2626 N N . PHE A 1 334 ? 17.960 4.997 -22.452 1.00 80.56 334 PHE A N 1
ATOM 2627 C CA . PHE A 1 334 ? 18.293 5.169 -23.874 1.00 80.56 334 PHE A CA 1
ATOM 2628 C C . PHE A 1 334 ? 19.792 5.096 -24.158 1.00 80.56 334 PHE A C 1
ATOM 2630 O O . PHE A 1 334 ? 20.214 4.409 -25.087 1.00 80.56 334 PHE A O 1
ATOM 2637 N N . ASN A 1 335 ? 20.609 5.831 -23.393 1.00 70.69 335 ASN A N 1
ATOM 2638 C CA . ASN A 1 335 ? 22.064 5.803 -23.526 1.00 70.69 335 ASN A CA 1
ATOM 2639 C C . ASN A 1 335 ? 22.760 6.436 -22.309 1.00 70.69 335 ASN A C 1
ATOM 2641 O O . ASN A 1 335 ? 22.630 7.637 -22.056 1.00 70.69 335 ASN A O 1
ATOM 2645 N N . MET A 1 336 ? 23.587 5.648 -21.618 1.00 59.88 336 MET A N 1
ATOM 2646 C CA . MET A 1 336 ? 24.408 6.115 -20.495 1.00 59.88 336 MET A CA 1
ATOM 2647 C C . MET A 1 336 ? 25.476 7.144 -20.899 1.00 59.88 336 MET A C 1
ATOM 2649 O O . MET A 1 336 ? 25.904 7.924 -20.051 1.00 59.88 336 MET A O 1
ATOM 2653 N N . GLU A 1 337 ? 25.889 7.168 -22.170 1.00 67.81 337 GLU A N 1
ATOM 2654 C CA . GLU A 1 337 ? 26.864 8.120 -22.725 1.00 67.81 337 GLU A CA 1
ATOM 2655 C C . GLU A 1 337 ? 26.216 9.417 -23.249 1.00 67.81 337 GLU A C 1
ATOM 2657 O O . GLU A 1 337 ? 26.894 10.250 -23.854 1.00 67.81 337 GLU A O 1
ATOM 2662 N N . SER A 1 338 ? 24.904 9.598 -23.056 1.00 76.12 338 SER A N 1
ATOM 2663 C CA . SER A 1 338 ? 24.228 10.853 -23.403 1.00 76.12 338 SER A CA 1
ATOM 2664 C C . SER A 1 338 ? 24.662 12.007 -22.490 1.00 76.12 338 SER A C 1
ATOM 2666 O O . SER A 1 338 ? 24.985 11.809 -21.317 1.00 76.12 338 SER A O 1
ATOM 2668 N N . GLU A 1 339 ? 24.614 13.240 -23.013 1.00 81.56 339 GLU A N 1
ATOM 2669 C CA . GLU A 1 339 ? 24.898 14.453 -22.228 1.00 81.56 339 GLU A CA 1
ATOM 2670 C C . GLU A 1 339 ? 23.966 14.564 -21.012 1.00 81.56 339 GLU A C 1
ATOM 2672 O O . GLU A 1 339 ? 24.418 14.902 -19.919 1.00 81.56 339 GLU A O 1
ATOM 2677 N N . ALA A 1 340 ? 22.680 14.235 -21.178 1.00 82.44 340 ALA A N 1
ATOM 2678 C CA . ALA A 1 340 ? 21.707 14.240 -20.090 1.00 82.44 340 ALA A CA 1
ATOM 2679 C C . ALA A 1 340 ? 22.102 13.266 -18.968 1.00 82.44 340 ALA A C 1
ATOM 2681 O O . ALA A 1 340 ? 22.165 13.669 -17.807 1.00 82.44 340 ALA A O 1
ATOM 2682 N N . SER A 1 341 ? 22.449 12.021 -19.311 1.00 85.31 341 SER A N 1
ATOM 2683 C CA . SER A 1 341 ? 22.906 11.012 -18.346 1.00 85.31 341 SER A CA 1
ATOM 2684 C C . SER A 1 341 ? 24.179 11.449 -17.609 1.00 85.31 341 SER A C 1
ATOM 2686 O O . SER A 1 341 ? 24.251 11.335 -16.385 1.00 85.31 341 SER A O 1
ATOM 2688 N N . GLU A 1 342 ? 25.163 12.020 -18.315 1.00 89.44 342 GLU A N 1
ATOM 2689 C CA . GLU A 1 342 ? 26.400 12.520 -17.695 1.00 89.44 342 GLU A CA 1
ATOM 2690 C C . GLU A 1 342 ? 26.126 13.683 -16.727 1.00 89.44 342 GLU A C 1
ATOM 2692 O O . GLU A 1 342 ? 26.615 13.689 -15.593 1.00 89.44 342 GLU A O 1
ATOM 2697 N N . VAL A 1 343 ? 25.331 14.672 -17.146 1.00 92.00 343 VAL A N 1
ATOM 2698 C CA . VAL A 1 343 ? 25.014 15.850 -16.326 1.00 92.00 343 VAL A CA 1
ATOM 2699 C C . VAL A 1 343 ? 24.203 15.460 -15.095 1.00 92.00 343 VAL A C 1
ATOM 2701 O O . VAL A 1 343 ? 24.576 15.831 -13.980 1.00 92.00 343 VAL A O 1
ATOM 2704 N N . VAL A 1 344 ? 23.136 14.679 -15.270 1.00 92.12 344 VAL A N 1
ATOM 2705 C CA . VAL A 1 344 ? 22.308 14.195 -14.158 1.00 92.12 344 VAL A CA 1
ATOM 2706 C C . VAL A 1 344 ? 23.124 13.301 -13.222 1.00 92.12 344 VAL A C 1
ATOM 2708 O O . VAL A 1 344 ? 23.021 13.447 -12.005 1.00 92.12 344 VAL A O 1
ATOM 2711 N N . GLY A 1 345 ? 23.996 12.446 -13.763 1.00 91.88 345 GLY A N 1
ATOM 2712 C CA . GLY A 1 345 ? 24.927 11.621 -12.991 1.00 91.88 345 GLY A CA 1
ATOM 2713 C C . GLY A 1 345 ? 25.831 12.437 -12.069 1.00 91.88 345 GLY A C 1
ATOM 2714 O O . GLY A 1 345 ? 25.970 12.124 -10.881 1.00 91.88 345 GLY A O 1
ATOM 2715 N N . ASN A 1 346 ? 26.400 13.528 -12.586 1.00 93.62 346 ASN A N 1
ATOM 2716 C CA . ASN A 1 346 ? 27.229 14.439 -11.799 1.00 93.62 346 ASN A CA 1
ATOM 2717 C C . ASN A 1 346 ? 26.413 15.181 -10.728 1.00 93.62 346 ASN A C 1
ATOM 2719 O O . ASN A 1 346 ? 26.836 15.229 -9.571 1.00 93.62 346 ASN A O 1
ATOM 2723 N N . ILE A 1 347 ? 25.226 15.696 -11.080 1.00 95.19 347 ILE A N 1
ATOM 2724 C CA . ILE A 1 347 ? 24.314 16.351 -10.127 1.00 95.19 347 ILE A CA 1
ATOM 2725 C C . ILE A 1 347 ? 23.953 15.393 -8.988 1.00 95.19 347 ILE A C 1
ATOM 2727 O O . ILE A 1 347 ? 24.104 15.753 -7.822 1.00 95.19 347 ILE A O 1
ATOM 2731 N N . TRP A 1 348 ? 23.518 14.170 -9.306 1.00 94.25 348 TRP A N 1
ATOM 2732 C CA . TRP A 1 348 ? 23.114 13.181 -8.306 1.00 94.25 348 TRP A CA 1
ATOM 2733 C C . TRP A 1 348 ? 24.270 12.804 -7.381 1.00 94.25 348 TRP A C 1
ATOM 2735 O O . TRP A 1 348 ? 24.107 12.794 -6.164 1.00 94.25 348 TRP A O 1
ATOM 2745 N N . THR A 1 349 ? 25.465 12.585 -7.937 1.00 92.69 349 THR A N 1
ATOM 2746 C CA . THR A 1 349 ? 26.677 12.285 -7.156 1.00 92.69 349 THR A CA 1
ATOM 2747 C C . THR A 1 349 ? 27.038 13.420 -6.192 1.00 92.69 349 THR A C 1
ATOM 2749 O O . THR A 1 349 ? 27.438 13.183 -5.048 1.00 92.69 349 THR A O 1
ATOM 2752 N N . GLU A 1 350 ? 26.906 14.674 -6.627 1.00 94.31 350 GLU A N 1
ATOM 2753 C CA . GLU A 1 350 ? 27.122 15.831 -5.757 1.00 94.31 350 GLU A CA 1
ATOM 2754 C C . GLU A 1 350 ? 26.040 15.939 -4.674 1.00 94.31 350 GLU A C 1
ATOM 2756 O O . GLU A 1 350 ? 26.375 16.227 -3.523 1.00 94.31 350 GLU A O 1
ATOM 2761 N N . VAL A 1 351 ? 24.771 15.663 -5.004 1.00 93.88 351 VAL A N 1
ATOM 2762 C CA . VAL A 1 351 ? 23.646 15.661 -4.049 1.00 93.88 351 VAL A CA 1
ATOM 2763 C C . VAL A 1 351 ? 23.877 14.619 -2.965 1.00 93.88 351 VAL A C 1
ATOM 2765 O O . VAL A 1 351 ? 23.830 14.948 -1.777 1.00 93.88 351 VAL A O 1
ATOM 2768 N N . THR A 1 352 ? 24.201 13.385 -3.354 1.00 90.69 352 THR A N 1
ATOM 2769 C CA . THR A 1 352 ? 24.433 12.296 -2.401 1.00 90.69 352 THR A CA 1
ATOM 2770 C C . THR A 1 352 ? 25.632 12.582 -1.497 1.00 90.69 352 THR A C 1
ATOM 2772 O O . THR A 1 352 ? 25.566 12.383 -0.280 1.00 90.69 352 THR A O 1
ATOM 2775 N N . THR A 1 353 ? 26.700 13.159 -2.055 1.00 90.56 353 THR A N 1
ATOM 2776 C CA . THR A 1 353 ? 27.884 13.583 -1.294 1.00 90.56 353 THR A CA 1
ATOM 2777 C C . THR A 1 353 ? 27.576 14.729 -0.323 1.00 90.56 353 THR A C 1
ATOM 2779 O O . THR A 1 353 ? 28.102 14.740 0.792 1.00 90.56 353 THR A O 1
ATOM 2782 N N . ASN A 1 354 ? 26.750 15.700 -0.729 1.00 90.69 354 ASN A N 1
ATOM 2783 C CA . ASN A 1 354 ? 26.401 16.869 0.083 1.00 90.69 354 ASN A CA 1
ATOM 2784 C C . ASN A 1 354 ? 25.529 16.488 1.284 1.00 90.69 354 ASN A C 1
ATOM 2786 O O . ASN A 1 354 ? 25.825 16.904 2.406 1.00 90.69 354 ASN A O 1
ATOM 2790 N N . ILE A 1 355 ? 24.512 15.648 1.061 1.00 91.88 355 ILE A N 1
ATOM 2791 C CA . ILE A 1 355 ? 23.634 15.152 2.128 1.00 91.88 355 ILE A CA 1
ATOM 2792 C C . ILE A 1 355 ? 24.457 14.382 3.168 1.00 91.88 355 ILE A C 1
ATOM 2794 O O . ILE A 1 355 ? 24.295 14.603 4.370 1.00 91.88 355 ILE A O 1
ATOM 2798 N N . GLY A 1 356 ? 25.375 13.511 2.726 1.00 82.69 356 GLY A N 1
ATOM 2799 C CA . GLY A 1 356 ? 26.361 12.859 3.598 1.00 82.69 356 GLY A CA 1
ATOM 2800 C C . GLY A 1 356 ? 25.766 11.958 4.691 1.00 82.69 356 GLY A C 1
ATOM 2801 O O . GLY A 1 356 ? 26.447 11.661 5.677 1.00 82.69 356 GLY A O 1
ATOM 2802 N N . LYS A 1 357 ? 24.504 11.545 4.533 1.00 85.75 357 LYS A N 1
ATOM 2803 C CA . LYS A 1 357 ? 23.751 10.642 5.415 1.00 85.75 357 LYS A CA 1
ATOM 2804 C C . LYS A 1 357 ? 23.269 9.429 4.617 1.00 85.75 357 LYS A C 1
ATOM 2806 O O . LYS A 1 357 ? 23.125 9.511 3.404 1.00 85.75 357 LYS A O 1
ATOM 2811 N N . GLU A 1 358 ? 22.986 8.332 5.318 1.00 83.12 358 GLU A N 1
ATOM 2812 C CA . GLU A 1 358 ? 22.421 7.110 4.722 1.00 83.12 358 GLU A CA 1
ATOM 2813 C C . GLU A 1 358 ? 20.922 7.237 4.395 1.00 83.12 358 GLU A C 1
ATOM 2815 O O . GLU A 1 358 ? 20.426 6.520 3.532 1.00 83.12 358 GLU A O 1
ATOM 2820 N N . THR A 1 359 ? 20.208 8.144 5.070 1.00 90.50 359 THR A N 1
ATOM 2821 C CA . THR A 1 359 ? 18.784 8.438 4.859 1.00 90.50 359 THR A CA 1
ATOM 2822 C C . THR A 1 359 ? 18.558 9.934 4.669 1.00 90.50 359 THR A C 1
ATOM 2824 O O . THR A 1 359 ? 19.337 10.757 5.166 1.00 90.50 359 THR A O 1
ATOM 2827 N N . CYS A 1 360 ? 17.500 10.293 3.944 1.00 91.25 360 CYS A N 1
ATOM 2828 C CA . CYS A 1 360 ? 17.047 11.676 3.816 1.00 91.25 360 CYS A CA 1
ATOM 2829 C C . CYS A 1 360 ? 15.547 11.766 3.508 1.00 91.25 360 CYS A C 1
ATOM 2831 O O . CYS A 1 360 ? 14.912 10.792 3.099 1.00 91.25 360 CYS A O 1
ATOM 2833 N N . SER A 1 361 ? 14.985 12.953 3.711 1.00 92.94 361 SER A N 1
ATOM 2834 C CA . SER A 1 361 ? 13.622 13.299 3.288 1.00 92.94 361 SER A CA 1
ATOM 2835 C C . SER A 1 361 ? 13.574 13.766 1.827 1.00 92.94 361 SER A C 1
ATOM 2837 O O . SER A 1 361 ? 14.567 14.244 1.269 1.00 92.94 361 SER A O 1
ATOM 2839 N N . VAL A 1 362 ? 12.384 13.720 1.218 1.00 93.12 362 VAL A N 1
ATOM 2840 C CA . VAL A 1 362 ? 12.141 14.250 -0.140 1.00 93.12 362 VAL A CA 1
ATOM 2841 C C . VAL A 1 362 ? 12.549 15.725 -0.239 1.00 93.12 362 VAL A C 1
ATOM 2843 O O . VAL A 1 362 ? 13.213 16.120 -1.201 1.00 93.12 362 VAL A O 1
ATOM 2846 N N . LYS A 1 363 ? 12.232 16.525 0.787 1.00 92.25 363 LYS A N 1
ATOM 2847 C CA . LYS A 1 363 ? 12.604 17.944 0.882 1.00 92.25 363 LYS A CA 1
ATOM 2848 C C . LYS A 1 363 ? 14.109 18.182 1.001 1.00 92.25 363 LYS A C 1
ATOM 2850 O O . LYS A 1 363 ? 14.608 19.162 0.451 1.00 92.25 363 LYS A O 1
ATOM 2855 N N . GLU A 1 364 ? 14.857 17.325 1.696 1.00 93.38 364 GLU A N 1
ATOM 2856 C CA . GLU A 1 364 ? 16.325 17.434 1.738 1.00 93.38 364 GLU A CA 1
ATOM 2857 C C . GLU A 1 364 ? 16.941 17.219 0.348 1.00 93.38 364 GLU A C 1
ATOM 2859 O O . GLU A 1 364 ? 17.794 18.013 -0.054 1.00 93.38 364 GLU A O 1
ATOM 2864 N N . ILE A 1 365 ? 16.463 16.226 -0.415 1.00 93.75 365 ILE A N 1
ATOM 2865 C CA . ILE A 1 365 ? 16.896 16.006 -1.807 1.00 93.75 365 ILE A CA 1
ATOM 2866 C C . ILE A 1 365 ? 16.525 17.198 -2.685 1.00 93.75 365 ILE A C 1
ATOM 2868 O O . ILE A 1 365 ? 17.382 17.706 -3.404 1.00 93.75 365 ILE A O 1
ATOM 2872 N N . GLN A 1 366 ? 15.280 17.677 -2.613 1.00 93.94 366 GLN A N 1
ATOM 2873 C CA . GLN A 1 366 ? 14.822 18.820 -3.407 1.00 93.94 366 GLN A CA 1
ATOM 2874 C C . GLN A 1 366 ? 15.683 20.065 -3.150 1.00 93.94 366 GLN A C 1
ATOM 2876 O O . GLN A 1 366 ? 16.112 20.723 -4.096 1.00 93.94 366 GLN A O 1
ATOM 2881 N N . ASN A 1 367 ? 15.990 20.364 -1.883 1.00 93.88 367 ASN A N 1
ATOM 2882 C CA . ASN A 1 367 ? 16.845 21.497 -1.522 1.00 93.88 367 ASN A CA 1
ATOM 2883 C C . ASN A 1 367 ? 18.278 21.332 -2.049 1.00 93.88 367 ASN A C 1
ATOM 2885 O O . ASN A 1 367 ? 18.847 22.285 -2.583 1.00 93.88 367 ASN A O 1
ATOM 2889 N N . ALA A 1 368 ? 18.856 20.134 -1.921 1.00 94.88 368 ALA A N 1
ATOM 2890 C CA . ALA A 1 368 ? 20.194 19.846 -2.430 1.00 94.88 368 ALA A CA 1
ATOM 2891 C C . ALA A 1 368 ? 20.250 19.941 -3.966 1.00 94.88 368 ALA A C 1
ATOM 2893 O O . ALA A 1 368 ? 21.172 20.550 -4.510 1.00 94.88 368 ALA A O 1
ATOM 2894 N N . LEU A 1 369 ? 19.240 19.410 -4.665 1.00 95.62 369 LEU A N 1
ATOM 2895 C CA . LEU A 1 369 ? 19.095 19.536 -6.117 1.00 95.62 369 LEU A CA 1
ATOM 2896 C C . LEU A 1 369 ? 18.990 21.002 -6.539 1.00 95.62 369 LEU A C 1
ATOM 2898 O O . LEU A 1 369 ? 19.699 21.419 -7.451 1.00 95.62 369 LEU A O 1
ATOM 2902 N N . ALA A 1 370 ? 18.165 21.799 -5.856 1.00 94.38 370 ALA A N 1
ATOM 2903 C CA . ALA A 1 370 ? 17.980 23.214 -6.171 1.00 94.38 370 ALA A CA 1
ATOM 2904 C C . ALA A 1 370 ? 19.265 24.044 -6.004 1.00 94.38 370 ALA A C 1
ATOM 2906 O O . ALA A 1 370 ? 19.451 25.034 -6.713 1.00 94.38 370 ALA A O 1
ATOM 2907 N N . GLU A 1 371 ? 20.163 23.658 -5.094 1.00 95.44 371 GLU A N 1
ATOM 2908 C CA . GLU A 1 371 ? 21.481 24.284 -4.947 1.00 95.44 371 GLU A CA 1
ATOM 2909 C C . GLU A 1 371 ? 22.461 23.811 -6.032 1.00 95.44 371 GLU A C 1
ATOM 2911 O O . GLU A 1 371 ? 23.096 24.628 -6.703 1.00 95.44 371 GLU A O 1
ATOM 2916 N N . ILE A 1 372 ? 22.586 22.497 -6.222 1.00 96.69 372 ILE A N 1
ATOM 2917 C CA . ILE A 1 372 ? 23.622 21.892 -7.070 1.00 96.69 372 ILE A CA 1
ATOM 2918 C C . ILE A 1 372 ? 23.316 22.079 -8.556 1.00 96.69 372 ILE A C 1
ATOM 2920 O O . ILE A 1 372 ? 24.220 22.401 -9.332 1.00 96.69 372 ILE A O 1
ATOM 2924 N N . ALA A 1 373 ? 22.054 21.944 -8.967 1.00 94.88 373 ALA A N 1
ATOM 2925 C CA . ALA A 1 373 ? 21.655 22.033 -10.371 1.00 94.88 373 ALA A CA 1
ATOM 2926 C C . ALA A 1 373 ? 21.927 23.425 -10.985 1.00 94.88 373 ALA A C 1
ATOM 2928 O O . ALA A 1 373 ? 22.114 23.536 -12.202 1.00 94.88 373 ALA A O 1
ATOM 2929 N N . GLN A 1 374 ? 22.086 24.470 -10.161 1.00 94.88 374 GLN A N 1
ATOM 2930 C CA . GLN A 1 374 ? 22.509 25.808 -10.604 1.00 94.88 374 GLN A CA 1
ATOM 2931 C C . GLN A 1 374 ? 23.890 25.802 -11.262 1.00 94.88 374 GLN A C 1
ATOM 2933 O O . GLN A 1 374 ? 24.112 26.528 -12.234 1.00 94.88 374 GLN A O 1
ATOM 2938 N N . ASN A 1 375 ? 24.804 24.942 -10.799 1.00 95.81 375 ASN A N 1
ATOM 2939 C CA . ASN A 1 375 ? 26.131 24.784 -11.405 1.00 95.81 375 ASN A CA 1
ATOM 2940 C C . ASN A 1 375 ? 26.055 24.214 -12.833 1.00 95.81 375 ASN A C 1
ATOM 2942 O O . ASN A 1 375 ? 26.984 24.394 -13.620 1.00 95.81 375 ASN A O 1
ATOM 2946 N N . TYR A 1 376 ? 24.926 23.591 -13.173 1.00 94.38 376 TYR A N 1
ATOM 2947 C CA . TYR A 1 376 ? 24.633 22.955 -14.458 1.00 94.38 376 TYR A CA 1
ATOM 2948 C C . TYR A 1 376 ? 23.604 23.747 -15.288 1.00 94.38 376 TYR A C 1
ATOM 2950 O O . TYR A 1 376 ? 23.109 23.284 -16.323 1.00 94.38 376 TYR A O 1
ATOM 2958 N N . GLY A 1 377 ? 23.311 24.981 -14.865 1.00 94.06 377 GLY A N 1
ATOM 2959 C CA . GLY A 1 377 ? 22.441 25.911 -15.578 1.00 94.06 377 GLY A CA 1
ATOM 2960 C C . GLY A 1 377 ? 20.948 25.641 -15.409 1.00 94.06 377 GLY A C 1
ATOM 2961 O O . GLY A 1 377 ? 20.189 26.061 -16.278 1.00 94.06 377 GLY A O 1
ATOM 2962 N N . CYS A 1 378 ? 20.540 24.951 -14.340 1.00 95.19 378 CYS A N 1
ATOM 2963 C CA . CYS A 1 378 ? 19.135 24.819 -13.955 1.00 95.19 378 CYS A CA 1
ATOM 2964 C C . CYS A 1 378 ? 18.839 25.754 -12.774 1.00 95.19 378 CYS A C 1
ATOM 2966 O O . CYS A 1 378 ? 19.550 25.721 -11.771 1.00 95.19 378 CYS A O 1
ATOM 2968 N N . ASP A 1 379 ? 17.835 26.617 -12.897 1.00 94.25 379 ASP A N 1
ATOM 2969 C CA . ASP A 1 379 ? 17.508 27.663 -11.925 1.00 94.25 379 ASP A CA 1
ATOM 2970 C C . ASP A 1 379 ? 16.349 27.312 -10.984 1.00 94.25 379 ASP A C 1
ATOM 2972 O O . ASP A 1 379 ? 16.145 28.019 -9.996 1.00 94.25 379 ASP A O 1
ATOM 2976 N N . ASP A 1 380 ? 15.620 26.229 -11.258 1.00 93.62 380 ASP A N 1
ATOM 2977 C CA . ASP A 1 380 ? 14.472 25.787 -10.464 1.00 93.62 380 ASP A CA 1
ATOM 2978 C C . ASP A 1 380 ? 14.329 24.253 -10.477 1.00 93.62 380 ASP A C 1
ATOM 2980 O O . ASP A 1 380 ? 14.838 23.576 -11.377 1.00 93.62 380 ASP A O 1
ATOM 2984 N N . VAL A 1 381 ? 13.637 23.707 -9.472 1.00 94.44 381 VAL A N 1
ATOM 2985 C CA . VAL A 1 381 ? 13.359 22.270 -9.325 1.00 94.44 381 VAL A CA 1
ATOM 2986 C C . VAL A 1 381 ? 11.896 22.073 -8.958 1.00 94.44 381 VAL A C 1
ATOM 2988 O O . VAL A 1 381 ? 11.429 22.605 -7.951 1.00 94.44 381 VAL A O 1
ATOM 2991 N N . ARG A 1 382 ? 11.175 21.268 -9.742 1.00 94.38 382 ARG A N 1
ATOM 2992 C CA . ARG A 1 382 ? 9.805 20.849 -9.414 1.00 94.38 382 ARG A CA 1
ATOM 2993 C C . ARG A 1 382 ? 9.778 19.393 -9.003 1.00 94.38 382 ARG A C 1
ATOM 2995 O O . ARG A 1 382 ? 10.326 18.544 -9.700 1.00 94.38 382 ARG A O 1
ATOM 3002 N N . THR A 1 383 ? 9.077 19.120 -7.912 1.00 94.44 383 THR A N 1
ATOM 3003 C CA . THR A 1 383 ? 8.914 17.769 -7.384 1.00 94.44 383 THR A CA 1
ATOM 3004 C C . THR A 1 383 ? 7.498 17.271 -7.644 1.00 94.44 383 THR A C 1
ATOM 3006 O O . THR A 1 383 ? 6.511 17.966 -7.386 1.00 94.44 383 THR A O 1
ATOM 3009 N N . GLY A 1 384 ? 7.393 16.047 -8.139 1.00 92.62 384 GLY A N 1
ATOM 3010 C CA . GLY A 1 384 ? 6.142 15.315 -8.244 1.00 92.62 384 GLY A CA 1
ATOM 3011 C C . GLY A 1 384 ? 6.298 13.882 -7.762 1.00 92.62 384 GLY A C 1
ATOM 3012 O O . GLY A 1 384 ? 7.407 13.414 -7.508 1.00 92.62 384 GLY A O 1
ATOM 3013 N N . TYR A 1 385 ? 5.179 13.182 -7.646 1.00 91.75 385 TYR A N 1
ATOM 3014 C CA . TYR A 1 385 ? 5.154 11.773 -7.296 1.00 91.75 385 TYR A CA 1
ATOM 3015 C C . TYR A 1 385 ? 4.065 11.025 -8.065 1.00 91.75 385 TYR A C 1
ATOM 3017 O O . TYR A 1 385 ? 3.078 11.616 -8.504 1.00 91.75 385 TYR A O 1
ATOM 3025 N N . ALA A 1 386 ? 4.249 9.720 -8.203 1.00 88.56 386 ALA A N 1
ATOM 3026 C CA . ALA A 1 386 ? 3.216 8.783 -8.614 1.00 88.56 386 ALA A CA 1
ATOM 3027 C C . ALA A 1 386 ? 3.237 7.610 -7.630 1.00 88.56 386 ALA A C 1
ATOM 3029 O O . ALA A 1 386 ? 4.265 6.947 -7.474 1.00 88.56 386 ALA A O 1
ATOM 3030 N N . ALA A 1 387 ? 2.129 7.390 -6.924 1.00 84.19 387 ALA A N 1
ATOM 3031 C CA . ALA A 1 387 ? 1.970 6.207 -6.087 1.00 84.19 387 ALA A CA 1
ATOM 3032 C C . ALA A 1 387 ? 1.703 5.012 -7.003 1.00 84.19 387 ALA A C 1
ATOM 3034 O O . ALA A 1 387 ? 0.750 5.047 -7.778 1.00 84.19 387 ALA A O 1
ATOM 3035 N N . VAL A 1 388 ? 2.550 3.989 -6.931 1.00 79.12 388 VAL A N 1
ATOM 3036 C CA . VAL A 1 388 ? 2.412 2.774 -7.736 1.00 79.12 388 VAL A CA 1
ATOM 3037 C C . VAL A 1 388 ? 1.957 1.633 -6.835 1.00 79.12 388 VAL A C 1
ATOM 3039 O O . VAL A 1 388 ? 2.463 1.450 -5.729 1.00 79.12 388 VAL A O 1
ATOM 3042 N N . GLY A 1 389 ? 0.966 0.883 -7.298 1.00 67.31 389 GLY A N 1
ATOM 3043 C CA . GLY A 1 389 ? 0.489 -0.329 -6.652 1.00 67.31 389 GLY A CA 1
ATOM 3044 C C . GLY A 1 389 ? 0.807 -1.509 -7.553 1.00 67.31 389 GLY A C 1
ATOM 3045 O O . GLY A 1 389 ? 0.140 -1.691 -8.563 1.00 67.31 389 GLY A O 1
ATOM 3046 N N . GLN A 1 390 ? 1.806 -2.320 -7.205 1.00 57.84 390 GLN A N 1
ATOM 3047 C CA . GLN A 1 390 ? 2.032 -3.581 -7.913 1.00 57.84 390 GLN A CA 1
ATOM 3048 C C . GLN A 1 390 ? 0.792 -4.468 -7.765 1.00 57.84 390 GLN A C 1
ATOM 3050 O O . GLN A 1 390 ? 0.556 -5.034 -6.704 1.00 57.84 390 GLN A O 1
ATOM 3055 N N . ASP A 1 391 ? -0.016 -4.563 -8.818 1.00 50.38 391 ASP A N 1
ATOM 3056 C CA . ASP A 1 391 ? -1.126 -5.502 -8.887 1.00 50.38 391 ASP A CA 1
ATOM 3057 C C . ASP A 1 391 ? -0.616 -6.764 -9.585 1.00 50.38 391 ASP A C 1
ATOM 3059 O O . ASP A 1 391 ? -0.538 -6.848 -10.814 1.00 50.38 391 ASP A O 1
ATOM 3063 N N . ASP A 1 392 ? -0.241 -7.774 -8.803 1.00 44.47 392 ASP A N 1
ATOM 3064 C CA . ASP A 1 392 ? -0.269 -9.125 -9.340 1.00 44.47 392 ASP A CA 1
ATOM 3065 C C . ASP A 1 392 ? -1.737 -9.490 -9.572 1.00 44.47 392 ASP A C 1
ATOM 3067 O O . ASP A 1 392 ? -2.592 -9.225 -8.736 1.00 44.47 392 ASP A O 1
ATOM 3071 N N . LEU A 1 393 ? -2.032 -10.159 -10.689 1.00 41.62 393 LEU A N 1
ATOM 3072 C CA . LEU A 1 393 ? -3.365 -10.587 -11.160 1.00 41.62 393 LEU A CA 1
ATOM 3073 C C . LEU A 1 393 ? -4.226 -11.412 -10.168 1.00 41.62 393 LEU A C 1
ATOM 3075 O O . LEU A 1 393 ? -5.267 -11.934 -10.567 1.00 41.62 393 LEU A O 1
ATOM 3079 N N . ASN A 1 394 ? -3.816 -11.545 -8.907 1.00 38.66 394 ASN A N 1
ATOM 3080 C CA . ASN A 1 394 ? -4.558 -12.145 -7.804 1.00 38.66 394 ASN A CA 1
ATOM 3081 C C . ASN A 1 394 ? -4.797 -11.195 -6.611 1.00 38.66 394 ASN A C 1
ATOM 3083 O O . ASN A 1 394 ? -5.328 -11.658 -5.603 1.00 38.66 394 ASN A O 1
ATOM 3087 N N . GLY A 1 395 ? -4.484 -9.900 -6.741 1.00 42.78 395 GLY A N 1
ATOM 3088 C CA . GLY A 1 395 ? -4.697 -8.863 -5.738 1.00 42.78 395 GLY A CA 1
ATOM 3089 C C . GLY A 1 395 ? -3.760 -9.005 -4.544 1.00 42.78 395 GLY A C 1
ATOM 3090 O O . GLY A 1 395 ? -3.796 -10.039 -3.881 1.00 42.78 395 GLY A O 1
ATOM 3091 N N . LYS A 1 396 ? -2.948 -7.971 -4.281 1.00 45.09 396 LYS A N 1
ATOM 3092 C CA . LYS A 1 396 ? -2.383 -7.561 -2.973 1.00 45.09 396 LYS A CA 1
ATOM 3093 C C . LYS A 1 396 ? -1.412 -6.378 -3.189 1.00 45.09 396 LYS A C 1
ATOM 3095 O O . LYS A 1 396 ? -0.712 -6.346 -4.186 1.00 45.09 396 LYS A O 1
ATOM 3100 N N . TYR A 1 397 ? -1.461 -5.380 -2.305 1.00 50.31 397 TYR A N 1
ATOM 3101 C CA . TYR A 1 397 ? -1.298 -3.950 -2.619 1.00 50.31 397 TYR A CA 1
ATOM 3102 C C . TYR A 1 397 ? 0.040 -3.278 -2.151 1.00 50.31 397 TYR A C 1
ATOM 3104 O O . TYR A 1 397 ? 0.742 -3.814 -1.299 1.00 50.31 397 TYR A O 1
ATOM 3112 N N . ASP A 1 398 ? 0.288 -2.034 -2.621 1.00 55.75 398 ASP A N 1
ATOM 3113 C CA . ASP A 1 398 ? 0.852 -0.865 -1.879 1.00 55.75 398 ASP A CA 1
ATOM 3114 C C . ASP A 1 398 ? 2.341 -0.456 -1.890 1.00 55.75 398 ASP A C 1
ATOM 3116 O O . ASP A 1 398 ? 2.671 0.513 -1.199 1.00 55.75 398 ASP A O 1
ATOM 3120 N N . THR A 1 399 ? 3.272 -1.082 -2.607 1.00 64.50 399 THR A N 1
ATOM 3121 C CA . THR A 1 399 ? 4.703 -0.824 -2.319 1.00 64.50 399 THR A CA 1
ATOM 3122 C C . THR A 1 399 ? 5.496 -0.195 -3.454 1.00 64.50 399 THR A C 1
ATOM 3124 O O . THR A 1 399 ? 6.468 -0.743 -3.965 1.00 64.50 399 THR A O 1
ATOM 3127 N N . GLY A 1 400 ? 5.170 1.060 -3.748 1.00 78.00 400 GLY A N 1
ATOM 3128 C CA . GLY A 1 400 ? 6.147 1.966 -4.325 1.00 78.00 400 GLY A CA 1
ATOM 3129 C C . GLY A 1 400 ? 5.630 3.382 -4.509 1.00 78.00 400 GLY A C 1
ATOM 3130 O O . GLY A 1 400 ? 4.439 3.642 -4.665 1.00 78.00 400 GLY A O 1
ATOM 3131 N N . VAL A 1 401 ? 6.553 4.326 -4.524 1.00 87.75 401 VAL A N 1
ATOM 3132 C CA . VAL A 1 401 ? 6.295 5.675 -5.007 1.00 87.75 401 VAL A CA 1
ATOM 3133 C C . VAL A 1 401 ? 7.430 6.061 -5.929 1.00 87.75 401 VAL A C 1
ATOM 3135 O O . VAL A 1 401 ? 8.605 5.943 -5.588 1.00 87.75 401 VAL A O 1
ATOM 3138 N N . LEU A 1 402 ? 7.083 6.504 -7.127 1.00 90.31 402 LEU A N 1
ATOM 3139 C CA . LEU A 1 402 ? 8.044 7.123 -8.019 1.00 90.31 402 LEU A CA 1
ATOM 3140 C C . LEU A 1 402 ? 8.096 8.597 -7.657 1.00 90.31 402 LEU A C 1
ATOM 3142 O O . LEU A 1 402 ? 7.082 9.286 -7.741 1.00 90.31 402 LEU A O 1
ATOM 3146 N N . LEU A 1 403 ? 9.260 9.085 -7.248 1.00 93.38 403 LEU A N 1
ATOM 3147 C CA . LEU A 1 403 ? 9.504 10.514 -7.096 1.00 93.38 403 LEU A CA 1
ATOM 3148 C C . LEU A 1 403 ? 10.050 11.049 -8.417 1.00 93.38 403 LEU A C 1
ATOM 3150 O O . LEU A 1 403 ? 10.934 10.441 -9.016 1.00 93.38 403 LEU A O 1
ATOM 3154 N N . LYS A 1 404 ? 9.542 12.191 -8.869 1.00 94.38 404 LYS A N 1
ATOM 3155 C CA . LYS A 1 404 ? 10.021 12.885 -10.064 1.00 94.38 404 LYS A CA 1
ATOM 3156 C C . LYS A 1 404 ? 10.566 14.246 -9.679 1.00 94.38 404 LYS A C 1
ATOM 3158 O O . LYS A 1 404 ? 9.854 15.038 -9.066 1.00 94.38 404 LYS A O 1
ATOM 3163 N N . TYR A 1 405 ? 11.785 14.534 -10.109 1.00 95.19 405 TYR A N 1
ATOM 3164 C CA . TYR A 1 405 ? 12.392 15.854 -10.027 1.00 95.19 405 TYR A CA 1
ATOM 3165 C C . TYR A 1 405 ? 12.615 16.386 -11.439 1.00 95.19 405 TYR A C 1
ATOM 3167 O O . TYR A 1 405 ? 13.373 15.815 -12.221 1.00 95.19 405 TYR A O 1
ATOM 3175 N N . GLU A 1 406 ? 11.948 17.481 -11.774 1.00 95.38 406 GLU A N 1
ATOM 3176 C CA . GLU A 1 406 ? 12.151 18.208 -13.022 1.00 95.38 406 GLU A CA 1
ATOM 3177 C C . GLU A 1 406 ? 13.125 19.351 -12.742 1.00 95.38 406 GLU A C 1
ATOM 3179 O O . GLU A 1 406 ? 12.840 20.214 -11.911 1.00 95.38 406 GLU A O 1
ATOM 3184 N N . LEU A 1 407 ? 14.273 19.357 -13.419 1.00 95.81 407 LEU A N 1
ATOM 3185 C CA . LEU A 1 407 ? 15.265 20.426 -13.332 1.00 95.81 407 LEU A CA 1
ATOM 3186 C C . LEU A 1 407 ? 14.995 21.420 -14.458 1.00 95.81 407 LEU A C 1
ATOM 3188 O O . LEU A 1 407 ? 15.021 21.051 -15.636 1.00 95.81 407 LEU A O 1
ATOM 3192 N N . LEU A 1 408 ? 14.714 22.674 -14.113 1.00 95.69 408 LEU A N 1
ATOM 3193 C CA . LEU A 1 408 ? 14.282 23.682 -15.075 1.00 95.69 408 LEU A CA 1
ATOM 3194 C C . LEU A 1 408 ? 15.384 24.691 -15.372 1.00 95.69 408 LEU A C 1
ATOM 3196 O O . LEU A 1 408 ? 16.152 25.052 -14.489 1.00 95.69 408 LEU A O 1
ATOM 3200 N N . ALA A 1 409 ? 15.414 25.173 -16.612 1.00 95.19 409 ALA A N 1
ATOM 3201 C CA . ALA A 1 409 ? 16.217 26.307 -17.050 1.00 95.19 409 ALA A CA 1
ATOM 3202 C C . ALA A 1 409 ? 15.311 27.336 -17.739 1.00 95.19 409 ALA A C 1
ATOM 3204 O O . ALA A 1 409 ? 14.668 27.039 -18.752 1.00 95.19 409 ALA A O 1
ATOM 3205 N N . GLU A 1 410 ? 15.234 28.547 -17.184 1.00 93.00 410 GLU A N 1
ATOM 3206 C CA . GLU A 1 410 ? 14.378 29.631 -17.697 1.00 93.00 410 GLU A CA 1
ATOM 3207 C C . GLU A 1 410 ? 12.896 29.208 -17.824 1.00 93.00 410 GLU A C 1
ATOM 3209 O O . GLU A 1 410 ? 12.167 29.644 -18.720 1.00 93.00 410 GLU A O 1
ATOM 3214 N N . GLY A 1 411 ? 12.442 28.335 -16.918 1.00 90.06 411 GLY A N 1
ATOM 3215 C CA . GLY A 1 411 ? 11.071 27.822 -16.863 1.00 90.06 411 GLY A CA 1
ATOM 3216 C C . GLY A 1 411 ? 10.753 26.649 -17.799 1.00 90.06 411 GLY A C 1
ATOM 3217 O O . GLY A 1 411 ? 9.615 26.178 -17.769 1.00 90.06 411 GLY A O 1
ATOM 3218 N N . ASN A 1 412 ? 11.716 26.159 -18.586 1.00 93.75 412 ASN A N 1
ATOM 3219 C CA . ASN A 1 412 ? 11.572 24.938 -19.387 1.00 93.75 412 ASN A CA 1
ATOM 3220 C C . ASN A 1 412 ? 12.238 23.762 -18.674 1.00 93.75 412 ASN A C 1
ATOM 3222 O O . ASN A 1 412 ? 13.313 23.932 -18.102 1.00 93.75 412 ASN A O 1
ATOM 3226 N N . VAL A 1 413 ? 11.621 22.581 -18.723 1.00 93.88 413 VAL A N 1
ATOM 3227 C CA . VAL A 1 413 ? 12.231 21.353 -18.196 1.00 93.88 413 VAL A CA 1
ATOM 3228 C C . VAL A 1 413 ? 13.440 21.015 -19.062 1.00 93.88 413 VAL A C 1
ATOM 3230 O O . VAL A 1 413 ? 13.313 20.892 -20.276 1.00 93.88 413 VAL A O 1
ATOM 3233 N N . LYS A 1 414 ? 14.612 20.930 -18.435 1.00 94.00 414 LYS A N 1
ATOM 3234 C CA . LYS A 1 414 ? 15.879 20.621 -19.102 1.00 94.00 414 LYS A CA 1
ATOM 3235 C C . LYS A 1 414 ? 16.295 19.174 -18.871 1.00 94.00 414 LYS A C 1
ATOM 3237 O O . LYS A 1 414 ? 16.819 18.552 -19.779 1.00 94.00 414 LYS A O 1
ATOM 3242 N N . TYR A 1 415 ? 16.060 18.662 -17.667 1.00 94.50 415 TYR A N 1
ATOM 3243 C CA . TYR A 1 415 ? 16.332 17.274 -17.306 1.00 94.50 415 TYR A CA 1
ATOM 3244 C C . TYR A 1 415 ? 15.245 16.760 -16.370 1.00 94.50 415 TYR A C 1
ATOM 3246 O O . TYR A 1 415 ? 14.663 17.536 -15.603 1.00 94.50 415 TYR A O 1
ATOM 3254 N N . VAL A 1 416 ? 15.011 15.452 -16.393 1.00 93.75 416 VAL A N 1
ATOM 3255 C CA . VAL A 1 416 ? 14.091 14.777 -15.475 1.00 93.75 416 VAL A CA 1
ATOM 3256 C C . VAL A 1 416 ? 14.828 13.654 -14.754 1.00 93.75 416 VAL A C 1
ATOM 3258 O O . VAL A 1 416 ? 15.591 12.898 -15.352 1.00 93.75 416 VAL A O 1
ATOM 3261 N N . MET A 1 417 ? 14.599 13.559 -13.448 1.00 93.88 417 MET A N 1
ATOM 3262 C CA . MET A 1 417 ? 15.114 12.494 -12.595 1.00 93.88 417 MET A CA 1
ATOM 3263 C C . MET A 1 417 ? 13.935 11.737 -12.001 1.00 93.88 417 MET A C 1
ATOM 3265 O O . MET A 1 417 ? 13.086 12.345 -11.348 1.00 93.88 417 MET A O 1
ATOM 3269 N N . VAL A 1 418 ? 13.886 10.422 -12.201 1.00 93.00 418 VAL A N 1
ATOM 3270 C CA . VAL A 1 418 ? 12.880 9.549 -11.584 1.00 93.00 418 VAL A CA 1
ATOM 3271 C C . VAL A 1 418 ? 13.561 8.652 -10.557 1.00 93.00 418 VAL A C 1
ATOM 3273 O O . VAL A 1 418 ? 14.519 7.950 -10.869 1.00 93.00 418 VAL A O 1
ATOM 3276 N N . VAL A 1 419 ? 13.080 8.690 -9.320 1.00 92.25 419 VAL A N 1
ATOM 3277 C CA . VAL A 1 419 ? 13.614 7.927 -8.189 1.00 92.25 419 VAL A CA 1
ATOM 3278 C C . VAL A 1 419 ? 12.527 6.960 -7.713 1.00 92.25 419 VAL A C 1
ATOM 3280 O O . VAL A 1 419 ? 11.599 7.386 -7.021 1.00 92.25 419 VAL A O 1
ATOM 3283 N N . PRO A 1 420 ? 12.589 5.674 -8.101 1.00 89.81 420 PRO A N 1
ATOM 3284 C CA . PRO A 1 420 ? 11.693 4.652 -7.579 1.00 89.81 420 PRO A CA 1
ATOM 3285 C C . PRO A 1 420 ? 12.024 4.352 -6.119 1.00 89.81 420 PRO A C 1
ATOM 3287 O O . PRO A 1 420 ? 13.126 3.896 -5.809 1.00 89.81 420 PRO A O 1
ATOM 3290 N N . VAL A 1 421 ? 11.073 4.603 -5.225 1.00 89.19 421 VAL A N 1
ATOM 3291 C CA . VAL A 1 421 ? 11.169 4.281 -3.801 1.00 89.19 421 VAL A CA 1
ATOM 3292 C C . VAL A 1 421 ? 10.238 3.115 -3.504 1.00 89.19 421 VAL A C 1
ATOM 3294 O O . VAL A 1 421 ? 9.050 3.181 -3.808 1.00 89.19 421 VAL A O 1
ATOM 3297 N N . ILE A 1 422 ? 10.769 2.064 -2.890 1.00 84.62 422 ILE A N 1
ATOM 3298 C CA . ILE A 1 422 ? 10.005 0.913 -2.400 1.00 84.62 422 ILE A CA 1
ATOM 3299 C C . ILE A 1 422 ? 9.962 0.902 -0.876 1.00 84.62 422 ILE A C 1
ATOM 3301 O O . ILE A 1 422 ? 10.842 1.459 -0.216 1.00 84.62 422 ILE A O 1
ATOM 3305 N N . PHE A 1 423 ? 8.950 0.237 -0.326 1.00 79.62 423 PHE A N 1
ATOM 3306 C CA . PHE A 1 423 ? 8.793 0.035 1.110 1.00 79.62 423 PHE A CA 1
ATOM 3307 C C . PHE A 1 423 ? 8.908 -1.458 1.423 1.00 79.62 423 PHE A C 1
ATOM 3309 O O . PHE A 1 423 ? 8.071 -2.246 0.986 1.00 79.62 423 PHE A O 1
ATOM 3316 N N . THR A 1 424 ? 9.930 -1.841 2.185 1.00 72.25 424 THR A N 1
ATOM 3317 C CA . THR A 1 424 ? 10.166 -3.223 2.633 1.00 72.25 424 THR A CA 1
ATOM 3318 C C . THR A 1 424 ? 10.379 -3.211 4.138 1.00 72.25 424 THR A C 1
ATOM 3320 O O . THR A 1 424 ? 11.187 -2.428 4.624 1.00 72.25 424 THR A O 1
ATOM 3323 N N . ASP A 1 425 ? 9.653 -4.041 4.891 1.00 67.50 425 ASP A N 1
ATOM 3324 C CA . ASP A 1 425 ? 9.769 -4.137 6.357 1.00 67.50 425 ASP A CA 1
ATOM 3325 C C . ASP A 1 425 ? 9.691 -2.774 7.085 1.00 67.50 425 ASP A C 1
ATOM 3327 O O . ASP A 1 425 ? 10.420 -2.512 8.043 1.00 67.50 425 ASP A O 1
ATOM 3331 N N . ASN A 1 426 ? 8.812 -1.877 6.617 1.00 64.25 426 ASN A N 1
ATOM 3332 C CA . ASN A 1 426 ? 8.676 -0.485 7.079 1.00 64.25 426 ASN A CA 1
ATOM 3333 C C . ASN A 1 426 ? 9.899 0.426 6.831 1.00 64.25 426 ASN A C 1
ATOM 3335 O O . ASN A 1 426 ? 9.938 1.553 7.328 1.00 64.25 426 ASN A O 1
ATOM 3339 N N . GLU A 1 427 ? 10.879 -0.009 6.039 1.00 77.56 427 GLU A N 1
ATOM 3340 C CA . GLU A 1 427 ? 11.961 0.834 5.539 1.00 77.56 427 GLU A CA 1
ATOM 3341 C C . GLU A 1 427 ? 11.677 1.281 4.102 1.00 77.56 427 GLU A C 1
ATOM 3343 O O . GLU A 1 427 ? 11.399 0.471 3.218 1.00 77.56 427 GLU A O 1
ATOM 3348 N N . ALA A 1 428 ? 11.784 2.585 3.858 1.00 87.81 428 ALA A N 1
ATOM 3349 C CA . ALA A 1 428 ? 11.743 3.143 2.516 1.00 87.81 428 ALA A CA 1
ATOM 3350 C C . ALA A 1 428 ? 13.155 3.149 1.917 1.00 87.81 428 ALA A C 1
ATOM 3352 O O . ALA A 1 428 ? 14.105 3.614 2.562 1.00 87.81 428 ALA A O 1
ATOM 3353 N N . SER A 1 429 ? 13.316 2.662 0.688 1.00 87.88 429 SER A N 1
ATOM 3354 C CA . SER A 1 429 ? 14.611 2.680 0.010 1.00 87.88 429 SER A CA 1
ATOM 3355 C C . SER A 1 429 ? 14.509 2.847 -1.502 1.00 87.88 429 SER A C 1
ATOM 3357 O O . SER A 1 429 ? 13.512 2.489 -2.123 1.00 87.88 429 SER A O 1
ATOM 3359 N N . SER A 1 430 ? 15.563 3.400 -2.090 1.00 88.06 430 SER A N 1
ATOM 3360 C CA . SER A 1 430 ? 15.763 3.501 -3.527 1.00 88.06 430 SER A CA 1
ATOM 3361 C C . SER A 1 430 ? 17.215 3.197 -3.861 1.00 88.06 430 SER A C 1
ATOM 3363 O O . SER A 1 430 ? 18.126 3.772 -3.266 1.00 88.06 430 SER A O 1
ATOM 3365 N N . ASN A 1 431 ? 17.443 2.318 -4.833 1.00 83.06 431 ASN A N 1
ATOM 3366 C CA . ASN A 1 431 ? 18.793 1.947 -5.257 1.00 83.06 431 ASN A CA 1
ATOM 3367 C C . ASN A 1 431 ? 19.257 2.693 -6.506 1.00 83.06 431 ASN A C 1
ATOM 3369 O O . ASN A 1 431 ? 20.438 2.641 -6.838 1.00 83.06 431 ASN A O 1
ATOM 3373 N N . THR A 1 432 ? 18.355 3.342 -7.239 1.00 86.38 432 THR A N 1
ATOM 3374 C CA . THR A 1 432 ? 18.654 3.867 -8.571 1.00 86.38 432 THR A CA 1
ATOM 3375 C C . THR A 1 432 ? 17.937 5.183 -8.803 1.00 86.38 432 THR A C 1
ATOM 3377 O O . THR A 1 432 ? 16.789 5.352 -8.413 1.00 86.38 432 THR A O 1
ATOM 3380 N N . CYS A 1 433 ? 18.613 6.101 -9.481 1.00 90.50 433 CYS A N 1
ATOM 3381 C CA . CYS A 1 433 ? 18.011 7.264 -10.108 1.00 90.50 433 CYS A CA 1
ATOM 3382 C C . CYS A 1 433 ? 18.000 7.056 -11.628 1.00 90.50 433 CYS A C 1
ATOM 3384 O O . CYS A 1 433 ? 19.010 6.665 -12.215 1.00 90.50 433 CYS A O 1
ATOM 3386 N N . ILE A 1 434 ? 16.859 7.286 -12.268 1.00 91.25 434 ILE A N 1
ATOM 3387 C CA . ILE A 1 434 ? 16.702 7.208 -13.720 1.00 91.25 434 ILE A CA 1
ATOM 3388 C C . ILE A 1 434 ? 16.812 8.624 -14.284 1.00 91.25 434 ILE A C 1
ATOM 3390 O O . ILE A 1 434 ? 16.024 9.501 -13.928 1.00 91.25 434 ILE A O 1
ATOM 3394 N N . ALA A 1 435 ? 17.801 8.834 -15.147 1.00 92.00 435 ALA A N 1
ATOM 3395 C CA . ALA A 1 435 ? 18.112 10.101 -15.789 1.00 92.00 435 ALA A CA 1
ATOM 3396 C C . ALA A 1 435 ? 17.504 10.178 -17.193 1.00 92.00 435 ALA A C 1
ATOM 3398 O O . ALA A 1 435 ? 17.699 9.275 -18.015 1.00 92.00 435 ALA A O 1
ATOM 3399 N N . LEU A 1 436 ? 16.823 11.290 -17.464 1.00 91.44 436 LEU A N 1
ATOM 3400 C CA . LEU A 1 436 ? 16.153 11.585 -18.726 1.00 91.44 436 LEU A CA 1
ATOM 3401 C C . LEU A 1 436 ? 16.456 13.017 -19.183 1.00 91.44 436 LEU A C 1
ATOM 3403 O O . LEU A 1 436 ? 16.681 13.917 -18.360 1.00 91.44 436 LEU A O 1
ATOM 3407 N N . ASP A 1 437 ? 16.414 13.233 -20.495 1.00 90.81 437 ASP A N 1
ATOM 3408 C CA . ASP A 1 437 ? 16.359 14.575 -21.073 1.00 90.81 437 ASP A CA 1
ATOM 3409 C C . ASP A 1 437 ? 14.989 15.220 -20.778 1.00 90.81 437 ASP A C 1
ATOM 3411 O O . ASP A 1 437 ? 13.999 14.540 -20.510 1.00 90.81 437 ASP A O 1
ATOM 3415 N N . GLY A 1 438 ? 14.911 16.549 -20.802 1.00 88.31 438 GLY A N 1
ATOM 3416 C CA . GLY A 1 438 ? 13.664 17.287 -20.606 1.00 88.31 438 GLY A CA 1
ATOM 3417 C C . GLY A 1 438 ? 12.652 17.117 -21.743 1.00 88.31 438 GLY A C 1
ATOM 3418 O O . GLY A 1 438 ? 11.470 17.394 -21.541 1.00 88.31 438 GLY A O 1
ATOM 3419 N N . GLU A 1 439 ? 13.102 16.672 -22.921 1.00 88.00 439 GLU A N 1
ATOM 3420 C CA . GLU A 1 439 ? 12.234 16.327 -24.058 1.00 88.00 439 GLU A CA 1
ATOM 3421 C C . GLU A 1 439 ? 11.710 14.880 -24.002 1.00 88.00 439 GLU A C 1
ATOM 3423 O O . GLU A 1 439 ? 10.751 14.555 -24.707 1.00 88.00 439 GLU A O 1
ATOM 3428 N N . ASP A 1 440 ? 12.290 14.029 -23.150 1.00 89.50 440 ASP A N 1
ATOM 3429 C CA . ASP A 1 440 ? 11.863 12.640 -22.992 1.00 89.50 440 ASP A CA 1
ATOM 3430 C C . ASP A 1 440 ? 10.548 12.561 -22.219 1.00 89.50 440 ASP A C 1
ATOM 3432 O O . ASP A 1 440 ? 10.265 13.359 -21.318 1.00 89.50 440 ASP A O 1
ATOM 3436 N N . TYR A 1 441 ? 9.743 11.547 -22.529 1.00 83.38 441 TYR A N 1
ATOM 3437 C CA . TYR A 1 441 ? 8.513 11.292 -21.793 1.00 83.38 441 TYR A CA 1
ATOM 3438 C C . TYR A 1 441 ? 8.588 10.011 -20.975 1.00 83.38 441 TYR A C 1
ATOM 3440 O O . TYR A 1 441 ? 9.107 8.994 -21.427 1.00 83.38 441 TYR A O 1
ATOM 3448 N N . VAL A 1 442 ? 8.012 10.071 -19.773 1.00 87.69 442 VAL A N 1
ATOM 3449 C CA . VAL A 1 442 ? 7.797 8.921 -18.894 1.00 87.69 442 VAL A CA 1
ATOM 3450 C C . VAL A 1 442 ? 6.315 8.802 -18.569 1.00 87.69 442 VAL A C 1
ATOM 3452 O O . VAL A 1 442 ? 5.703 9.729 -18.030 1.00 87.69 442 VAL A O 1
ATOM 3455 N N . LYS A 1 443 ? 5.747 7.644 -18.891 1.00 88.50 443 LYS A N 1
ATOM 3456 C CA . LYS A 1 443 ? 4.406 7.232 -18.478 1.00 88.50 443 LYS A CA 1
ATOM 3457 C C . LYS A 1 443 ? 4.532 6.164 -17.408 1.00 88.50 443 LYS A C 1
ATOM 3459 O O . LYS A 1 443 ? 5.415 5.314 -17.492 1.00 88.50 443 LYS A O 1
ATOM 3464 N N . VAL A 1 444 ? 3.662 6.220 -16.410 1.00 84.94 444 VAL A N 1
ATOM 3465 C CA . VAL A 1 444 ? 3.693 5.303 -15.270 1.00 84.94 444 VAL A CA 1
ATOM 3466 C C . VAL A 1 444 ? 2.390 4.525 -15.244 1.00 84.94 444 VAL A C 1
ATOM 3468 O O . VAL A 1 444 ? 1.325 5.136 -15.223 1.00 84.94 444 VAL A O 1
ATOM 3471 N N . GLY A 1 445 ? 2.474 3.199 -15.254 1.00 80.62 445 GLY A N 1
ATOM 3472 C CA . GLY A 1 445 ? 1.332 2.320 -15.018 1.00 80.62 445 GLY A CA 1
ATOM 3473 C C . GLY A 1 445 ? 1.097 2.096 -13.526 1.00 80.62 445 GLY A C 1
ATOM 3474 O O . GLY A 1 445 ? 2.045 2.131 -12.733 1.00 80.62 445 GLY A O 1
ATOM 3475 N N . TYR A 1 446 ? -0.157 1.852 -13.136 1.00 74.00 446 TYR A N 1
ATOM 3476 C CA . TYR A 1 446 ? -0.526 1.494 -11.758 1.00 74.00 446 TYR A CA 1
ATOM 3477 C C . TYR A 1 446 ? 0.333 0.373 -11.187 1.00 74.00 446 TYR A C 1
ATOM 3479 O O . TYR A 1 446 ? 0.796 0.500 -10.059 1.00 74.00 446 TYR A O 1
ATOM 3487 N N . GLU A 1 447 ? 0.649 -0.632 -11.998 1.00 71.19 447 GLU A N 1
ATOM 3488 C CA . GLU A 1 447 ? 1.435 -1.813 -11.662 1.00 71.19 447 GLU A CA 1
ATOM 3489 C C . GLU A 1 447 ? 2.933 -1.539 -11.428 1.00 71.19 447 GLU A C 1
ATOM 3491 O O . GLU A 1 447 ? 3.716 -2.470 -11.239 1.00 71.19 447 GLU A O 1
ATOM 3496 N N . GLY A 1 448 ? 3.362 -0.273 -11.469 1.00 76.00 448 GLY A N 1
ATOM 3497 C CA . GLY A 1 448 ? 4.765 0.118 -11.342 1.00 76.00 448 GLY A CA 1
ATOM 3498 C C . GLY A 1 448 ? 5.555 -0.016 -12.643 1.00 76.00 448 GLY A C 1
ATOM 3499 O O . GLY A 1 448 ? 6.791 -0.015 -12.614 1.00 76.00 448 GLY A O 1
ATOM 3500 N N . SER A 1 449 ? 4.869 -0.135 -13.785 1.00 83.75 449 SER A N 1
ATOM 3501 C CA . SER A 1 449 ? 5.536 -0.050 -15.082 1.00 83.75 449 SER A CA 1
ATOM 3502 C C . SER A 1 449 ? 5.90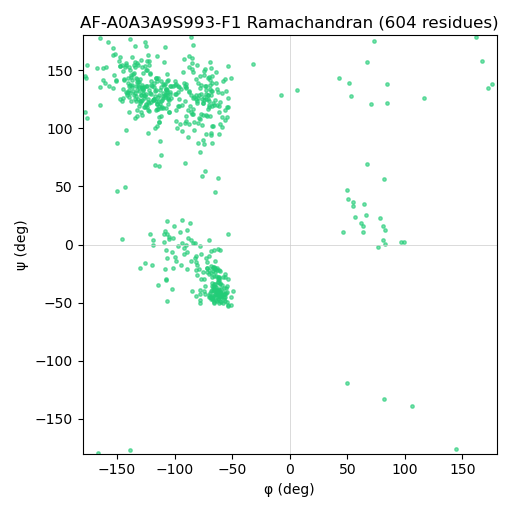9 1.393 -15.414 1.00 83.75 449 SER A C 1
ATOM 3504 O O . SER A 1 449 ? 5.219 2.341 -15.044 1.00 83.75 449 SER A O 1
ATOM 3506 N N . MET A 1 450 ? 7.039 1.559 -16.092 1.00 87.81 450 MET A N 1
ATOM 3507 C CA . MET A 1 450 ? 7.556 2.848 -16.535 1.00 87.81 450 MET A CA 1
ATOM 3508 C C . MET A 1 450 ? 7.865 2.752 -18.024 1.00 87.81 450 MET A C 1
ATOM 3510 O O . MET A 1 450 ? 8.779 2.033 -18.428 1.00 87.81 450 MET A O 1
ATOM 3514 N N . ASP A 1 451 ? 7.085 3.457 -18.832 1.00 89.81 451 ASP A N 1
ATOM 3515 C CA . ASP A 1 451 ? 7.237 3.552 -20.278 1.00 89.81 451 ASP A CA 1
ATOM 3516 C C . ASP A 1 451 ? 7.969 4.854 -20.612 1.00 89.81 451 ASP A C 1
ATOM 3518 O O . ASP A 1 451 ? 7.407 5.947 -20.507 1.00 89.81 451 ASP A O 1
ATOM 3522 N N . PHE A 1 452 ? 9.234 4.728 -21.004 1.00 90.88 452 PHE A N 1
ATOM 3523 C CA . PHE A 1 452 ? 10.098 5.834 -21.395 1.00 90.88 452 PHE A CA 1
ATOM 3524 C C . PHE A 1 452 ? 10.193 5.915 -22.902 1.00 90.88 452 PHE A C 1
ATOM 3526 O O . PHE A 1 452 ? 10.420 4.901 -23.564 1.00 90.88 452 PHE A O 1
ATOM 3533 N N . VAL A 1 453 ? 10.110 7.117 -23.455 1.00 90.44 453 VAL A N 1
ATOM 3534 C CA . VAL A 1 453 ? 10.367 7.301 -24.880 1.00 90.44 453 VAL A CA 1
ATOM 3535 C C . VAL A 1 453 ? 11.140 8.575 -25.167 1.00 90.44 453 VAL A C 1
ATOM 3537 O O . VAL A 1 453 ? 10.919 9.618 -24.551 1.00 90.44 453 VAL A O 1
ATOM 3540 N N . HIS A 1 454 ? 12.013 8.444 -26.158 1.00 90.25 454 HIS A N 1
ATOM 3541 C CA . HIS A 1 454 ? 12.915 9.461 -26.649 1.00 90.25 454 HIS A CA 1
ATOM 3542 C C . HIS A 1 454 ? 12.793 9.584 -28.172 1.00 90.25 454 HIS A C 1
ATOM 3544 O O . HIS A 1 454 ? 12.893 8.596 -28.911 1.00 90.25 454 HIS A O 1
ATOM 3550 N N . ASP A 1 455 ? 12.602 10.809 -28.656 1.00 89.25 455 ASP A N 1
ATOM 3551 C CA . ASP A 1 455 ? 12.605 11.123 -30.084 1.00 89.25 455 ASP A CA 1
ATOM 3552 C C . ASP A 1 455 ? 14.040 11.448 -30.535 1.00 89.25 455 ASP A C 1
ATOM 3554 O O . ASP A 1 455 ? 14.485 12.593 -30.481 1.00 89.25 455 ASP A O 1
ATOM 3558 N N . CYS A 1 456 ? 14.777 10.439 -31.012 1.00 83.69 456 CYS A N 1
ATOM 3559 C CA . CYS A 1 456 ? 16.184 10.590 -31.404 1.00 83.69 456 CYS A CA 1
ATOM 3560 C C . CYS A 1 456 ? 16.379 11.603 -32.545 1.00 83.69 456 CYS A C 1
ATOM 3562 O O . CYS A 1 456 ? 17.301 12.420 -32.533 1.00 83.69 456 CYS A O 1
ATOM 3564 N N . THR A 1 457 ? 15.537 11.510 -33.578 1.00 85.31 457 THR A N 1
ATOM 3565 C CA . THR A 1 457 ? 15.526 12.392 -34.757 1.00 85.31 457 THR A CA 1
ATOM 3566 C C . THR A 1 457 ? 14.116 12.441 -35.361 1.00 85.31 457 THR A C 1
ATOM 3568 O O . THR A 1 457 ? 13.266 11.614 -35.025 1.00 85.31 457 THR A O 1
ATOM 3571 N N . PRO A 1 458 ? 13.817 13.359 -36.308 1.00 85.19 458 PRO A N 1
ATOM 3572 C CA . PRO A 1 458 ? 12.538 13.344 -37.013 1.00 85.19 458 PRO A CA 1
ATOM 3573 C C . PRO A 1 458 ? 12.302 12.018 -37.758 1.00 85.19 458 PRO A C 1
ATOM 3575 O O . PRO A 1 458 ? 12.809 11.813 -38.859 1.00 85.19 458 PRO A O 1
ATOM 3578 N N . GLY A 1 459 ? 11.484 11.142 -37.171 1.00 84.44 459 GLY A N 1
ATOM 3579 C CA . GLY A 1 459 ? 11.161 9.823 -37.719 1.00 84.44 459 GLY A CA 1
ATOM 3580 C C . GLY A 1 459 ? 11.947 8.653 -37.119 1.00 84.44 459 GLY A C 1
ATOM 3581 O O . GLY A 1 459 ? 11.715 7.530 -37.569 1.00 84.44 459 GLY A O 1
ATOM 3582 N N . CYS A 1 460 ? 12.814 8.888 -36.128 1.00 89.31 460 CYS A N 1
ATOM 3583 C CA . CYS A 1 460 ? 13.454 7.849 -35.319 1.00 89.31 460 CYS A CA 1
ATOM 3584 C C . CYS A 1 460 ? 13.053 8.008 -33.849 1.00 89.31 460 CYS A C 1
ATOM 3586 O O . CYS A 1 460 ? 13.244 9.080 -33.278 1.00 89.31 460 CYS A O 1
ATOM 3588 N N . GLN A 1 461 ? 12.510 6.951 -33.253 1.00 91.19 461 GLN A N 1
ATOM 3589 C CA . GLN A 1 461 ? 12.046 6.940 -31.869 1.00 91.19 461 GLN A CA 1
ATOM 3590 C C . GLN A 1 461 ? 12.589 5.709 -31.142 1.00 91.19 461 GLN A C 1
ATOM 3592 O O . GLN A 1 461 ? 12.607 4.617 -31.715 1.00 91.19 461 GLN A O 1
ATOM 3597 N N . TYR A 1 462 ? 12.991 5.889 -29.887 1.00 91.06 462 TYR A N 1
ATOM 3598 C CA . TYR A 1 462 ? 13.341 4.816 -28.963 1.00 91.06 462 TYR A CA 1
ATOM 3599 C C . TYR A 1 462 ? 12.286 4.772 -27.854 1.00 91.06 462 TYR A C 1
ATOM 3601 O O . TYR A 1 462 ? 12.143 5.729 -27.103 1.00 91.06 462 TYR A O 1
ATOM 3609 N N . HIS A 1 463 ? 11.559 3.661 -27.738 1.00 91.50 463 HIS A N 1
ATOM 3610 C CA . HIS A 1 463 ? 10.709 3.321 -26.596 1.00 91.50 463 HIS A CA 1
ATOM 3611 C C . HIS A 1 463 ? 11.321 2.202 -25.741 1.00 91.50 463 HIS A C 1
ATOM 3613 O O . HIS A 1 463 ? 11.738 1.180 -26.271 1.00 91.50 463 HIS A O 1
ATOM 3619 N N . ALA A 1 464 ? 11.349 2.370 -24.422 1.00 90.88 464 ALA A N 1
ATOM 3620 C CA . ALA A 1 464 ? 11.750 1.347 -23.462 1.00 90.88 464 ALA A CA 1
ATOM 3621 C C . ALA A 1 464 ? 10.706 1.233 -22.343 1.00 90.88 464 ALA A C 1
ATOM 3623 O O . ALA A 1 464 ? 10.179 2.241 -21.872 1.00 90.88 464 ALA A O 1
ATOM 3624 N N . LYS A 1 465 ? 10.407 0.010 -21.901 1.00 89.12 465 LYS A N 1
ATOM 3625 C CA . LYS A 1 465 ? 9.469 -0.264 -20.807 1.00 89.12 465 LYS A CA 1
ATOM 3626 C C . LYS A 1 465 ? 10.158 -1.057 -19.709 1.00 89.12 465 LYS A C 1
ATOM 3628 O O . LYS A 1 465 ? 10.677 -2.155 -19.937 1.00 89.12 465 LYS A O 1
ATOM 3633 N N . TYR A 1 466 ? 10.083 -0.521 -18.501 1.00 87.62 466 TYR A N 1
ATOM 3634 C CA . TYR A 1 466 ? 10.601 -1.132 -17.286 1.00 87.62 466 TYR A CA 1
ATOM 3635 C C . TYR A 1 466 ? 9.466 -1.460 -16.327 1.00 87.62 466 TYR A C 1
ATOM 3637 O O . TYR A 1 466 ? 8.365 -0.922 -16.437 1.00 87.62 466 TYR A O 1
ATOM 3645 N N . ILE A 1 467 ? 9.748 -2.331 -15.368 1.00 82.88 467 ILE A N 1
ATOM 3646 C CA . ILE A 1 467 ? 8.890 -2.592 -14.220 1.00 82.88 467 ILE A CA 1
ATOM 3647 C C . ILE A 1 467 ? 9.715 -2.443 -12.945 1.00 82.88 467 ILE A C 1
ATOM 3649 O O . ILE A 1 467 ? 10.850 -2.923 -12.866 1.00 82.88 467 ILE A O 1
ATOM 3653 N N . LEU A 1 468 ? 9.169 -1.734 -11.961 1.00 78.56 468 LEU A N 1
ATOM 3654 C CA . LEU A 1 468 ? 9.706 -1.747 -10.607 1.00 78.56 468 LEU A CA 1
ATOM 3655 C C . LEU A 1 468 ? 9.399 -3.115 -9.998 1.00 78.56 468 LEU A C 1
ATOM 3657 O O . LEU A 1 468 ? 8.242 -3.518 -9.992 1.00 78.56 468 LEU A O 1
ATOM 3661 N N . MET A 1 469 ? 10.412 -3.827 -9.516 1.00 75.06 469 MET A N 1
ATOM 3662 C CA . MET A 1 469 ? 10.279 -5.127 -8.855 1.00 75.06 469 MET A CA 1
ATOM 3663 C C . MET A 1 469 ? 10.137 -4.945 -7.336 1.00 75.06 469 MET A C 1
ATOM 3665 O O . MET A 1 469 ? 10.521 -3.915 -6.784 1.00 75.06 469 MET A O 1
ATOM 3669 N N . ALA A 1 470 ? 9.599 -5.951 -6.640 1.00 66.88 470 ALA A N 1
ATOM 3670 C CA . ALA A 1 470 ? 9.380 -5.907 -5.186 1.00 66.88 470 ALA A CA 1
ATOM 3671 C C . ALA A 1 470 ? 10.671 -5.729 -4.356 1.00 66.88 470 ALA A C 1
ATOM 3673 O O . ALA A 1 470 ? 10.624 -5.253 -3.227 1.00 66.88 470 ALA A O 1
ATOM 3674 N N . ASP A 1 471 ? 11.829 -6.088 -4.916 1.00 66.88 471 ASP A N 1
ATOM 3675 C CA . ASP A 1 471 ? 13.152 -5.888 -4.311 1.00 66.88 471 ASP A CA 1
ATOM 3676 C C . ASP A 1 471 ? 13.752 -4.492 -4.589 1.00 66.88 471 ASP A C 1
ATOM 3678 O O . ASP A 1 471 ? 14.894 -4.212 -4.216 1.00 66.88 471 ASP A O 1
ATOM 3682 N N . GLY A 1 472 ? 12.998 -3.613 -5.259 1.00 66.50 472 GLY A N 1
ATOM 3683 C CA . GLY A 1 472 ? 13.406 -2.248 -5.588 1.00 66.50 472 GLY A CA 1
ATOM 3684 C C . GLY A 1 472 ? 14.308 -2.146 -6.808 1.00 66.50 472 GLY A C 1
ATOM 3685 O O . GLY A 1 472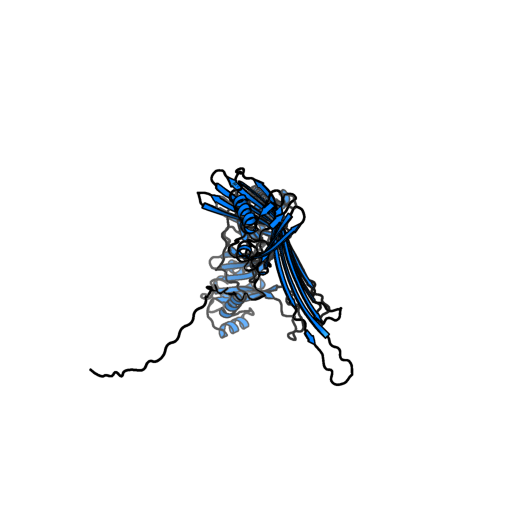 ? 14.778 -1.052 -7.128 1.00 66.50 472 GLY A O 1
ATOM 3686 N N . THR A 1 473 ? 14.568 -3.260 -7.495 1.00 75.00 473 THR A N 1
ATOM 3687 C CA . THR A 1 473 ? 15.269 -3.234 -8.776 1.00 75.00 473 THR A CA 1
ATOM 3688 C C . THR A 1 473 ? 14.326 -2.795 -9.889 1.00 75.00 473 THR A C 1
ATOM 3690 O O . THR A 1 473 ? 13.131 -3.088 -9.889 1.00 75.00 473 THR A O 1
ATOM 3693 N N . VAL A 1 474 ? 14.869 -2.063 -10.857 1.00 80.44 474 VAL A N 1
ATOM 3694 C CA . VAL A 1 474 ? 14.142 -1.678 -12.065 1.00 80.44 474 VAL A CA 1
ATOM 3695 C C . VAL A 1 474 ? 14.547 -2.646 -13.162 1.00 80.44 474 VAL A C 1
ATOM 3697 O O . VAL A 1 474 ? 15.717 -2.707 -13.541 1.00 80.44 474 VAL A O 1
ATOM 3700 N N . LYS A 1 475 ? 13.589 -3.433 -13.648 1.00 83.62 475 LYS A N 1
ATOM 3701 C CA . LYS A 1 475 ? 13.838 -4.479 -14.636 1.00 83.62 475 LYS A CA 1
ATOM 3702 C C . LYS A 1 475 ? 13.305 -4.076 -15.996 1.00 83.62 475 LYS A C 1
ATOM 3704 O O . LYS A 1 475 ? 12.142 -3.709 -16.133 1.00 83.62 475 LYS A O 1
ATOM 3709 N N . GLU A 1 476 ? 14.154 -4.184 -17.006 1.00 88.00 476 GLU A N 1
ATOM 3710 C CA . GLU A 1 476 ? 13.767 -3.946 -18.388 1.00 88.00 476 GLU A CA 1
ATOM 3711 C C . GLU A 1 476 ? 12.935 -5.115 -18.923 1.00 88.00 476 GLU A C 1
ATOM 3713 O O . GLU A 1 476 ? 13.327 -6.282 -18.836 1.00 88.00 476 GLU A O 1
ATOM 3718 N N . MET A 1 477 ? 11.764 -4.798 -19.468 1.00 87.81 477 MET A N 1
ATOM 3719 C CA . MET A 1 477 ? 10.823 -5.791 -19.988 1.00 87.81 477 MET A CA 1
ATOM 3720 C C . MET A 1 477 ? 10.776 -5.788 -21.513 1.00 87.81 477 MET A C 1
ATOM 3722 O O . MET A 1 477 ? 10.488 -6.825 -22.127 1.00 87.81 477 MET A O 1
ATOM 3726 N N . TYR A 1 478 ? 11.024 -4.625 -22.110 1.00 89.50 478 TYR A N 1
ATOM 3727 C CA . TYR A 1 478 ? 10.815 -4.367 -23.522 1.00 89.50 478 TYR A CA 1
ATOM 3728 C C . TYR A 1 478 ? 11.591 -3.132 -23.977 1.00 89.50 478 TYR A C 1
ATOM 3730 O O . TYR A 1 478 ? 11.600 -2.120 -23.280 1.00 89.50 478 TYR A O 1
ATOM 3738 N N . GLU A 1 479 ? 12.140 -3.198 -25.184 1.00 91.88 479 GLU A N 1
ATOM 3739 C CA . GLU A 1 479 ? 12.702 -2.048 -25.892 1.00 91.88 479 GLU A CA 1
ATOM 3740 C C . GLU A 1 479 ? 12.326 -2.081 -27.376 1.00 91.88 479 GLU A C 1
ATOM 3742 O O . GLU A 1 479 ? 12.130 -3.137 -27.983 1.00 91.88 479 GLU A O 1
ATOM 3747 N N . GLU A 1 480 ? 12.216 -0.905 -27.978 1.00 92.56 480 GLU A N 1
ATOM 3748 C CA . GLU A 1 480 ? 11.904 -0.709 -29.382 1.00 92.56 480 GLU A CA 1
ATOM 3749 C C . GLU A 1 480 ? 12.643 0.511 -29.934 1.00 92.56 480 GLU A C 1
ATOM 3751 O O . GLU A 1 480 ? 12.468 1.627 -29.456 1.00 92.56 480 GLU A O 1
ATOM 3756 N N . ILE A 1 481 ? 13.389 0.308 -31.020 1.00 93.62 481 ILE A N 1
ATOM 3757 C CA . ILE A 1 481 ? 13.929 1.379 -31.859 1.00 93.62 481 ILE A CA 1
ATOM 3758 C C . ILE A 1 481 ? 13.189 1.343 -33.190 1.00 93.62 481 ILE A C 1
ATOM 3760 O O . ILE A 1 481 ? 13.284 0.369 -33.946 1.00 93.62 481 ILE A O 1
ATOM 3764 N N . LYS A 1 482 ? 12.472 2.420 -33.502 1.00 94.25 482 LYS A N 1
ATOM 3765 C CA . LYS A 1 482 ? 11.671 2.559 -34.716 1.00 94.25 482 LYS A CA 1
ATOM 3766 C C . LYS A 1 482 ? 12.237 3.640 -35.625 1.00 94.25 482 LYS A C 1
ATOM 3768 O O . LYS A 1 482 ? 12.210 4.813 -35.274 1.00 94.25 482 LYS A O 1
ATOM 3773 N N . GLN A 1 483 ? 12.623 3.258 -36.843 1.00 95.50 483 GLN A N 1
ATOM 3774 C CA . GLN A 1 483 ? 12.905 4.188 -37.939 1.00 95.50 483 GLN A CA 1
ATOM 3775 C C . GLN A 1 483 ? 11.762 4.162 -38.959 1.00 95.50 483 GLN A C 1
ATOM 3777 O O . GLN A 1 483 ? 11.454 3.124 -39.551 1.00 95.50 483 GLN A O 1
ATOM 3782 N N . GLY A 1 484 ? 11.176 5.327 -39.232 1.00 92.69 484 GLY A N 1
ATOM 3783 C CA . GLY A 1 484 ? 10.039 5.477 -40.144 1.00 92.69 484 GLY A CA 1
ATOM 3784 C C . GLY A 1 484 ? 10.337 5.106 -41.600 1.00 92.69 484 GLY A C 1
ATOM 3785 O O . GLY A 1 484 ? 9.425 4.693 -42.318 1.00 92.69 484 GLY A O 1
ATOM 3786 N N . LYS A 1 485 ? 11.597 5.220 -42.047 1.00 95.25 485 LYS A N 1
ATOM 3787 C CA . LYS A 1 485 ? 12.056 4.736 -43.360 1.00 95.25 485 LYS A CA 1
ATOM 3788 C C . LYS A 1 485 ? 13.445 4.124 -43.290 1.00 95.25 485 LYS A C 1
ATOM 3790 O O . LYS A 1 485 ? 14.387 4.783 -42.865 1.00 95.25 485 LYS A O 1
ATOM 3795 N N . ILE A 1 486 ? 13.610 2.928 -43.841 1.00 95.38 486 ILE A N 1
ATOM 3796 C CA . ILE A 1 486 ? 14.917 2.255 -43.910 1.00 95.38 486 ILE A CA 1
ATOM 3797 C C . ILE A 1 486 ? 15.942 3.108 -44.675 1.00 95.38 486 ILE A C 1
ATOM 3799 O O . ILE A 1 486 ? 17.104 3.148 -44.295 1.00 95.38 486 ILE A O 1
ATOM 3803 N N . SER A 1 487 ? 15.525 3.853 -45.706 1.00 95.25 487 SER A N 1
ATOM 3804 C CA . SER A 1 487 ? 16.425 4.733 -46.469 1.00 95.25 487 SER A CA 1
ATOM 3805 C C . SER A 1 487 ? 17.059 5.850 -45.634 1.00 95.25 487 SER A C 1
ATOM 3807 O O . SER A 1 487 ? 18.069 6.413 -46.033 1.00 95.25 487 SER A O 1
ATOM 3809 N N . GLU A 1 488 ? 16.458 6.217 -44.500 1.00 94.81 488 GLU A N 1
ATOM 3810 C CA . GLU A 1 488 ? 16.996 7.257 -43.613 1.00 94.81 488 GLU A CA 1
ATOM 3811 C C . GLU A 1 488 ? 18.169 6.743 -42.759 1.00 94.81 488 GLU A C 1
ATOM 3813 O O . GLU A 1 488 ? 18.864 7.554 -42.156 1.00 94.81 488 GLU A O 1
ATOM 3818 N N . LEU A 1 489 ? 18.452 5.434 -42.775 1.00 94.50 489 LEU A N 1
ATOM 3819 C CA . LEU A 1 489 ? 19.632 4.823 -42.146 1.00 94.50 489 LEU A CA 1
ATOM 3820 C C . LEU A 1 489 ? 20.923 4.996 -42.969 1.00 94.50 489 LEU A C 1
ATOM 3822 O O . LEU A 1 489 ? 21.989 4.559 -42.542 1.00 94.50 489 LEU A O 1
ATOM 3826 N N . GLU A 1 490 ? 20.856 5.639 -44.142 1.00 90.75 490 GLU A N 1
ATOM 3827 C CA . GLU A 1 490 ? 22.053 6.172 -44.813 1.00 90.75 490 GLU A CA 1
ATOM 3828 C C . GLU A 1 490 ? 22.682 7.332 -44.017 1.00 90.75 490 GLU A C 1
ATOM 3830 O O . GLU A 1 490 ? 23.869 7.625 -44.185 1.00 90.75 490 GLU A O 1
ATOM 3835 N N . ASP A 1 491 ? 21.889 7.995 -43.166 1.00 91.94 491 ASP A N 1
ATOM 3836 C CA . ASP A 1 491 ? 22.342 9.046 -42.262 1.00 91.94 491 ASP A CA 1
ATOM 3837 C C . ASP A 1 491 ? 22.986 8.436 -41.007 1.00 91.94 491 ASP A C 1
ATOM 3839 O O . ASP A 1 491 ? 22.368 7.647 -40.288 1.00 91.94 491 ASP A O 1
ATOM 3843 N N . GLU A 1 492 ? 24.236 8.816 -40.737 1.00 89.44 492 GLU A N 1
ATOM 3844 C CA . GLU A 1 492 ? 25.018 8.285 -39.614 1.00 89.44 492 GLU A CA 1
ATOM 3845 C C . GLU A 1 492 ? 24.385 8.596 -38.249 1.00 89.44 492 GLU A C 1
ATOM 3847 O O . GLU A 1 492 ? 24.560 7.816 -37.318 1.00 89.44 492 GLU A O 1
ATOM 3852 N N . THR A 1 493 ? 23.629 9.691 -38.109 1.00 87.38 493 THR A N 1
ATOM 3853 C CA . THR A 1 493 ? 22.946 10.029 -36.853 1.00 87.38 493 THR A CA 1
ATOM 3854 C C . THR A 1 493 ? 21.795 9.065 -36.576 1.00 87.38 493 THR A C 1
ATOM 3856 O O . THR A 1 493 ? 21.686 8.566 -35.460 1.00 87.38 493 THR A O 1
ATOM 3859 N N . ASN A 1 494 ? 20.986 8.737 -37.587 1.00 88.12 494 ASN A N 1
ATOM 3860 C CA . ASN A 1 494 ? 19.908 7.749 -37.443 1.00 88.12 494 ASN A CA 1
ATOM 3861 C C . ASN A 1 494 ? 20.466 6.339 -37.225 1.00 88.12 494 ASN A C 1
ATOM 3863 O O . ASN A 1 494 ? 19.947 5.571 -36.418 1.00 88.12 494 ASN A O 1
ATOM 3867 N N . LEU A 1 495 ? 21.547 6.002 -37.933 1.00 90.62 495 LEU A N 1
ATOM 3868 C CA . LEU A 1 495 ? 22.199 4.701 -37.821 1.00 90.62 495 LEU A CA 1
ATOM 3869 C C . LEU A 1 495 ? 22.865 4.496 -36.452 1.00 90.62 495 LEU A C 1
ATOM 3871 O O . LEU A 1 495 ? 22.890 3.374 -35.949 1.00 90.62 495 LEU A O 1
ATOM 3875 N N . ALA A 1 496 ? 23.380 5.566 -35.837 1.00 88.75 496 ALA A N 1
ATOM 3876 C CA . ALA A 1 496 ? 24.049 5.513 -34.539 1.00 88.75 496 ALA A CA 1
ATOM 3877 C C . ALA A 1 496 ? 23.129 5.100 -33.378 1.00 88.75 496 ALA A C 1
ATOM 3879 O O . ALA A 1 496 ? 23.639 4.629 -32.364 1.00 88.75 496 ALA A O 1
ATOM 3880 N N . VAL A 1 497 ? 21.804 5.222 -33.528 1.00 87.25 497 VAL A N 1
ATOM 3881 C CA . VAL A 1 497 ? 20.825 4.769 -32.522 1.00 87.25 497 VAL A CA 1
ATOM 3882 C C . VAL A 1 497 ? 20.809 3.238 -32.403 1.00 87.25 497 VAL A C 1
ATOM 3884 O O . VAL A 1 497 ? 20.530 2.701 -31.338 1.00 87.25 497 VAL A O 1
ATOM 3887 N N . PHE A 1 498 ? 21.151 2.517 -33.476 1.00 90.69 498 PHE A N 1
ATOM 3888 C CA . PHE A 1 498 ? 21.182 1.052 -33.492 1.00 90.69 498 PHE A CA 1
ATOM 3889 C C . PHE A 1 498 ? 22.521 0.496 -32.960 1.00 90.69 498 PHE A C 1
ATOM 3891 O O . PHE A 1 498 ? 23.549 1.189 -33.056 1.00 90.69 498 PHE A O 1
ATOM 3898 N N . PRO A 1 499 ? 22.546 -0.758 -32.451 1.00 90.50 499 PRO A N 1
ATOM 3899 C CA . PRO A 1 499 ? 23.768 -1.409 -31.969 1.00 90.50 499 PRO A CA 1
ATOM 3900 C C . PRO A 1 499 ? 24.861 -1.453 -33.033 1.00 90.50 499 PRO A C 1
ATOM 3902 O O . PRO A 1 499 ? 24.571 -1.650 -34.214 1.00 90.50 499 PRO A O 1
ATOM 3905 N N . GLU A 1 500 ? 26.119 -1.270 -32.624 1.00 91.19 500 GLU A N 1
ATOM 3906 C CA . GLU A 1 500 ? 27.263 -1.141 -33.537 1.00 91.19 500 GLU A CA 1
ATOM 3907 C C . GLU A 1 500 ? 27.404 -2.352 -34.472 1.00 91.19 500 GLU A C 1
ATOM 3909 O O . GLU A 1 500 ? 27.691 -2.183 -35.660 1.00 91.19 500 GLU A O 1
ATOM 3914 N N . GLU A 1 501 ? 27.126 -3.551 -33.962 1.00 92.00 501 GLU A N 1
ATOM 3915 C CA . GLU A 1 501 ? 27.155 -4.819 -34.690 1.00 92.00 501 GLU A CA 1
ATOM 3916 C C . GLU A 1 501 ? 26.160 -4.894 -35.859 1.00 92.00 501 GLU A C 1
ATOM 3918 O O . GLU A 1 501 ? 26.434 -5.570 -36.853 1.00 92.00 501 GLU A O 1
ATOM 3923 N N . ASP A 1 502 ? 25.046 -4.163 -35.784 1.00 93.44 502 ASP A N 1
ATOM 3924 C CA . ASP A 1 502 ? 23.975 -4.209 -36.780 1.00 93.44 502 ASP A CA 1
ATOM 3925 C C . ASP A 1 502 ? 24.124 -3.114 -37.852 1.00 93.44 502 ASP A C 1
ATOM 3927 O O . ASP A 1 502 ? 23.548 -3.211 -38.943 1.00 93.44 502 ASP A O 1
ATOM 3931 N N . ARG A 1 503 ? 24.925 -2.070 -37.585 1.00 94.12 503 ARG A N 1
ATOM 3932 C CA . ARG A 1 503 ? 24.984 -0.843 -38.406 1.00 94.12 503 ARG A CA 1
ATOM 3933 C C . ARG A 1 503 ? 25.386 -1.090 -39.856 1.00 94.12 503 ARG A C 1
ATOM 3935 O O . ARG A 1 503 ? 24.764 -0.540 -40.762 1.00 94.12 503 ARG A O 1
ATOM 3942 N N . GLU A 1 504 ? 26.403 -1.915 -40.112 1.00 94.94 504 GLU A N 1
ATOM 3943 C CA . GLU A 1 504 ? 26.837 -2.202 -41.491 1.00 94.94 504 GLU A CA 1
ATOM 3944 C C . GLU A 1 504 ? 25.729 -2.889 -42.302 1.00 94.94 504 GLU A C 1
ATOM 3946 O O . GLU A 1 504 ? 25.484 -2.552 -43.465 1.00 94.94 504 GLU A O 1
ATOM 3951 N N . THR A 1 505 ? 25.021 -3.823 -41.670 1.00 95.25 505 THR A N 1
ATOM 3952 C CA . THR A 1 505 ? 23.921 -4.569 -42.282 1.00 95.25 505 THR A CA 1
ATOM 3953 C C . THR A 1 505 ? 22.726 -3.663 -42.558 1.00 95.25 505 THR A C 1
ATOM 3955 O O . THR A 1 505 ? 22.197 -3.661 -43.672 1.00 95.25 505 THR A O 1
ATOM 3958 N N . LEU A 1 506 ? 22.338 -2.841 -41.582 1.00 95.81 506 LEU A N 1
ATOM 3959 C CA . LEU A 1 506 ? 21.249 -1.872 -41.706 1.00 95.81 506 LEU A CA 1
ATOM 3960 C C . LEU A 1 506 ? 21.527 -0.825 -42.791 1.00 95.81 506 LEU A C 1
ATOM 3962 O O . LEU A 1 506 ? 20.655 -0.533 -43.612 1.00 95.81 506 LEU A O 1
ATOM 3966 N N . LYS A 1 507 ? 22.767 -0.335 -42.872 1.00 96.19 507 LYS A N 1
ATOM 3967 C CA . LYS A 1 507 ? 23.209 0.555 -43.951 1.00 96.19 507 LYS A CA 1
ATOM 3968 C C . LYS A 1 507 ? 23.116 -0.124 -45.316 1.00 96.19 507 LYS A C 1
ATOM 3970 O O . LYS A 1 507 ? 22.605 0.459 -46.269 1.00 96.19 507 LYS A O 1
ATOM 3975 N N . SER A 1 508 ? 23.522 -1.392 -45.410 1.00 95.00 508 SER A N 1
ATOM 3976 C CA . SER A 1 508 ? 23.358 -2.170 -46.643 1.00 95.00 508 SER A CA 1
ATOM 3977 C C . SER A 1 508 ? 21.885 -2.333 -47.036 1.00 95.00 508 SER A C 1
ATOM 3979 O O . SER A 1 508 ? 21.557 -2.242 -48.222 1.00 95.00 508 SER A O 1
ATOM 3981 N N . MET A 1 509 ? 20.981 -2.539 -46.072 1.00 94.44 509 MET A N 1
ATOM 3982 C CA . MET A 1 509 ? 19.536 -2.579 -46.329 1.00 94.44 509 MET A CA 1
ATOM 3983 C C . MET A 1 509 ? 19.022 -1.240 -46.869 1.00 94.44 509 MET A C 1
ATOM 3985 O O . MET A 1 509 ? 18.278 -1.243 -47.848 1.00 94.44 509 MET A O 1
ATOM 3989 N N . ALA A 1 510 ? 19.457 -0.113 -46.302 1.00 95.31 510 ALA A N 1
ATOM 3990 C CA . ALA A 1 510 ? 19.097 1.225 -46.779 1.00 95.31 510 ALA A CA 1
ATOM 3991 C C . ALA A 1 510 ? 19.473 1.455 -48.248 1.00 95.31 510 ALA A C 1
ATOM 3993 O O . ALA A 1 510 ? 18.650 1.943 -49.024 1.00 95.31 510 ALA A O 1
ATOM 3994 N N . GLU A 1 511 ? 20.667 1.012 -48.648 1.00 93.88 511 GLU A N 1
ATOM 3995 C CA . GLU A 1 511 ? 21.190 1.208 -50.004 1.00 93.88 511 GLU A CA 1
ATOM 3996 C C . GLU A 1 511 ? 20.579 0.257 -51.051 1.00 93.88 511 GLU A C 1
ATOM 3998 O O . GLU A 1 511 ? 20.524 0.584 -52.241 1.00 93.88 511 GLU A O 1
ATOM 4003 N N . SER A 1 512 ? 20.176 -0.954 -50.645 1.00 91.75 512 SER A N 1
ATOM 4004 C CA . SER A 1 512 ? 19.892 -2.054 -51.585 1.00 91.75 512 SER A CA 1
ATOM 4005 C C . SER A 1 512 ? 18.464 -2.594 -51.560 1.00 91.75 512 SER A C 1
ATOM 4007 O O . SER A 1 512 ? 18.059 -3.258 -52.521 1.00 91.75 512 SER A O 1
ATOM 4009 N N . LEU A 1 513 ? 17.689 -2.318 -50.508 1.00 90.88 513 LEU A N 1
ATOM 4010 C CA . LEU A 1 513 ? 16.328 -2.822 -50.381 1.00 90.88 513 LEU A CA 1
ATOM 4011 C C . LEU A 1 513 ? 15.360 -1.980 -51.227 1.00 90.88 513 LEU A C 1
ATOM 4013 O O . LEU A 1 513 ? 15.258 -0.763 -51.090 1.00 90.88 513 LEU A O 1
ATOM 4017 N N . ASP A 1 514 ? 14.593 -2.636 -52.095 1.00 89.94 514 ASP A N 1
ATOM 4018 C CA . ASP A 1 514 ? 13.696 -1.991 -53.065 1.00 89.94 514 ASP A CA 1
ATOM 4019 C C . ASP A 1 514 ? 12.535 -1.210 -52.427 1.00 89.94 514 ASP A C 1
ATOM 4021 O O . ASP A 1 514 ? 11.972 -0.309 -53.052 1.00 89.94 514 ASP A O 1
ATOM 4025 N N . ILE A 1 515 ? 12.206 -1.527 -51.176 1.00 88.81 515 ILE A N 1
ATOM 4026 C CA . ILE A 1 515 ? 11.160 -0.873 -50.380 1.00 88.81 515 ILE A CA 1
ATOM 4027 C C . ILE A 1 515 ? 11.705 0.141 -49.363 1.00 88.81 515 ILE A C 1
ATOM 4029 O O . ILE A 1 515 ? 10.919 0.689 -48.592 1.00 88.81 515 ILE A O 1
ATOM 4033 N N . ALA A 1 516 ? 13.012 0.431 -49.352 1.00 91.38 516 ALA A N 1
ATOM 4034 C CA . ALA A 1 516 ? 13.636 1.229 -48.291 1.00 91.38 516 ALA A CA 1
ATOM 4035 C C . ALA A 1 516 ? 13.031 2.638 -48.114 1.00 91.38 516 ALA A C 1
ATOM 4037 O O . ALA A 1 516 ? 13.028 3.181 -47.015 1.00 91.38 516 ALA A O 1
ATOM 4038 N N . GLN A 1 517 ? 12.483 3.218 -49.187 1.00 91.06 517 GLN A N 1
ATOM 4039 C CA . GLN A 1 517 ? 11.855 4.547 -49.175 1.00 91.06 517 GLN A CA 1
ATOM 4040 C C . GLN A 1 517 ? 10.404 4.564 -48.673 1.00 91.06 517 GLN A C 1
ATOM 4042 O O . GLN A 1 517 ? 9.834 5.643 -48.505 1.00 91.06 517 GLN A O 1
ATOM 4047 N N . ILE A 1 518 ? 9.768 3.401 -48.520 1.00 89.88 518 ILE A N 1
ATOM 4048 C CA . ILE A 1 518 ? 8.343 3.294 -48.162 1.00 89.88 518 ILE A CA 1
ATOM 4049 C C . ILE A 1 518 ? 8.088 2.426 -46.931 1.00 89.88 518 ILE A C 1
ATOM 4051 O O . ILE A 1 518 ? 6.987 2.483 -46.392 1.00 89.88 518 ILE A O 1
ATOM 4055 N N . ALA A 1 519 ? 9.069 1.626 -46.516 1.00 92.19 519 ALA A N 1
ATOM 4056 C CA . ALA A 1 519 ? 8.991 0.759 -45.353 1.00 92.19 519 ALA A CA 1
ATOM 4057 C C . ALA A 1 519 ? 9.864 1.306 -44.223 1.00 92.19 519 ALA A C 1
ATOM 4059 O O . ALA A 1 519 ? 10.996 1.737 -44.468 1.00 92.19 519 ALA A O 1
ATOM 4060 N N . GLY A 1 520 ? 9.341 1.248 -43.002 1.00 94.25 520 GLY A N 1
ATOM 4061 C CA . GLY A 1 520 ? 10.122 1.447 -41.789 1.00 94.25 520 GLY A CA 1
ATOM 4062 C C . GLY A 1 520 ? 10.812 0.161 -41.347 1.00 94.25 520 GLY A C 1
ATOM 4063 O O . GLY A 1 520 ? 10.551 -0.925 -41.876 1.00 94.25 520 GLY A O 1
ATOM 4064 N N . ILE A 1 521 ? 11.683 0.284 -40.355 1.00 95.44 521 ILE A N 1
ATOM 4065 C CA . ILE A 1 521 ? 12.267 -0.856 -39.655 1.00 95.44 521 ILE A CA 1
ATOM 4066 C C . ILE A 1 521 ? 12.196 -0.624 -38.159 1.00 95.44 521 ILE A C 1
ATOM 4068 O O . ILE A 1 521 ? 12.391 0.489 -37.673 1.00 95.44 521 ILE A O 1
ATOM 4072 N N . ILE A 1 522 ? 11.883 -1.700 -37.456 1.00 95.56 522 ILE A N 1
ATOM 4073 C CA . ILE A 1 522 ? 11.757 -1.739 -36.014 1.00 95.56 522 ILE A CA 1
ATOM 4074 C C . ILE A 1 522 ? 12.736 -2.794 -35.521 1.00 95.56 522 ILE A C 1
ATOM 4076 O O . ILE A 1 522 ? 12.634 -3.951 -35.929 1.00 95.56 522 ILE A O 1
ATOM 4080 N N . ARG A 1 523 ? 13.674 -2.408 -34.661 1.00 94.69 523 ARG A N 1
ATOM 4081 C CA . ARG A 1 523 ? 14.381 -3.357 -33.798 1.00 94.69 523 ARG A CA 1
ATOM 4082 C C . ARG A 1 523 ? 13.580 -3.430 -32.511 1.00 94.69 523 ARG A C 1
ATOM 4084 O O . ARG A 1 523 ? 13.333 -2.387 -31.918 1.00 94.69 523 ARG A O 1
ATOM 4091 N N . PHE A 1 524 ? 13.139 -4.613 -32.113 1.00 92.50 524 PHE A N 1
ATOM 4092 C CA . PHE A 1 524 ? 12.407 -4.776 -30.863 1.00 92.50 524 PHE A CA 1
ATOM 4093 C C . PHE A 1 524 ? 13.043 -5.880 -30.020 1.00 92.50 524 PHE A C 1
ATOM 4095 O O . PHE A 1 524 ? 13.386 -6.947 -30.536 1.00 92.50 524 PHE A O 1
ATOM 4102 N N . GLY A 1 525 ? 13.211 -5.599 -28.734 1.00 91.62 525 GLY A N 1
ATOM 4103 C CA . GLY A 1 525 ? 13.673 -6.517 -27.709 1.00 91.62 525 GLY A CA 1
ATOM 4104 C C . GLY A 1 525 ? 12.535 -6.871 -26.763 1.00 91.62 525 GLY A C 1
ATOM 4105 O O . GLY A 1 525 ? 11.755 -6.010 -26.359 1.00 91.62 525 GLY A O 1
ATOM 4106 N N . ILE A 1 526 ? 12.418 -8.145 -26.402 1.00 89.62 526 ILE A N 1
ATOM 4107 C CA . ILE A 1 526 ? 11.492 -8.584 -25.358 1.00 89.62 526 ILE A CA 1
ATOM 4108 C C . ILE A 1 526 ? 12.232 -9.478 -24.372 1.00 89.62 526 ILE A C 1
ATOM 4110 O O . ILE A 1 526 ? 12.995 -10.362 -24.765 1.00 89.62 526 ILE A O 1
ATOM 4114 N N . SER A 1 527 ? 12.003 -9.250 -23.082 1.00 86.31 527 SER A N 1
ATOM 4115 C CA . SER A 1 527 ? 12.481 -10.147 -22.035 1.00 86.31 527 SER A CA 1
ATOM 4116 C C . SER A 1 527 ? 11.907 -11.551 -22.268 1.00 86.31 527 SER A C 1
ATOM 4118 O O . SER A 1 527 ? 10.698 -11.694 -22.451 1.00 86.31 527 SER A O 1
ATOM 4120 N N . GLU A 1 528 ? 12.726 -12.598 -22.257 1.00 82.12 528 GLU A N 1
ATOM 4121 C CA . GLU A 1 528 ? 12.322 -14.004 -22.297 1.00 82.12 528 GLU A CA 1
ATOM 4122 C C . GLU A 1 528 ? 13.093 -14.808 -21.247 1.00 82.12 528 GLU A C 1
ATOM 4124 O O . GLU A 1 528 ? 14.287 -14.596 -21.055 1.00 82.12 528 GLU A O 1
ATOM 4129 N N . LYS A 1 529 ? 12.432 -15.792 -20.621 1.00 73.12 529 LYS A N 1
ATOM 4130 C CA . LYS A 1 529 ? 13.134 -16.764 -19.778 1.00 73.12 529 LYS A CA 1
ATOM 4131 C C . LYS A 1 529 ? 14.063 -17.578 -20.663 1.00 73.12 529 LYS A C 1
ATOM 4133 O O . LYS A 1 529 ? 13.594 -18.182 -21.639 1.00 73.12 529 LYS A O 1
ATOM 4138 N N . ASP A 1 530 ? 15.348 -17.607 -20.328 1.00 59.88 530 ASP A N 1
ATOM 4139 C CA . ASP A 1 530 ? 16.295 -18.414 -21.083 1.00 59.88 530 ASP A CA 1
ATOM 4140 C C . ASP A 1 530 ? 15.920 -19.897 -20.951 1.00 59.88 530 ASP A C 1
ATOM 4142 O O . ASP A 1 530 ? 15.791 -20.439 -19.858 1.00 59.88 530 ASP A O 1
ATOM 4146 N N . THR A 1 531 ? 15.641 -20.551 -22.074 1.00 54.91 531 THR A N 1
ATOM 4147 C CA . THR A 1 531 ? 15.209 -21.958 -22.117 1.00 54.91 531 THR A CA 1
ATOM 4148 C C . THR A 1 531 ? 16.189 -22.826 -22.895 1.00 54.91 531 THR A C 1
ATOM 4150 O O . THR A 1 531 ? 15.926 -24.018 -23.070 1.00 54.91 531 THR A O 1
ATOM 4153 N N . GLU A 1 532 ? 17.316 -22.263 -23.351 1.00 52.50 532 GLU A N 1
ATOM 4154 C CA . GLU A 1 532 ? 18.238 -22.949 -24.263 1.00 52.50 532 GLU A CA 1
ATOM 4155 C C . GLU A 1 532 ? 18.943 -24.161 -23.625 1.00 52.50 532 GLU A C 1
ATOM 4157 O O . GLU A 1 532 ? 19.304 -25.091 -24.347 1.00 52.50 532 GLU A O 1
ATOM 4162 N N . ASP A 1 533 ? 19.008 -24.239 -22.289 1.00 46.88 533 ASP A N 1
ATOM 4163 C CA . ASP A 1 533 ? 19.593 -25.368 -21.542 1.00 46.88 533 ASP A CA 1
ATOM 4164 C C . ASP A 1 533 ? 18.565 -26.311 -20.876 1.00 46.88 533 ASP A C 1
ATOM 4166 O O . ASP A 1 533 ? 18.929 -27.249 -20.154 1.00 46.88 533 ASP A O 1
ATOM 4170 N N . VAL A 1 534 ? 17.264 -26.122 -21.122 1.00 48.06 534 VAL A N 1
ATOM 4171 C CA . VAL A 1 534 ? 16.216 -26.964 -20.524 1.00 48.06 534 VAL A CA 1
ATOM 4172 C C . VAL A 1 534 ? 15.972 -28.197 -21.393 1.00 48.06 534 VAL A C 1
ATOM 4174 O O . VAL A 1 534 ? 15.317 -28.125 -22.433 1.00 48.06 534 VAL A O 1
ATOM 4177 N N . ASP A 1 535 ? 16.477 -29.358 -20.956 1.00 46.12 535 ASP A N 1
ATOM 4178 C CA . ASP A 1 535 ? 16.179 -30.646 -21.595 1.00 46.12 535 ASP A CA 1
ATOM 4179 C C . ASP A 1 535 ? 14.646 -30.832 -21.697 1.00 46.12 535 ASP A C 1
ATOM 4181 O O . ASP A 1 535 ? 13.962 -30.913 -20.666 1.00 46.12 535 ASP A O 1
ATOM 4185 N N . PRO A 1 536 ? 14.080 -30.948 -22.915 1.00 46.25 536 PRO A N 1
ATOM 4186 C CA . PRO A 1 536 ? 12.644 -31.127 -23.120 1.00 46.25 536 PRO A CA 1
ATOM 4187 C C . PRO A 1 536 ? 12.090 -32.429 -22.513 1.00 46.25 536 PRO A C 1
ATOM 4189 O O . PRO A 1 536 ? 10.879 -32.656 -22.555 1.00 46.25 536 PRO A O 1
ATOM 4192 N N . SER A 1 537 ? 12.938 -33.292 -21.936 1.00 47.78 537 SER A N 1
ATOM 4193 C CA . SER A 1 537 ? 12.526 -34.467 -21.160 1.00 47.78 537 SER A CA 1
ATOM 4194 C C . SER A 1 537 ? 11.880 -34.152 -19.797 1.00 47.78 537 SER A C 1
ATOM 4196 O O . SER A 1 537 ? 11.261 -35.043 -19.212 1.00 47.78 537 SER A O 1
ATOM 4198 N N . GLY A 1 538 ? 11.920 -32.896 -19.331 1.00 46.97 538 GLY A N 1
ATOM 4199 C CA . GLY A 1 538 ? 10.901 -32.344 -18.429 1.00 46.97 538 GLY A CA 1
ATOM 4200 C C . GLY A 1 538 ? 10.789 -32.972 -17.035 1.00 46.97 538 GLY A C 1
ATOM 4201 O O . GLY A 1 538 ? 9.684 -33.043 -16.499 1.00 46.97 538 GLY A O 1
ATOM 4202 N N . ILE A 1 539 ? 11.894 -33.400 -16.413 1.00 37.56 539 ILE A N 1
ATOM 4203 C CA . ILE A 1 539 ? 11.888 -33.800 -14.993 1.00 37.56 539 ILE A CA 1
ATOM 4204 C C . ILE A 1 539 ? 12.689 -32.793 -14.161 1.00 37.56 539 ILE A C 1
ATOM 4206 O O . ILE A 1 539 ? 13.818 -33.019 -13.731 1.00 37.56 539 ILE A O 1
ATOM 4210 N N . GLY A 1 540 ? 12.008 -31.667 -13.940 1.00 44.28 540 GLY A N 1
ATOM 4211 C CA . GLY A 1 540 ? 12.161 -30.744 -12.824 1.00 44.28 540 GLY A CA 1
ATOM 4212 C C . GLY A 1 540 ? 13.288 -29.718 -12.908 1.00 44.28 540 GLY A C 1
ATOM 4213 O O . GLY A 1 540 ? 14.096 -29.562 -11.990 1.00 44.28 540 GLY A O 1
ATOM 4214 N N . VAL A 1 541 ? 13.243 -28.948 -13.984 1.00 44.06 541 VAL A N 1
ATOM 4215 C CA . VAL A 1 541 ? 13.769 -27.584 -13.978 1.00 44.06 541 VAL A CA 1
ATOM 4216 C C . VAL A 1 541 ? 12.839 -26.714 -13.133 1.00 44.06 541 VAL A C 1
ATOM 4218 O O . VAL A 1 541 ? 11.621 -26.757 -13.323 1.00 44.06 541 VAL A O 1
ATOM 4221 N N . ASN A 1 542 ? 13.407 -25.976 -12.178 1.00 45.47 542 ASN A N 1
ATOM 4222 C CA . ASN A 1 542 ? 12.685 -24.926 -11.474 1.00 45.47 542 ASN A CA 1
ATOM 4223 C C . ASN A 1 542 ? 12.669 -23.688 -12.379 1.00 45.47 542 ASN A C 1
ATOM 4225 O O . ASN A 1 542 ? 13.690 -23.033 -12.564 1.00 45.47 542 ASN A O 1
ATOM 4229 N N . TYR A 1 543 ? 11.527 -23.405 -13.002 1.00 47.19 543 TYR A N 1
ATOM 4230 C CA . TYR A 1 543 ? 11.382 -22.292 -13.946 1.00 47.19 543 TYR A CA 1
ATOM 4231 C C . TYR A 1 543 ? 11.469 -20.909 -13.273 1.00 47.19 543 TYR A C 1
ATOM 4233 O O . TYR A 1 543 ? 11.439 -19.894 -13.972 1.00 47.19 543 TYR A O 1
ATOM 4241 N N . GLU A 1 544 ? 11.545 -20.850 -11.943 1.00 48.19 544 GLU A N 1
ATOM 4242 C CA . GLU A 1 544 ? 11.721 -19.620 -11.162 1.00 48.19 544 GLU A CA 1
ATOM 4243 C C . GLU A 1 544 ? 13.180 -19.135 -11.110 1.00 48.19 544 GLU A C 1
ATOM 4245 O O . GLU A 1 544 ? 13.402 -17.958 -10.862 1.00 48.19 544 GLU A O 1
ATOM 4250 N N . GLU A 1 545 ? 14.164 -19.991 -11.419 1.00 48.50 545 GLU A N 1
ATOM 4251 C CA . GLU A 1 545 ? 15.601 -19.648 -11.364 1.00 48.50 545 GLU A CA 1
ATOM 4252 C C . GLU A 1 545 ? 16.207 -19.242 -12.721 1.00 48.50 545 GLU A C 1
ATOM 4254 O O . GLU A 1 545 ? 17.396 -18.942 -12.802 1.00 48.50 545 GLU A O 1
ATOM 4259 N N . LEU A 1 546 ? 15.427 -19.263 -13.807 1.00 54.72 546 LEU A N 1
ATOM 4260 C CA . LEU A 1 546 ? 15.926 -18.876 -15.130 1.00 54.72 546 LEU A CA 1
ATOM 4261 C C . LEU A 1 546 ? 16.053 -17.353 -15.210 1.00 54.72 546 LEU A C 1
ATOM 4263 O O . LEU A 1 546 ? 15.056 -16.646 -15.048 1.00 54.72 546 LEU A O 1
ATOM 4267 N N . GLU A 1 547 ? 17.264 -16.864 -15.486 1.00 65.25 547 GLU A N 1
ATOM 4268 C CA . GLU A 1 547 ? 17.499 -15.447 -15.755 1.00 65.25 547 GLU A CA 1
ATOM 4269 C C . GLU A 1 547 ? 16.723 -15.028 -17.012 1.00 65.25 547 GLU A C 1
ATOM 4271 O O . GLU A 1 547 ? 16.736 -15.699 -18.050 1.00 65.25 547 GLU A O 1
ATOM 4276 N N . ASP A 1 548 ? 16.001 -13.917 -16.898 1.00 72.88 548 ASP A N 1
ATOM 4277 C CA . ASP A 1 548 ? 15.347 -13.304 -18.043 1.00 72.88 548 ASP A CA 1
ATOM 4278 C C . ASP A 1 548 ? 16.403 -12.575 -18.880 1.00 72.88 548 ASP A C 1
ATOM 4280 O O . ASP A 1 548 ? 17.121 -11.713 -18.376 1.00 72.88 548 ASP A O 1
ATOM 4284 N N . THR A 1 549 ? 16.473 -12.897 -20.169 1.00 82.50 549 THR A N 1
ATOM 4285 C CA . THR A 1 549 ? 17.358 -12.236 -21.137 1.00 82.50 549 THR A CA 1
ATOM 4286 C C . THR A 1 549 ? 16.522 -11.537 -22.201 1.00 82.50 549 THR A C 1
ATOM 4288 O O . THR A 1 549 ? 15.462 -12.028 -22.592 1.00 82.50 549 THR A O 1
ATOM 4291 N N . ILE A 1 550 ? 16.958 -10.365 -22.669 1.00 85.62 550 ILE A N 1
ATOM 4292 C CA . ILE A 1 550 ? 16.269 -9.673 -23.763 1.00 85.62 550 ILE A CA 1
ATOM 4293 C C . ILE A 1 550 ? 16.697 -10.300 -25.085 1.00 85.62 550 ILE A C 1
ATOM 4295 O O . ILE A 1 550 ? 17.882 -10.312 -25.425 1.00 85.62 550 ILE A O 1
ATOM 4299 N N . LYS A 1 551 ? 15.722 -10.810 -25.842 1.00 90.06 551 LYS A N 1
ATOM 4300 C CA . LYS A 1 551 ? 15.942 -11.283 -27.210 1.00 90.06 551 LYS A CA 1
ATOM 4301 C C . LYS A 1 551 ? 15.511 -10.228 -28.209 1.00 90.06 551 LYS A C 1
ATOM 4303 O O . LYS A 1 551 ? 14.392 -9.725 -28.139 1.00 90.06 551 LYS A O 1
ATOM 4308 N N . TYR A 1 552 ? 16.413 -9.931 -29.138 1.00 92.25 552 TYR A N 1
ATOM 4309 C CA . TYR A 1 552 ? 16.234 -8.901 -30.151 1.00 92.25 552 TYR A CA 1
ATOM 4310 C C . TYR A 1 552 ? 15.810 -9.493 -31.486 1.00 92.25 552 TYR A C 1
ATOM 4312 O O . TYR A 1 552 ? 16.374 -10.479 -31.963 1.00 92.25 552 TYR A O 1
ATOM 4320 N N . HIS A 1 553 ? 14.859 -8.824 -32.117 1.00 94.31 553 HIS A N 1
ATOM 4321 C CA . HIS A 1 553 ? 14.325 -9.168 -33.421 1.00 94.31 553 HIS A CA 1
ATOM 4322 C C . HIS A 1 553 ? 14.160 -7.903 -34.266 1.00 94.31 553 HIS A C 1
ATOM 4324 O O . HIS A 1 553 ? 14.072 -6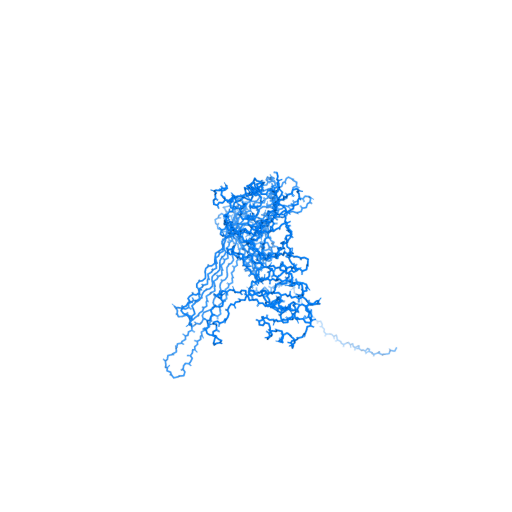.784 -33.756 1.00 94.31 553 HIS A O 1
ATOM 4330 N N . TYR A 1 554 ? 14.051 -8.089 -35.576 1.00 95.62 554 TYR A N 1
ATOM 4331 C CA . TYR A 1 554 ? 13.770 -7.022 -36.527 1.00 95.62 554 TYR A CA 1
ATOM 4332 C C . TYR A 1 554 ? 12.411 -7.215 -37.192 1.00 95.62 554 TYR A C 1
ATOM 4334 O O . TYR A 1 554 ? 12.016 -8.326 -37.538 1.00 95.62 554 TYR A O 1
ATOM 4342 N N . VAL A 1 555 ? 11.703 -6.118 -37.434 1.00 94.69 555 VAL A N 1
ATOM 4343 C CA . VAL A 1 555 ? 10.435 -6.101 -38.165 1.00 94.69 555 VAL A CA 1
ATOM 4344 C C . VAL A 1 555 ? 10.499 -5.026 -39.231 1.00 94.69 555 VAL A C 1
ATOM 4346 O O . VAL A 1 555 ? 10.892 -3.891 -38.974 1.00 94.69 555 VAL A O 1
ATOM 4349 N N . ILE A 1 556 ? 10.096 -5.384 -40.445 1.00 92.94 556 ILE A N 1
ATOM 4350 C CA . ILE A 1 556 ? 9.844 -4.405 -41.499 1.00 92.94 556 ILE A CA 1
ATOM 4351 C C . ILE A 1 556 ? 8.424 -3.885 -41.286 1.00 92.94 556 ILE A C 1
ATOM 4353 O O . ILE A 1 556 ? 7.474 -4.663 -41.389 1.00 92.94 556 ILE A O 1
ATOM 4357 N N . ASP A 1 557 ? 8.281 -2.590 -40.998 1.00 89.94 557 ASP A N 1
ATOM 4358 C CA . ASP A 1 557 ? 6.992 -1.911 -40.775 1.00 89.94 557 ASP A CA 1
ATOM 4359 C C . ASP A 1 557 ? 6.284 -1.673 -42.126 1.00 89.94 557 ASP A C 1
ATOM 4361 O O . ASP A 1 557 ? 6.101 -0.547 -42.596 1.00 89.94 557 ASP A O 1
ATOM 4365 N N . TYR A 1 558 ? 6.027 -2.777 -42.836 1.00 87.44 558 TYR A N 1
ATOM 4366 C CA . TYR A 1 558 ? 5.358 -2.867 -44.129 1.00 87.44 558 TYR A CA 1
ATOM 4367 C C . TYR A 1 558 ? 4.947 -4.322 -44.398 1.00 87.44 558 TYR A C 1
ATOM 4369 O O . TYR A 1 558 ? 5.745 -5.245 -44.231 1.00 87.44 558 TYR A O 1
ATOM 4377 N N . ASP A 1 559 ? 3.723 -4.551 -44.879 1.00 84.94 559 ASP A N 1
ATOM 4378 C CA . ASP A 1 559 ? 3.266 -5.906 -45.212 1.00 84.94 559 ASP A CA 1
ATOM 4379 C C . ASP A 1 559 ? 3.938 -6.420 -46.498 1.00 84.94 559 ASP A C 1
ATOM 4381 O O . ASP A 1 559 ? 3.513 -6.136 -47.622 1.00 84.94 559 ASP A O 1
ATOM 4385 N N . ILE A 1 560 ? 5.025 -7.171 -46.320 1.00 84.12 560 ILE A N 1
ATOM 4386 C CA . ILE A 1 560 ? 5.796 -7.809 -47.397 1.00 84.12 560 ILE A CA 1
ATOM 4387 C C . ILE A 1 560 ? 5.517 -9.315 -47.534 1.00 84.12 560 ILE A C 1
ATOM 4389 O O . ILE A 1 560 ? 5.996 -9.949 -48.480 1.00 84.12 560 ILE A O 1
ATOM 4393 N N . GLY A 1 561 ? 4.733 -9.886 -46.614 1.00 86.19 561 GLY A N 1
ATOM 4394 C CA . GLY A 1 561 ? 4.439 -11.316 -46.509 1.00 86.19 561 GLY A CA 1
ATOM 4395 C C . GLY A 1 561 ? 5.630 -12.214 -46.125 1.00 86.19 561 GLY A C 1
ATOM 4396 O O . GLY A 1 561 ? 6.798 -11.911 -46.378 1.00 86.19 561 GLY A O 1
ATOM 4397 N N . ASP A 1 562 ? 5.322 -13.393 -45.576 1.00 88.25 562 ASP A N 1
ATOM 4398 C CA . ASP A 1 562 ? 6.292 -14.337 -44.991 1.00 88.25 562 ASP A CA 1
ATOM 4399 C C . ASP A 1 562 ? 7.426 -14.741 -45.941 1.00 88.25 562 ASP A C 1
ATOM 4401 O O . ASP A 1 562 ? 8.570 -14.944 -45.538 1.00 88.25 562 ASP A O 1
ATOM 4405 N N . LYS A 1 563 ? 7.132 -14.871 -47.242 1.00 90.00 563 LYS A N 1
ATOM 4406 C CA . LYS A 1 563 ? 8.144 -15.267 -48.234 1.00 90.00 563 LYS A CA 1
ATOM 4407 C C . LYS A 1 563 ? 9.254 -14.221 -48.337 1.00 90.00 563 LYS A C 1
ATOM 4409 O O . LYS A 1 563 ? 10.423 -14.590 -48.372 1.00 90.00 563 LYS A O 1
ATOM 4414 N N . LYS A 1 564 ? 8.889 -12.938 -48.398 1.00 87.94 564 LYS A N 1
ATOM 4415 C CA . LYS A 1 564 ? 9.857 -11.850 -48.536 1.00 87.94 564 LYS A CA 1
ATOM 4416 C C . LYS A 1 564 ? 10.610 -11.624 -47.227 1.00 87.94 564 LYS A C 1
ATOM 4418 O O . LYS A 1 564 ? 11.808 -11.388 -47.284 1.00 87.94 564 LYS A O 1
ATOM 4423 N N . VAL A 1 565 ? 9.951 -11.788 -46.076 1.00 88.81 565 VAL A N 1
ATOM 4424 C CA . VAL A 1 565 ? 10.619 -11.798 -44.760 1.00 88.81 565 VAL A CA 1
ATOM 4425 C C . VAL A 1 565 ? 11.743 -12.837 -44.727 1.00 88.81 565 VAL A C 1
ATOM 4427 O O . VAL A 1 565 ? 12.877 -12.490 -44.412 1.00 88.81 565 VAL A O 1
ATOM 4430 N N . ASN A 1 566 ? 11.469 -14.079 -45.142 1.00 89.00 566 ASN A N 1
ATOM 4431 C CA . ASN A 1 566 ? 12.486 -15.137 -45.184 1.00 89.00 566 ASN A CA 1
ATOM 4432 C C . ASN A 1 566 ? 13.633 -14.826 -46.162 1.00 89.00 566 ASN A C 1
ATOM 4434 O O . ASN A 1 566 ? 14.791 -15.066 -45.839 1.00 89.00 566 ASN A O 1
ATOM 4438 N N . GLU A 1 567 ? 13.331 -14.253 -47.334 1.00 90.25 567 GLU A N 1
ATOM 4439 C CA . GLU A 1 567 ? 14.361 -13.819 -48.291 1.00 90.25 567 GLU A CA 1
ATOM 4440 C C . GLU A 1 567 ? 15.287 -12.746 -47.686 1.00 90.25 567 GLU A C 1
ATOM 4442 O O . GLU A 1 567 ? 16.504 -12.835 -47.836 1.00 90.25 567 GLU A O 1
ATOM 4447 N N . ILE A 1 568 ? 14.733 -11.750 -46.982 1.00 90.38 568 ILE A N 1
ATOM 4448 C CA . ILE A 1 568 ? 15.525 -10.690 -46.333 1.00 90.38 568 ILE A CA 1
ATOM 4449 C C . ILE A 1 568 ? 16.328 -11.274 -45.158 1.00 90.38 568 ILE A C 1
ATOM 4451 O O . ILE A 1 568 ? 17.513 -10.972 -45.024 1.00 90.38 568 ILE A O 1
ATOM 4455 N N . LYS A 1 569 ? 15.730 -12.166 -44.361 1.00 91.06 569 LYS A N 1
ATOM 4456 C CA . LYS A 1 569 ? 16.402 -12.872 -43.258 1.00 91.06 569 LYS A CA 1
ATOM 4457 C C . LYS A 1 569 ? 17.644 -13.631 -43.733 1.00 91.06 569 LYS A C 1
ATOM 4459 O O . LYS A 1 569 ? 18.721 -13.468 -43.166 1.00 91.06 569 LYS A O 1
ATOM 4464 N N . GLU A 1 570 ? 17.522 -14.406 -44.812 1.00 90.00 570 GLU A N 1
ATOM 4465 C CA . GLU A 1 570 ? 18.655 -15.123 -45.418 1.00 90.00 570 GLU A CA 1
ATOM 4466 C C . GLU A 1 570 ? 19.714 -14.172 -45.994 1.00 90.00 570 GLU A C 1
ATOM 4468 O O . GLU A 1 570 ? 20.909 -14.460 -45.928 1.00 90.00 570 GLU A O 1
ATOM 4473 N N . GLN A 1 571 ? 19.287 -13.046 -46.572 1.00 92.19 571 GLN A N 1
ATOM 4474 C CA . GLN A 1 571 ? 20.183 -12.102 -47.236 1.00 92.19 571 GLN A CA 1
ATOM 4475 C C . GLN A 1 571 ? 21.033 -11.288 -46.252 1.00 92.19 571 GLN A C 1
ATOM 4477 O O . GLN A 1 571 ? 22.218 -11.082 -46.513 1.00 92.19 571 GLN A O 1
ATOM 4482 N N . TYR A 1 572 ? 20.439 -10.813 -45.156 1.00 90.12 572 TYR A N 1
ATOM 4483 C CA . TYR A 1 572 ? 21.074 -9.853 -44.246 1.00 90.12 572 TYR A CA 1
ATOM 4484 C C . TYR A 1 572 ? 21.503 -10.469 -42.909 1.00 90.12 572 TYR A C 1
ATOM 4486 O O . TYR A 1 572 ? 22.173 -9.806 -42.133 1.00 90.12 572 TYR A O 1
ATOM 4494 N N . SER A 1 573 ? 21.187 -11.745 -42.649 1.00 89.56 573 SER A N 1
ATOM 4495 C CA . SER A 1 573 ? 21.550 -12.444 -41.400 1.00 89.56 573 SER A CA 1
ATOM 4496 C C . SER A 1 573 ? 21.046 -11.759 -40.118 1.00 89.56 573 SER A C 1
ATOM 4498 O O . SER A 1 573 ? 21.600 -11.986 -39.049 1.00 89.56 573 SER A O 1
ATOM 4500 N N . LEU A 1 574 ? 19.983 -10.955 -40.221 1.00 89.94 574 LEU A N 1
ATOM 4501 C CA . LEU A 1 574 ? 19.249 -10.404 -39.080 1.00 89.94 574 LEU A CA 1
ATOM 4502 C C . LEU A 1 574 ? 18.089 -11.327 -38.718 1.00 89.94 574 LEU A C 1
ATOM 4504 O O . LEU A 1 574 ? 17.482 -11.939 -39.604 1.00 89.94 574 LEU A O 1
ATOM 4508 N N . ASP A 1 575 ? 17.728 -11.392 -37.439 1.00 92.00 575 ASP A N 1
ATOM 4509 C CA . ASP A 1 575 ? 16.556 -12.152 -37.011 1.00 92.00 575 ASP A CA 1
ATOM 4510 C C . ASP A 1 575 ? 15.258 -11.386 -37.295 1.00 92.00 575 ASP A C 1
ATOM 4512 O O . ASP A 1 575 ? 14.684 -10.726 -36.433 1.00 92.00 575 ASP A O 1
ATOM 4516 N N . ILE A 1 576 ? 14.822 -11.429 -38.555 1.00 92.75 576 ILE A N 1
ATOM 4517 C CA . ILE A 1 576 ? 13.622 -10.725 -39.007 1.00 92.75 576 ILE A CA 1
ATOM 4518 C C . ILE A 1 576 ? 12.385 -11.598 -38.791 1.00 92.75 576 ILE A C 1
ATOM 4520 O O . ILE A 1 576 ? 12.366 -12.765 -39.204 1.00 92.75 576 ILE A O 1
ATOM 4524 N N . ILE A 1 577 ? 11.341 -11.008 -38.211 1.00 92.62 577 ILE A N 1
ATOM 4525 C CA . ILE A 1 577 ? 10.024 -11.618 -38.017 1.00 92.62 577 ILE A CA 1
ATOM 4526 C C . ILE A 1 577 ? 8.910 -10.756 -38.630 1.00 92.62 577 ILE A C 1
ATOM 4528 O O . ILE A 1 577 ? 9.121 -9.625 -39.077 1.00 92.62 577 ILE A O 1
ATOM 4532 N N . THR A 1 578 ? 7.698 -11.302 -38.680 1.00 90.75 578 THR A N 1
ATOM 4533 C CA . THR A 1 578 ? 6.509 -10.589 -39.165 1.00 90.75 578 THR A CA 1
ATOM 4534 C C . THR A 1 578 ? 5.914 -9.671 -38.092 1.00 90.75 578 THR A C 1
ATOM 4536 O O . THR A 1 578 ? 5.989 -9.955 -36.897 1.00 90.75 578 THR A O 1
ATOM 4539 N N . GLN A 1 579 ? 5.209 -8.615 -38.517 1.00 89.56 579 GLN A N 1
ATOM 4540 C CA . GLN A 1 579 ? 4.439 -7.751 -37.607 1.00 89.56 579 GLN A CA 1
ATOM 4541 C C . GLN A 1 579 ? 3.454 -8.560 -36.746 1.00 89.56 579 GLN A C 1
ATOM 4543 O O . GLN A 1 579 ? 3.343 -8.348 -35.547 1.00 89.56 579 GLN A O 1
ATOM 4548 N N . LYS A 1 580 ? 2.795 -9.560 -37.343 1.00 89.25 580 LYS A N 1
ATOM 4549 C CA . LYS A 1 580 ? 1.867 -10.446 -36.634 1.00 89.25 580 LYS A CA 1
ATOM 4550 C C . LYS A 1 580 ? 2.552 -11.242 -35.518 1.00 89.25 580 LYS A C 1
ATOM 4552 O O . LYS A 1 580 ? 1.932 -11.497 -34.490 1.00 89.25 580 LYS A O 1
ATOM 4557 N N . GLU A 1 581 ? 3.786 -11.697 -35.726 1.00 89.62 581 GLU A N 1
ATOM 4558 C CA . GLU A 1 581 ? 4.552 -12.396 -34.688 1.00 89.62 581 GLU A CA 1
ATOM 4559 C C . GLU A 1 581 ? 4.906 -11.450 -33.542 1.00 89.62 581 GLU A C 1
ATOM 4561 O O . GLU A 1 581 ? 4.628 -11.798 -32.395 1.00 89.62 581 GLU A O 1
ATOM 4566 N N . LYS A 1 582 ? 5.382 -10.236 -33.849 1.00 89.81 582 LYS A N 1
ATOM 4567 C CA . LYS A 1 582 ? 5.606 -9.178 -32.852 1.00 89.81 582 LYS A CA 1
ATOM 4568 C C . LYS A 1 582 ? 4.342 -8.902 -32.028 1.00 89.81 582 LYS A C 1
ATOM 4570 O O . LYS A 1 582 ? 4.382 -8.986 -30.802 1.00 89.81 582 LYS A O 1
ATOM 4575 N N . ASP A 1 583 ? 3.205 -8.658 -32.681 1.00 88.19 583 ASP A N 1
ATOM 4576 C CA . ASP A 1 583 ? 1.935 -8.355 -32.004 1.00 88.19 583 ASP A CA 1
ATOM 4577 C C . ASP A 1 583 ? 1.491 -9.506 -31.080 1.00 88.19 583 ASP A C 1
ATOM 4579 O O . ASP A 1 583 ? 0.997 -9.278 -29.971 1.00 88.19 583 ASP A O 1
ATOM 4583 N N . ASN A 1 584 ? 1.700 -10.760 -31.505 1.00 86.44 584 ASN A N 1
ATOM 4584 C CA . ASN A 1 584 ? 1.423 -11.934 -30.675 1.00 86.44 584 ASN A CA 1
ATOM 4585 C C . ASN A 1 584 ? 2.353 -12.009 -29.454 1.00 86.44 584 ASN A C 1
ATOM 4587 O O . ASN A 1 584 ? 1.897 -12.408 -28.382 1.00 86.44 584 ASN A O 1
ATOM 4591 N N . MET A 1 585 ? 3.634 -11.651 -29.600 1.00 88.81 585 MET A N 1
ATOM 4592 C CA . MET A 1 585 ? 4.613 -11.649 -28.504 1.00 88.81 585 MET A CA 1
ATOM 4593 C C . MET A 1 585 ? 4.266 -10.586 -27.454 1.00 88.81 585 MET A C 1
ATOM 4595 O O . MET A 1 585 ? 4.164 -10.921 -26.272 1.00 88.81 585 MET A O 1
ATOM 4599 N N . ILE A 1 586 ? 3.969 -9.357 -27.890 1.00 83.81 586 ILE A N 1
ATOM 4600 C CA . ILE A 1 586 ? 3.528 -8.248 -27.024 1.00 83.81 586 ILE A CA 1
ATOM 4601 C C . ILE A 1 586 ? 2.231 -8.616 -26.294 1.00 83.81 586 ILE A C 1
ATOM 4603 O O . ILE A 1 586 ? 2.157 -8.536 -25.065 1.00 83.81 586 ILE A O 1
ATOM 4607 N N . SER A 1 587 ? 1.226 -9.105 -27.030 1.00 82.50 587 SER A N 1
ATOM 4608 C CA . SER A 1 587 ? -0.078 -9.475 -26.458 1.00 82.50 587 SER A CA 1
ATOM 4609 C C . SER A 1 587 ? 0.037 -10.608 -25.439 1.00 82.50 587 SER A C 1
ATOM 4611 O O . SER A 1 587 ? -0.597 -10.567 -24.386 1.00 82.50 587 SER A O 1
ATOM 4613 N N . LYS A 1 588 ? 0.866 -11.624 -25.719 1.00 81.94 588 LYS A N 1
ATOM 4614 C CA . LYS A 1 588 ? 1.092 -12.757 -24.809 1.00 81.94 588 LYS A CA 1
ATOM 4615 C C . LYS A 1 588 ? 1.713 -12.313 -23.483 1.00 81.94 588 LYS A C 1
ATOM 4617 O O . LYS A 1 588 ? 1.429 -12.929 -22.458 1.00 81.94 588 LYS A O 1
ATOM 4622 N N . LYS A 1 589 ? 2.543 -11.269 -23.506 1.00 75.25 589 LYS A N 1
ATOM 4623 C CA . LYS A 1 589 ? 3.205 -10.705 -22.324 1.00 75.25 589 LYS A CA 1
ATOM 4624 C C . LYS A 1 589 ? 2.456 -9.536 -21.677 1.00 75.25 589 LYS A C 1
ATOM 4626 O O . LYS A 1 589 ? 2.945 -9.015 -20.686 1.00 75.25 589 LYS A O 1
ATOM 4631 N N . LYS A 1 590 ? 1.282 -9.154 -22.198 1.00 71.88 590 LYS A N 1
ATOM 4632 C CA . LYS A 1 590 ? 0.492 -8.002 -21.726 1.00 71.88 590 LYS A CA 1
ATOM 4633 C C . LYS A 1 590 ? 1.282 -6.682 -21.717 1.00 71.88 590 LYS A C 1
ATOM 4635 O O . LYS A 1 590 ? 1.079 -5.847 -20.851 1.00 71.88 590 LYS A O 1
ATOM 4640 N N . LEU A 1 591 ? 2.156 -6.472 -22.699 1.00 72.81 591 LEU A N 1
ATOM 4641 C CA . LEU A 1 591 ? 2.993 -5.264 -22.788 1.00 72.81 591 LEU A CA 1
ATOM 4642 C C . LEU A 1 591 ? 2.299 -4.091 -23.511 1.00 72.81 591 LEU A C 1
ATOM 4644 O O . LEU A 1 591 ? 2.967 -3.181 -23.988 1.00 72.81 591 LEU A O 1
ATOM 4648 N N . ASN A 1 592 ? 0.969 -4.115 -23.641 1.00 66.94 592 ASN A N 1
ATOM 4649 C CA . ASN A 1 592 ? 0.234 -3.026 -24.286 1.00 66.94 592 ASN A CA 1
ATOM 4650 C C . ASN A 1 592 ? 0.201 -1.797 -23.359 1.00 66.94 592 ASN A C 1
ATOM 4652 O O . ASN A 1 592 ? -0.026 -1.936 -22.164 1.00 66.94 592 ASN A O 1
ATOM 4656 N N . VAL A 1 593 ? 0.426 -0.607 -23.920 1.00 56.28 593 VAL A N 1
ATOM 4657 C CA . VAL A 1 593 ? 0.809 0.614 -23.177 1.00 56.28 593 VAL A CA 1
ATOM 4658 C C . VAL A 1 593 ? -0.381 1.478 -22.707 1.00 56.28 593 VAL A C 1
ATOM 4660 O O . VAL A 1 593 ? -0.168 2.508 -22.088 1.00 56.28 593 VAL A O 1
ATOM 4663 N N . GLU A 1 594 ? -1.645 1.130 -22.975 1.00 54.69 594 GLU A N 1
ATOM 4664 C CA . GLU A 1 594 ? -2.675 2.189 -23.073 1.00 54.69 594 GLU A CA 1
ATOM 4665 C C . GLU A 1 594 ? -3.867 2.192 -22.098 1.00 54.69 594 GLU A C 1
ATOM 4667 O O . GLU A 1 594 ? -4.668 3.117 -22.210 1.00 54.69 594 GLU A O 1
ATOM 4672 N N . GLU A 1 595 ? -4.034 1.264 -21.148 1.00 54.84 595 GLU A N 1
ATOM 4673 C CA . GLU A 1 595 ? -5.291 1.245 -20.359 1.00 54.84 595 GLU A CA 1
ATOM 4674 C C . GLU A 1 595 ? -5.220 1.847 -18.940 1.00 54.84 595 GLU A C 1
ATOM 4676 O O . GLU A 1 595 ? -6.256 2.317 -18.475 1.00 54.84 595 GLU A O 1
ATOM 4681 N N . ASP A 1 596 ? -4.044 1.990 -18.307 1.00 63.59 596 ASP A N 1
ATOM 4682 C CA . ASP A 1 596 ? -3.975 2.300 -16.864 1.00 63.59 596 ASP A CA 1
ATOM 4683 C C . ASP A 1 596 ? -2.831 3.270 -16.442 1.00 63.59 596 ASP A C 1
ATOM 4685 O O . ASP A 1 596 ? -2.067 2.997 -15.514 1.00 63.59 596 ASP A O 1
ATOM 4689 N N . GLU A 1 597 ? -2.684 4.414 -17.127 1.00 76.50 597 GLU A N 1
ATOM 4690 C CA . GLU A 1 597 ? -1.685 5.453 -16.786 1.00 76.50 597 GLU A CA 1
ATOM 4691 C C . GLU A 1 597 ? -2.066 6.231 -15.505 1.00 76.50 597 GLU A C 1
ATOM 4693 O O . GLU A 1 597 ? -3.194 6.712 -15.374 1.00 76.50 597 GLU A O 1
ATOM 4698 N N . ILE A 1 598 ? -1.112 6.410 -14.583 1.00 79.25 598 ILE A N 1
ATOM 4699 C CA . ILE A 1 598 ? -1.251 7.273 -13.402 1.00 79.25 598 ILE A CA 1
ATOM 4700 C C . ILE A 1 598 ? -0.755 8.687 -13.720 1.00 79.25 598 ILE A C 1
ATOM 4702 O O . ILE A 1 598 ? 0.322 8.879 -14.287 1.00 79.25 598 ILE A O 1
ATOM 4706 N N . GLU A 1 599 ? -1.506 9.699 -13.283 1.00 82.62 599 GLU A N 1
ATOM 4707 C CA . GLU A 1 599 ? -1.066 11.092 -13.354 1.00 82.62 599 GLU A CA 1
ATOM 4708 C C . GLU A 1 599 ? 0.016 11.408 -12.308 1.00 82.62 599 GLU A C 1
ATOM 4710 O O . GLU A 1 599 ? -0.102 11.076 -11.127 1.00 82.62 599 GLU A O 1
ATOM 4715 N N . TRP A 1 600 ? 1.057 12.130 -12.729 1.00 86.31 600 TRP A N 1
ATOM 4716 C CA . TRP A 1 600 ? 2.035 12.707 -11.809 1.00 86.31 600 TRP A CA 1
ATOM 4717 C C . TRP A 1 600 ? 1.390 13.801 -10.954 1.00 86.31 600 TRP A C 1
ATOM 4719 O O . TRP A 1 600 ? 0.972 14.841 -11.467 1.00 86.31 600 TRP A O 1
ATOM 4729 N N . MET A 1 601 ? 1.390 13.606 -9.641 1.00 86.12 601 MET A N 1
ATOM 4730 C CA . MET A 1 601 ? 0.887 14.572 -8.671 1.00 86.12 601 MET A CA 1
ATOM 4731 C C . MET A 1 601 ? 2.013 15.509 -8.234 1.00 86.12 601 MET A C 1
ATOM 4733 O O . MET A 1 601 ? 3.119 15.065 -7.939 1.00 86.12 601 MET A O 1
ATOM 4737 N N . GLN A 1 602 ? 1.756 16.815 -8.184 1.00 85.31 602 GLN A N 1
ATOM 4738 C CA . GLN A 1 602 ? 2.749 17.788 -7.722 1.00 85.31 602 GLN A CA 1
ATOM 4739 C C . GLN A 1 602 ? 2.844 17.776 -6.189 1.00 85.31 602 GLN A C 1
ATOM 4741 O O . GLN A 1 602 ? 1.820 17.819 -5.507 1.00 85.31 602 GLN A O 1
ATOM 4746 N N . ILE A 1 603 ? 4.066 17.769 -5.647 1.00 83.38 603 ILE A N 1
ATOM 4747 C CA . ILE A 1 603 ? 4.305 18.040 -4.223 1.00 83.38 603 ILE A CA 1
ATOM 4748 C C . ILE A 1 603 ? 4.390 19.561 -4.076 1.00 83.38 603 ILE A C 1
ATOM 4750 O O . ILE A 1 603 ? 5.290 20.193 -4.631 1.00 83.38 603 ILE A O 1
ATOM 4754 N N . PHE A 1 604 ? 3.413 20.167 -3.402 1.00 70.12 604 PHE A N 1
ATOM 4755 C CA . PHE A 1 604 ? 3.410 21.607 -3.154 1.00 70.12 604 PHE A CA 1
ATOM 4756 C C . PHE A 1 604 ? 4.226 21.915 -1.897 1.00 70.12 604 PHE A C 1
ATOM 4758 O O . PHE A 1 604 ? 3.996 21.320 -0.849 1.00 70.12 604 PHE A O 1
ATOM 4765 N N . ASP A 1 605 ? 5.163 22.856 -2.005 1.00 56.91 605 ASP A N 1
ATOM 4766 C CA . ASP A 1 605 ? 5.818 23.440 -0.837 1.00 56.91 605 ASP A CA 1
ATOM 4767 C C . ASP A 1 605 ? 4.812 24.326 -0.083 1.00 56.91 605 ASP A C 1
ATOM 4769 O O . ASP A 1 605 ? 4.293 25.294 -0.650 1.00 56.91 605 ASP A O 1
ATOM 4773 N N . GLU A 1 606 ? 4.546 24.001 1.186 1.00 48.28 606 GLU A N 1
ATOM 4774 C CA . GLU A 1 606 ? 3.936 24.937 2.145 1.00 48.28 606 GLU A CA 1
ATOM 4775 C C . GLU A 1 606 ? 4.903 26.044 2.587 1.00 48.28 606 GLU A C 1
ATOM 4777 O O . GLU A 1 606 ? 6.094 25.745 2.875 1.00 48.28 606 GLU A O 1
#

pLDDT: mean 81.85, std 18.76, range [24.09, 98.38]

Radius of gyration: 36.92 Å; Cα contacts (8 Å, |Δi|>4): 1284; chains: 1; bounding box: 116×92×101 Å

Mean predicted aligned error: 13.07 Å

Secondary structure (DSSP, 8-state):
----------------------------------TTSPP--TT--EEETTTTEEE-HHHHHHHHHHHHHT-SEEEEEEEEEEEEEEEEEESSSS-EEEEEEEEEEEEEEEEEE-TT--EEEEEEEEEEEEEEEE---SS-S----EEEEEEEEEEEEEEEETTEEEEEEEEEE-GGG---B-HHHHHS--TTTEEEEEEEEETTEEEEEEEE--HHHHHTB-TTSTTGGGEEEEEEEEETTT--EEEEEEEEEEEEE--EEEE---TTSS---EEEEEEEEEEEEEEEEEEEEEE-S--PPPPPPP-SSSBHHHHHHHTTS--EEEEEEEE-SS-TTSHHHHHHHHHHHHHHHHH-SSEE-HHHHHHHHHHHGGGGT--EEEEEEEE-----TT------EEEEEEEEETTEEEEEEEEEEEEETTEEEEEEEEEEETT-EEEEBTTSEEEEEEEEETTEEEEEEEEE-TTS-EEEEEEEEEES-GGGGGSHHHHHTS-HHHHHHHHHHHHH-TTTTT-EEEEEEEEEE--TT--TT-S---TTSPPEEEEEEEEEES--HHHHHHHHHHHH---EE-HHHHHHHHHHTT---SS-BPPPEE----

Foldseek 3Di:
DDDDDDDDDDDDDDDDDDDDDDDPPPDPPPPPDDPPDQDFQQAPWDFDDPVRDIDGNVRLLVVQLVQQLLFQKWKKKWKWKKKKWKWWDWPPPPFTWIKIKMKIKIKIKIWGAAPVRKIKMKIKMKIKIWIWTFHDDPPDPDTPTDIDIWIKIKIWMWIQDPVGIDIAIAMATWPLQDDAAQPSLQSRDPPVQWGFRDWDDDHQKIKTKIFDDPVSRLVRDDPSHPPSVQFGMKIWMAGNVVSHTFKIKTKGKDKDWPKDFDFDPDDDDPDRDTIITTTIMIMMIMMMMGTDDTHSDNDDHDDDDDADDSYVLVRCQLVQVDKAFEALAEDEQQDCPDPQNVLVSVLSNQLCVVVVDRIDGPVSSLVSSCVSCVVVQFNHKFKWKFFAWQDDVVDITGWWMWIKIFGHHPRQGAKIKIFIWTADPNHIYTHYIYIDGSQKDWWAFNNQKIWIKDDQDVQWIKIWIWHQDNVNDIGTFKIKIKGAFLLCLCDVSSLVSDDPVCSVLSNVCNVPPPCRGPKMKMKMWGWDFDCVPPDPVDDDDPSVPGDTDIDIAMETRDPPDPVVQVVSCVVRVGRYDYPVVVVVVCVVVVVDDDDGTTDIGTSDDD

Sequence (606 aa):
MGKNSTYRSKKIWGIISAAALIIPMTACSDTYTDPNEPVNRIDEEITYGEDDLVTTPRKLLEASEETIKYAGLVEASGRYRYSYDHSFGAGSSYLDNGIKESYDGVITYSGRRDESGNTSSVLSGNIDYLHEIDMYDFQRITNSDGTERKDARYDYYRQSTEAGEEERFVFFGSGEICDKIDIEGILIPDISQAVVEDVLVIDDTIKIKMTGDMHFLTDAIGEKITGRKLISEAYYEFDANTRELKQVRVSGSDKNDQSRVNTIGSGQRNNNNSYTFEDIETEIFDLELVIENISNTPSEMIEIPDTVCENGNINNLILNDGEFKFGDTVSSPFNMESEASEVVGNIWTEVTTNIGKETCSVKEIQNALAEIAQNYGCDDVRTGYAAVGQDDLNGKYDTGVLLKYELLAEGNVKYVMVVPVIFTDNEASSNTCIALDGEDYVKVGYEGSMDFVHDCTPGCQYHAKYILMADGTVKEMYEEIKQGKISELEDETNLAVFPEEDRETLKSMAESLDIAQIAGIIRFGISEKDTEDVDPSGIGVNYEELEDTIKYHYVIDYDIGDKKVNEIKEQYSLDIITQKEKDNMISKKKLNVEEDEIEWMQIFDE

Nearest PDB structures (foldseek):
  4rl8-assembly2_B  TM=1.669E-01  e=1.056E-02  Pseudomonas putida F1
  3qlb-assembly1_A  TM=1.243E-01  e=2.191E-02  Pseudomonas fluorescens
  1fep-assembly1_A  TM=1.300E-01  e=7.266E-02  Escherichia coli K-12